Protein AF-A0AAW9QDD4-F1 (afdb_monomer_lite)

pLDDT: mean 87.76, std 17.7, range [30.17, 98.62]

Organism: NCBI:txid1427578

Foldseek 3Di:
DDDDDDDDDDDDDDDDDDDDDDDDDDDDPPPPPPPQDEAEFFAAWAAWAAWAAWAAWAFFAAEEDEQPLAAEEEEQETAAIAETAAIAATAATGGDADDPPDPGAYEFHEIYAWHATHAWHAWYFGYAYEYAAQDLLSQARYAAARFTHHWYHWHHWHHWHGWADDPFFKDKDWDWDDDVPDPRTDIDIDMYGYHIHHTHHTHHTHHTHHTHYFHAYEYENDNDDDDDFFQKDWAFLLCQAPPWDKGKDWDKDKDFQPQVSHHPPHDGHRIYIYGDDMQMATEHEAEQEPDDCVVRRRFIWMWGQDPVRDIDIDGDPQKDFDWDWDDDDRYIYIYTHYIDGNVQQQQKDWPDWADFAQQIKTKIFRPSQCVVQKDKWKWKFKWWDPDFDDDPPDDPDPDIDTFDTGTQPVVQWDDDRRMIMGSVNNPPGDRVSGDARIKMKMWMWMWIDHNHDIDIHIDIDIDGHHDPPD

Sequence (470 aa):
MRFRYQASLVAFFLVFPYLVPATAKLDRCSWVAFGAEVQNFGTRGRGGGAGKAGNNGKNSDSLTLFLDGSPLKLDLSGQNGTDGERGTNGDDGRCTGQPENSTRDLQAAGGGDGGNGGNGGDGGNGGPLTLYAKDLALLQQVMVNASGGKGGQGGEGGRGGKGCRCQEPFWTIQTCSGRPGSPDYRCTTREFRCRDGIDGTSGNNGRPGRDGLLGQLTLIQLDRPLTADQPTASVPLSELKERGYILSKNSWETRTGAASLFAPGSTIDDQYRVLVDRTERSMILIWNAPQSFDRFADQRFTLSLNDNKEMKITLPPDLWIEGTTQQKNKVTEFVVYNAIFERDVTKLADRGITGNGKNLRVFLEDTADRSNLIGTKFFVRYRVSRWSGNDPQISPSTDFVTRYEGEIPPELVTQDGNRFTLAIGQLPLPAEASRSGTGVEIELTATRTFAGYSKDQKITLRDTIKGVSR

Secondary structure (DSSP, 8-state):
-------------------------------------EEEESBPPPPPPPPPPPPPPPPPPPEEEE--S--EEEE-PPPPPPPPPPPPPPPPPB-PPPPTT-SSEEEEPPPPPPPPPPPPPPPPPPPPEEEE-SSGGGGGGEEEE-PPPPPPPPPPPPPPPPPPPPS-SEEEEEEEES-TTSTT-EEEEEEEEEEPPPPPPPPPPPPPPPPPPPPPEEEE--SSPPPPPB-EEEEEHHHHHHT-EEEEEEEEEEES-HHHHSSTT-B--S-EEEEEEEEEEEEEEEE--SS-GGGTTT-EEEEEE-TTS-EEEE--TTEEEEEEEEEETTEEEEEEEEEEEHHHHT-EEEEEEE--GGG-EEEEEETTS-TTTSEEEEEEEEEEEEEES--TT------EEEEEEEEPPGGGEEEETTEEEE-GGGSS--GGGGSTTEEEEEEEEEEEEETTEEEEEEEEEEEE------

Structure (mmCIF, N/CA/C/O backbone):
data_AF-A0AAW9QDD4-F1
#
_entry.id   AF-A0AAW9QDD4-F1
#
loop_
_atom_site.group_PDB
_atom_site.id
_atom_site.type_symbol
_atom_site.label_atom_id
_atom_site.label_alt_id
_atom_site.label_comp_id
_atom_site.label_asym_id
_atom_site.label_entity_id
_atom_site.label_seq_id
_atom_site.pdbx_PDB_ins_code
_atom_site.Cartn_x
_atom_site.Cartn_y
_atom_site.Cartn_z
_atom_site.occupancy
_atom_site.B_iso_or_equiv
_atom_site.auth_seq_id
_atom_site.auth_comp_id
_atom_site.auth_asym_id
_atom_site.auth_atom_id
_atom_site.pdbx_PDB_model_num
ATOM 1 N N . MET A 1 1 ? 19.575 -35.854 12.373 1.00 38.91 1 MET A N 1
ATOM 2 C CA . MET A 1 1 ? 20.619 -35.339 13.285 1.00 38.91 1 MET A CA 1
ATOM 3 C C . MET A 1 1 ? 20.099 -34.077 13.949 1.00 38.91 1 MET A C 1
ATOM 5 O O . MET A 1 1 ? 19.758 -33.133 13.254 1.00 38.91 1 MET A O 1
ATOM 9 N N . ARG A 1 2 ? 19.927 -34.115 15.273 1.00 30.17 2 ARG A N 1
ATOM 10 C CA . ARG A 1 2 ? 19.461 -32.999 16.105 1.00 30.17 2 ARG A CA 1
ATOM 11 C C . ARG A 1 2 ? 20.689 -32.260 16.632 1.00 30.17 2 ARG A C 1
ATOM 13 O O . ARG A 1 2 ? 21.531 -32.912 17.234 1.00 30.17 2 ARG A O 1
ATOM 20 N N . PHE A 1 3 ? 20.747 -30.941 16.486 1.00 30.27 3 PHE A N 1
ATOM 21 C CA . PHE A 1 3 ? 21.632 -30.108 17.298 1.00 30.27 3 PHE A CA 1
ATOM 22 C C . PHE A 1 3 ? 20.837 -28.934 17.871 1.00 30.27 3 PHE A C 1
ATOM 24 O O . PHE A 1 3 ? 20.259 -28.131 17.147 1.00 30.27 3 PHE A O 1
ATOM 31 N N . ARG A 1 4 ? 20.760 -28.929 19.204 1.00 32.03 4 ARG A N 1
ATOM 32 C CA . ARG A 1 4 ? 20.240 -27.877 20.082 1.00 32.03 4 ARG A CA 1
ATOM 33 C C . ARG A 1 4 ? 21.445 -27.137 20.666 1.00 32.03 4 ARG A C 1
ATOM 35 O O . ARG A 1 4 ? 22.351 -27.817 21.123 1.00 32.03 4 ARG A O 1
ATOM 42 N N . TYR A 1 5 ? 21.387 -25.812 20.757 1.00 32.22 5 TYR A N 1
ATOM 43 C CA . TYR A 1 5 ? 22.130 -24.989 21.729 1.00 32.22 5 TYR A CA 1
ATOM 44 C C . TYR A 1 5 ? 21.267 -23.739 21.976 1.00 32.22 5 TYR A C 1
ATOM 46 O O . TYR A 1 5 ? 21.025 -22.979 21.048 1.00 32.22 5 TYR A O 1
ATOM 54 N N . GLN A 1 6 ? 20.425 -23.707 23.014 1.00 34.97 6 GLN A N 1
ATOM 55 C CA . GLN A 1 6 ? 20.661 -23.326 24.420 1.00 34.97 6 GLN A CA 1
ATOM 56 C C . GLN A 1 6 ? 21.140 -21.879 24.628 1.00 34.97 6 GLN A C 1
ATOM 58 O O . GLN A 1 6 ? 22.261 -21.510 24.299 1.00 34.97 6 GLN A O 1
ATOM 63 N N . ALA A 1 7 ? 20.219 -21.099 25.204 1.00 33.00 7 ALA A N 1
ATOM 64 C CA . ALA A 1 7 ? 20.349 -19.723 25.655 1.00 33.00 7 ALA A CA 1
ATOM 65 C C . ALA A 1 7 ? 21.148 -19.634 26.965 1.00 33.00 7 ALA A C 1
ATOM 67 O O . ALA A 1 7 ? 21.019 -20.496 27.834 1.00 33.00 7 ALA A O 1
ATOM 68 N N . SER A 1 8 ? 21.938 -18.568 27.099 1.00 32.31 8 SER A N 1
ATOM 69 C CA . SER A 1 8 ? 22.772 -18.279 28.267 1.00 32.31 8 SER A CA 1
ATOM 70 C C . SER A 1 8 ? 22.108 -17.203 29.132 1.00 32.31 8 SER A C 1
ATOM 72 O O . SER A 1 8 ? 21.771 -16.128 28.637 1.00 32.31 8 SER A O 1
ATOM 74 N N . LEU A 1 9 ? 21.900 -17.512 30.413 1.00 33.53 9 LEU A N 1
ATOM 75 C CA . LEU A 1 9 ? 21.301 -16.654 31.436 1.00 33.53 9 LEU A CA 1
ATOM 76 C C . LEU A 1 9 ? 22.387 -16.424 32.496 1.00 33.53 9 LEU A C 1
ATOM 78 O O . LEU A 1 9 ? 22.820 -17.365 33.158 1.00 33.53 9 LEU A O 1
ATOM 82 N N . VAL A 1 10 ? 22.890 -15.192 32.593 1.00 35.19 10 VAL A N 1
ATOM 83 C CA . VAL A 1 10 ? 23.996 -14.821 33.487 1.00 35.19 10 VAL A CA 1
ATOM 84 C C . VAL A 1 10 ? 23.427 -14.370 34.832 1.00 35.19 10 VAL A C 1
ATOM 86 O O . VAL A 1 10 ? 22.769 -13.337 34.914 1.00 35.19 10 VAL A O 1
ATOM 89 N N . ALA A 1 11 ? 23.708 -15.139 35.885 1.00 34.44 11 ALA A N 1
ATOM 90 C CA . ALA A 1 11 ? 23.529 -14.751 37.281 1.00 34.44 11 ALA A CA 1
ATOM 91 C C . ALA A 1 11 ? 24.911 -14.495 37.900 1.00 34.44 11 ALA A C 1
ATOM 93 O O . ALA A 1 11 ? 25.773 -15.373 37.886 1.00 34.44 11 ALA A O 1
ATOM 94 N N . PHE A 1 12 ? 25.126 -13.291 38.430 1.00 34.66 12 PHE A N 1
ATOM 95 C CA . PHE A 1 12 ? 26.347 -12.916 39.142 1.00 34.66 12 PHE A CA 1
ATOM 96 C C . PHE A 1 12 ? 26.171 -13.178 40.645 1.00 34.66 12 PHE A C 1
ATOM 98 O O . PHE A 1 12 ? 25.406 -12.491 41.316 1.00 34.66 12 PHE A O 1
ATOM 105 N N . PHE A 1 13 ? 26.913 -14.153 41.166 1.00 34.91 13 PHE A N 1
ATOM 106 C CA . PHE A 1 13 ? 27.251 -14.294 42.582 1.00 34.91 13 PHE A CA 1
ATOM 107 C C . PHE A 1 13 ? 28.774 -14.221 42.685 1.00 34.91 13 PHE A C 1
ATOM 109 O O . PHE A 1 13 ? 29.457 -15.057 42.097 1.00 34.91 13 PHE A O 1
ATOM 116 N N . LEU A 1 14 ? 29.310 -13.261 43.441 1.00 34.97 14 LEU A N 1
ATOM 117 C CA . LEU A 1 14 ? 30.703 -13.296 43.886 1.00 34.97 14 LEU A CA 1
ATOM 118 C C . LEU A 1 14 ? 30.807 -12.909 45.364 1.00 34.97 14 LEU A C 1
ATOM 120 O O . LEU A 1 14 ? 30.502 -11.795 45.779 1.00 34.97 14 LEU A O 1
ATOM 124 N N . VAL A 1 15 ? 31.239 -13.914 46.118 1.00 37.59 15 VAL A N 1
ATOM 125 C CA . VAL A 1 15 ? 31.787 -13.933 47.477 1.00 37.59 15 VAL A CA 1
ATOM 126 C C . VAL A 1 15 ? 33.276 -13.581 47.388 1.00 37.59 15 VAL A C 1
ATOM 128 O O . VAL A 1 15 ? 33.868 -14.014 46.406 1.00 37.59 15 VAL A O 1
ATOM 131 N N . PHE A 1 16 ? 33.876 -12.886 48.375 1.00 34.56 16 PHE A N 1
ATOM 132 C CA . PHE A 1 16 ? 35.247 -13.122 48.915 1.00 34.56 16 PHE A CA 1
ATOM 133 C C . PHE A 1 16 ? 35.656 -12.087 50.013 1.00 34.56 16 PHE A C 1
ATOM 135 O O . PHE A 1 16 ? 34.886 -11.157 50.240 1.00 34.56 16 PHE A O 1
ATOM 142 N N . PRO A 1 17 ? 36.742 -12.283 50.811 1.00 44.47 17 PRO A N 1
ATOM 143 C CA . PRO A 1 17 ? 36.629 -12.635 52.231 1.00 44.47 17 PRO A CA 1
ATOM 144 C C . PRO A 1 17 ? 37.323 -11.668 53.226 1.00 44.47 17 PRO A C 1
ATOM 146 O O . PRO A 1 17 ? 37.973 -10.693 52.868 1.00 44.47 17 PRO A O 1
ATOM 149 N N . TYR A 1 18 ? 37.188 -12.047 54.499 1.00 34.28 18 TYR A N 1
ATOM 150 C CA . TYR A 1 18 ? 37.903 -11.668 55.723 1.00 34.28 18 TYR A CA 1
ATOM 151 C C . TYR A 1 18 ? 39.359 -11.181 55.614 1.00 34.28 18 TYR A C 1
ATOM 153 O O . TYR A 1 18 ? 40.194 -11.862 55.029 1.00 34.28 18 TYR A O 1
ATOM 161 N N . LEU A 1 19 ? 39.678 -10.142 56.402 1.00 37.69 19 LEU A N 1
ATOM 162 C CA . LEU A 1 19 ? 40.809 -10.115 57.345 1.00 37.69 19 LEU A CA 1
ATOM 163 C C . LEU A 1 19 ? 40.514 -9.132 58.499 1.00 37.69 19 LEU A C 1
ATOM 165 O O . LEU A 1 19 ? 40.032 -8.022 58.292 1.00 37.69 19 LEU A O 1
ATOM 169 N N . VAL A 1 20 ? 40.774 -9.593 59.723 1.00 38.50 20 VAL A N 1
ATOM 170 C CA . VAL A 1 20 ? 40.527 -8.934 61.019 1.00 38.50 20 VAL A CA 1
ATOM 171 C C . VAL A 1 20 ? 41.751 -8.106 61.432 1.00 38.50 20 VAL A C 1
ATOM 173 O O . VAL A 1 20 ? 42.875 -8.543 61.182 1.00 38.50 20 VAL A O 1
ATOM 176 N N . PRO A 1 21 ? 41.562 -7.009 62.187 1.00 36.03 21 PRO A N 1
ATOM 177 C CA . PRO A 1 21 ? 42.452 -6.756 63.315 1.00 36.03 21 PRO A CA 1
ATOM 178 C C . PRO A 1 21 ? 41.698 -6.542 64.635 1.00 36.03 21 PRO A C 1
ATOM 180 O O . PRO A 1 21 ? 40.515 -6.206 64.689 1.00 36.03 21 PRO A O 1
ATOM 183 N N . ALA A 1 22 ? 42.422 -6.833 65.711 1.00 35.34 22 ALA A N 1
ATOM 184 C CA . ALA A 1 22 ? 41.929 -7.056 67.055 1.00 35.34 22 ALA A CA 1
ATOM 185 C C . ALA A 1 22 ? 41.644 -5.772 67.857 1.00 35.34 22 ALA A C 1
ATOM 187 O O . ALA A 1 22 ? 42.389 -4.800 67.814 1.00 35.34 22 ALA A O 1
ATOM 188 N N . THR A 1 23 ? 40.584 -5.880 68.661 1.00 40.91 23 THR A N 1
ATOM 189 C CA . THR A 1 23 ? 40.380 -5.331 70.013 1.00 40.91 23 THR A CA 1
ATOM 190 C C . THR A 1 23 ? 40.774 -3.879 70.299 1.00 40.91 23 THR A C 1
ATOM 192 O O . THR A 1 23 ? 41.910 -3.584 70.660 1.00 40.91 23 THR A O 1
ATOM 195 N N . ALA A 1 24 ? 39.747 -3.038 70.415 1.00 33.50 24 ALA A N 1
ATOM 196 C CA . ALA A 1 24 ? 39.665 -2.035 71.469 1.00 33.50 24 ALA A CA 1
ATOM 197 C C . ALA A 1 24 ? 38.292 -2.163 72.146 1.00 33.50 24 ALA A C 1
ATOM 199 O O . ALA A 1 24 ? 37.248 -2.102 71.498 1.00 33.50 24 ALA A O 1
ATOM 200 N N . LYS A 1 25 ? 38.309 -2.421 73.457 1.00 41.19 25 LYS A N 1
ATOM 201 C CA . LYS A 1 25 ? 37.142 -2.314 74.336 1.00 41.19 25 LYS A CA 1
ATOM 202 C C . LYS A 1 25 ? 36.691 -0.854 74.336 1.00 41.19 25 LYS A C 1
ATOM 204 O O . LYS A 1 25 ? 37.530 -0.013 74.619 1.00 41.19 25 LYS A O 1
ATOM 209 N N . LEU A 1 26 ? 35.408 -0.581 74.116 1.00 31.36 26 LEU A N 1
ATOM 210 C CA . LEU A 1 26 ? 34.647 0.415 74.876 1.00 31.36 26 LEU A CA 1
ATOM 211 C C . LEU A 1 26 ? 33.148 0.272 74.551 1.00 31.36 26 LEU A C 1
ATOM 213 O O . LEU A 1 26 ? 32.738 0.262 73.396 1.00 31.36 26 LEU A O 1
ATOM 217 N N . ASP A 1 27 ? 32.377 0.112 75.621 1.00 32.03 27 ASP A N 1
ATOM 218 C CA . ASP A 1 27 ? 30.986 0.511 75.819 1.00 32.03 27 ASP A CA 1
ATOM 219 C C . ASP A 1 27 ? 29.897 0.008 74.863 1.00 32.03 27 ASP A C 1
ATOM 221 O O . ASP A 1 27 ? 29.491 0.611 73.871 1.00 32.03 27 ASP A O 1
ATOM 225 N N . ARG A 1 28 ? 29.321 -1.113 75.316 1.00 32.72 28 ARG A N 1
ATOM 226 C CA . ARG A 1 28 ? 27.988 -1.616 74.992 1.00 32.72 28 ARG A CA 1
ATOM 227 C C . ARG A 1 28 ? 26.919 -0.539 75.234 1.00 32.72 28 ARG A C 1
ATOM 229 O O . ARG A 1 28 ? 26.280 -0.524 76.280 1.00 32.72 28 ARG A O 1
ATOM 236 N N . CYS A 1 29 ? 26.622 0.264 74.220 1.00 35.00 29 CYS A N 1
ATOM 237 C CA . CYS A 1 29 ? 25.274 0.795 74.031 1.00 35.00 29 CYS A CA 1
ATOM 238 C C . CYS A 1 29 ? 24.429 -0.285 73.347 1.00 35.00 29 CYS A C 1
ATOM 240 O O . CYS A 1 29 ? 24.188 -0.264 72.143 1.00 35.00 29 CYS A O 1
ATOM 242 N N . SER A 1 30 ? 24.002 -1.271 74.136 1.00 30.91 30 SER A N 1
ATOM 243 C CA . SER A 1 30 ? 22.932 -2.187 73.764 1.00 30.91 30 SER A CA 1
ATOM 244 C C . SER A 1 30 ? 21.625 -1.399 73.694 1.00 30.91 30 SER A C 1
ATOM 246 O O . SER A 1 30 ? 20.859 -1.367 74.657 1.00 30.91 30 SER A O 1
ATOM 248 N N . TRP A 1 31 ? 21.358 -0.773 72.548 1.00 33.78 31 TRP A N 1
ATOM 249 C CA . TRP A 1 31 ? 19.987 -0.492 72.134 1.00 33.78 31 TRP A CA 1
ATOM 250 C C . TRP A 1 31 ? 19.345 -1.839 71.821 1.00 33.78 31 TRP A C 1
ATOM 252 O O . TRP A 1 31 ? 19.257 -2.282 70.679 1.00 33.78 31 TRP A O 1
ATOM 262 N N . VAL A 1 32 ? 18.958 -2.537 72.887 1.00 35.22 32 VAL A N 1
ATOM 263 C CA . VAL A 1 32 ? 17.949 -3.579 72.811 1.00 35.22 32 VAL A CA 1
ATOM 264 C C . VAL A 1 32 ? 16.704 -2.850 72.332 1.00 35.22 32 VAL A C 1
ATOM 266 O O . VAL A 1 32 ? 16.054 -2.145 73.102 1.00 35.22 32 VAL A O 1
ATOM 269 N N . ALA A 1 33 ? 16.402 -2.966 71.042 1.00 35.53 33 ALA A N 1
ATOM 270 C CA . ALA A 1 33 ? 15.061 -2.718 70.558 1.00 35.53 33 ALA A CA 1
ATOM 271 C C . ALA A 1 33 ? 14.170 -3.762 71.243 1.00 35.53 33 ALA A C 1
ATOM 273 O O . ALA A 1 33 ? 13.969 -4.864 70.740 1.00 35.53 33 ALA A O 1
ATOM 274 N N . PHE A 1 34 ? 13.688 -3.435 72.443 1.00 36.78 34 PHE A N 1
ATOM 275 C CA . PHE A 1 34 ? 12.525 -4.078 73.022 1.00 36.78 34 PHE A CA 1
ATOM 276 C C . PHE A 1 34 ? 11.369 -3.718 72.093 1.00 36.78 34 PHE A C 1
ATOM 278 O O . PHE A 1 34 ? 10.696 -2.707 72.280 1.00 36.78 34 PHE A O 1
ATOM 285 N N . GLY A 1 35 ? 11.178 -4.509 71.036 1.00 39.97 35 GLY A N 1
ATOM 286 C CA . GLY A 1 35 ? 9.909 -4.527 70.334 1.00 39.97 35 GLY A CA 1
ATOM 287 C C . GLY A 1 35 ? 8.867 -4.877 71.383 1.00 39.97 35 GLY A C 1
ATOM 288 O O . GLY A 1 35 ? 8.840 -6.008 71.861 1.00 39.97 35 GLY A O 1
ATOM 289 N N . ALA A 1 36 ? 8.091 -3.887 71.826 1.00 55.56 36 ALA A N 1
ATOM 290 C CA . ALA A 1 36 ? 6.916 -4.143 72.635 1.00 55.56 36 ALA A CA 1
ATOM 291 C C . ALA A 1 36 ? 6.057 -5.115 71.822 1.00 55.56 36 ALA A C 1
ATOM 293 O O . ALA A 1 36 ? 5.577 -4.772 70.745 1.00 55.56 36 ALA A O 1
ATOM 294 N N . GLU A 1 37 ? 5.995 -6.366 72.269 1.00 69.50 37 GLU A N 1
ATOM 295 C CA . GLU A 1 37 ? 5.269 -7.424 71.583 1.00 69.50 37 GLU A CA 1
ATOM 296 C C . GLU A 1 37 ? 3.789 -7.030 71.583 1.00 69.50 37 GLU A C 1
ATOM 298 O O . GLU A 1 37 ? 3.169 -6.968 72.643 1.00 69.50 37 GLU A O 1
ATOM 303 N N . VAL A 1 38 ? 3.256 -6.670 70.411 1.00 83.38 38 VAL A N 1
ATOM 304 C CA . VAL A 1 38 ? 1.863 -6.239 70.253 1.00 83.38 38 VAL A CA 1
ATOM 305 C C . VAL A 1 38 ? 0.982 -7.477 70.120 1.00 83.38 38 VAL A C 1
ATOM 307 O O . VAL A 1 38 ? 1.197 -8.309 69.239 1.00 83.38 38 VAL A O 1
ATOM 310 N N . GLN A 1 39 ? -0.026 -7.599 70.975 1.00 88.56 39 GLN A N 1
ATOM 311 C CA . GLN A 1 39 ? -1.035 -8.646 70.916 1.00 88.56 39 GLN A CA 1
ATOM 312 C C . GLN A 1 39 ? -2.285 -8.130 70.193 1.00 88.56 39 GLN A C 1
ATOM 314 O O . GLN A 1 39 ? -2.914 -7.154 70.600 1.00 88.56 39 GLN A O 1
ATOM 319 N N . ASN A 1 40 ? -2.667 -8.811 69.114 1.00 90.38 40 ASN A N 1
ATOM 320 C CA . ASN A 1 40 ? -3.902 -8.501 68.400 1.00 90.38 40 ASN A CA 1
ATOM 321 C C . ASN A 1 40 ? -5.112 -9.100 69.127 1.00 90.38 40 ASN A C 1
ATOM 323 O O . ASN A 1 40 ? -5.033 -10.221 69.636 1.00 90.38 40 ASN A O 1
ATOM 327 N N . PHE A 1 41 ? -6.242 -8.394 69.119 1.00 91.81 41 PHE A N 1
ATOM 328 C CA . PHE A 1 41 ? -7.527 -8.933 69.567 1.00 91.81 41 PHE A CA 1
ATOM 329 C C . PHE A 1 41 ? -8.644 -8.614 68.568 1.00 91.81 41 PHE A C 1
ATOM 331 O O . PHE A 1 41 ? -8.570 -7.660 67.793 1.00 91.81 41 PHE A O 1
ATOM 338 N N . GLY A 1 42 ? -9.687 -9.442 68.578 1.00 92.00 42 GLY A N 1
ATOM 339 C CA . GLY A 1 42 ? -10.718 -9.457 67.550 1.00 92.00 42 GLY A CA 1
ATOM 340 C C . GLY A 1 42 ? -10.298 -10.202 66.282 1.00 92.00 42 GLY A C 1
ATOM 341 O O . GLY A 1 42 ? -9.210 -10.768 66.180 1.00 92.00 42 GLY A O 1
ATOM 342 N N . THR A 1 43 ? -11.189 -10.225 65.295 1.00 93.88 43 THR A N 1
ATOM 343 C CA . THR A 1 43 ? -10.933 -10.798 63.965 1.00 93.88 43 THR A CA 1
ATOM 344 C C . THR A 1 43 ? -11.124 -9.726 62.909 1.00 93.88 43 THR A C 1
ATOM 346 O O . THR A 1 43 ? -12.143 -9.037 62.913 1.00 93.88 43 THR A O 1
ATOM 349 N N . ARG A 1 44 ? -10.152 -9.574 62.003 1.00 93.44 44 ARG A N 1
ATOM 350 C CA . ARG A 1 44 ? -10.236 -8.585 60.924 1.00 93.44 44 ARG A CA 1
ATOM 351 C C . ARG A 1 44 ? -11.468 -8.844 60.055 1.00 93.44 44 ARG A C 1
ATOM 353 O O . ARG A 1 44 ? -11.760 -9.997 59.733 1.00 93.44 44 ARG A O 1
ATOM 360 N N . GLY A 1 45 ? -12.148 -7.770 59.667 1.00 95.00 45 GLY A N 1
ATOM 361 C CA . GLY A 1 45 ? -13.236 -7.827 58.700 1.00 95.00 45 GLY A CA 1
ATOM 362 C C . GLY A 1 45 ? -12.764 -8.373 57.351 1.00 95.00 45 GLY A C 1
ATOM 363 O O . GLY A 1 45 ? -11.623 -8.150 56.931 1.00 95.00 45 GLY A O 1
ATOM 364 N N . ARG A 1 46 ? -13.624 -9.128 56.668 1.00 96.50 46 ARG A N 1
ATOM 365 C CA . ARG A 1 46 ? -13.325 -9.661 55.338 1.00 96.50 46 ARG A CA 1
ATOM 366 C C . ARG A 1 46 ? -13.488 -8.560 54.294 1.00 96.50 46 ARG A C 1
ATOM 368 O O . ARG A 1 46 ? -14.462 -7.817 54.326 1.00 96.50 46 ARG A O 1
ATOM 375 N N . GLY A 1 47 ? -12.552 -8.475 53.353 1.00 96.44 47 GLY A N 1
ATOM 376 C CA . GLY A 1 47 ? -12.692 -7.575 52.211 1.00 96.44 47 GLY A CA 1
ATOM 377 C C . GLY A 1 47 ? -13.868 -7.961 51.307 1.00 96.44 47 GLY A C 1
ATOM 378 O O . GLY A 1 47 ? -14.158 -9.148 51.123 1.00 96.44 47 GLY A O 1
ATOM 379 N N . GLY A 1 48 ? -14.521 -6.955 50.737 1.00 96.19 48 GLY A N 1
ATOM 380 C CA . GLY A 1 48 ? -15.571 -7.108 49.746 1.00 96.19 48 GLY A CA 1
ATOM 381 C C . GLY A 1 48 ? -15.043 -7.615 48.403 1.00 96.19 48 GLY A C 1
ATOM 382 O O . GLY A 1 48 ? -13.885 -7.409 48.037 1.00 96.19 48 GLY A O 1
ATOM 383 N N . GLY A 1 49 ? -15.903 -8.299 47.653 1.00 97.12 49 GLY A N 1
ATOM 384 C CA . GLY A 1 49 ? -15.625 -8.752 46.297 1.00 97.12 49 GLY A CA 1
ATOM 385 C C . GLY A 1 49 ? -15.760 -7.616 45.288 1.00 97.12 49 GLY A C 1
ATOM 386 O O . GLY A 1 49 ? -16.656 -6.777 45.397 1.00 97.12 49 GLY A O 1
ATOM 387 N N . ALA A 1 50 ? -14.879 -7.597 44.291 1.00 97.44 50 ALA A N 1
ATOM 388 C CA . ALA A 1 50 ? -15.014 -6.679 43.170 1.00 97.44 50 ALA A CA 1
ATOM 389 C C . ALA A 1 50 ? -16.258 -7.019 42.336 1.00 97.44 50 ALA A C 1
ATOM 391 O O . ALA A 1 50 ? -16.567 -8.193 42.121 1.00 97.44 50 ALA A O 1
ATOM 392 N N . GLY A 1 51 ? -16.939 -5.985 41.853 1.00 97.62 51 GLY A N 1
ATOM 393 C CA . GLY A 1 51 ? -18.018 -6.116 40.891 1.00 97.62 51 GLY A CA 1
ATOM 394 C C . GLY A 1 51 ? -17.487 -6.588 39.540 1.00 97.62 51 GLY A C 1
ATOM 395 O O . GLY A 1 51 ? -16.391 -6.215 39.108 1.00 97.62 51 GLY A O 1
ATOM 396 N N . LYS A 1 52 ? -18.263 -7.431 38.863 1.00 98.25 52 LYS A N 1
ATOM 397 C CA . LYS A 1 52 ? -17.944 -7.912 37.523 1.00 98.25 52 LYS A CA 1
ATOM 398 C C . LYS A 1 52 ? -18.058 -6.783 36.498 1.00 98.25 52 LYS A C 1
ATOM 400 O O . LYS A 1 52 ? -18.981 -5.976 36.549 1.00 98.25 52 LYS A O 1
ATOM 405 N N . ALA A 1 53 ? -17.136 -6.742 35.541 1.00 97.94 53 ALA A N 1
ATOM 406 C CA . ALA A 1 53 ? -17.258 -5.839 34.403 1.00 97.94 53 ALA A CA 1
ATOM 407 C C . ALA A 1 53 ? -18.456 -6.217 33.516 1.00 97.94 53 ALA A C 1
ATOM 409 O O . ALA A 1 53 ? -18.764 -7.399 33.336 1.00 97.94 53 ALA A O 1
ATOM 410 N N . GLY A 1 54 ? -19.092 -5.198 32.948 1.00 98.06 54 GLY A N 1
ATOM 411 C CA . GLY A 1 54 ? -20.108 -5.345 31.925 1.00 98.06 54 GLY A CA 1
ATOM 412 C C . GLY A 1 54 ? -19.534 -5.919 30.631 1.00 98.06 54 GLY A C 1
ATOM 413 O O . GLY A 1 54 ? -18.342 -5.806 30.342 1.00 98.06 54 GLY A O 1
ATOM 414 N N . ASN A 1 55 ? -20.395 -6.560 29.848 1.00 98.44 55 ASN A N 1
ATOM 415 C CA . ASN A 1 55 ? -20.046 -7.086 28.539 1.00 98.44 55 ASN A CA 1
ATOM 416 C C . ASN A 1 55 ? -20.164 -5.983 27.493 1.00 98.44 55 ASN A C 1
ATOM 418 O O . ASN A 1 55 ? -21.119 -5.206 27.505 1.00 98.44 55 ASN A O 1
ATOM 422 N N . ASN A 1 56 ? -19.232 -5.964 26.548 1.00 98.38 56 ASN A N 1
ATOM 423 C CA . ASN A 1 56 ? -19.322 -5.066 25.407 1.00 98.38 56 ASN A CA 1
ATOM 424 C C . ASN A 1 56 ? -20.476 -5.479 24.485 1.00 98.38 56 ASN A C 1
ATOM 426 O O . ASN A 1 56 ? -20.743 -6.669 24.290 1.00 98.38 56 ASN A O 1
ATOM 430 N N . GLY A 1 57 ? -21.118 -4.484 23.886 1.00 98.06 57 GLY A N 1
ATOM 431 C CA . GLY A 1 57 ? -22.090 -4.668 22.828 1.00 98.06 57 GLY A CA 1
ATOM 432 C C . GLY A 1 57 ? -21.439 -5.198 21.552 1.00 98.06 57 GLY A C 1
ATOM 433 O O . GLY A 1 57 ? -20.301 -4.864 21.213 1.00 98.06 57 GLY A O 1
ATOM 434 N N . LYS A 1 58 ? -22.165 -6.047 20.823 1.00 98.12 58 LYS A N 1
ATOM 435 C CA . LYS A 1 58 ? -21.726 -6.569 19.528 1.00 98.12 58 LYS A CA 1
ATOM 436 C C . LYS A 1 58 ? -21.841 -5.492 18.442 1.00 98.12 58 LYS A C 1
ATOM 438 O O . LYS A 1 58 ? -22.870 -4.825 18.333 1.00 98.12 58 LYS A O 1
ATOM 443 N N . ASN A 1 59 ? -20.811 -5.380 17.606 1.00 98.12 59 ASN A N 1
ATOM 444 C CA . ASN A 1 59 ? -20.873 -4.600 16.368 1.00 98.12 59 ASN A CA 1
ATOM 445 C C . ASN A 1 59 ? -21.883 -5.218 15.393 1.00 98.12 59 ASN A C 1
ATOM 447 O O . ASN A 1 59 ? -22.010 -6.446 15.331 1.00 98.12 59 ASN A O 1
ATOM 451 N N . SER A 1 60 ? -22.557 -4.376 14.614 1.00 97.69 60 SER A N 1
ATOM 452 C CA . SER A 1 60 ? -23.372 -4.853 13.498 1.00 97.69 60 SER A CA 1
ATOM 453 C C . SER A 1 60 ? -22.505 -5.195 12.285 1.00 97.69 60 SER A C 1
ATOM 455 O O . SER A 1 60 ? -21.424 -4.629 12.093 1.00 97.69 60 SER A O 1
ATOM 457 N N . ASP A 1 61 ? -22.971 -6.147 11.482 1.00 96.50 61 ASP A N 1
ATOM 458 C CA . ASP A 1 61 ? -22.253 -6.625 10.304 1.00 96.50 61 ASP A CA 1
ATOM 459 C C . ASP A 1 61 ? -22.329 -5.597 9.161 1.00 96.50 61 ASP A C 1
ATOM 461 O O . ASP A 1 61 ? -23.223 -4.749 9.103 1.00 96.50 61 ASP A O 1
ATOM 465 N N . SER A 1 62 ? -21.370 -5.657 8.236 1.00 96.12 62 SER A N 1
ATOM 466 C CA . SER A 1 62 ? -21.397 -4.812 7.045 1.00 96.12 62 SER A CA 1
ATOM 467 C C . SER A 1 62 ? -22.459 -5.290 6.057 1.00 96.12 62 SER A C 1
ATOM 469 O O . SER A 1 62 ? -22.662 -6.490 5.867 1.00 96.12 62 SER A O 1
ATOM 471 N N . LEU A 1 63 ? -23.112 -4.346 5.379 1.00 97.38 63 LEU A N 1
ATOM 472 C CA . LEU A 1 63 ? -24.137 -4.651 4.386 1.00 97.38 63 LEU A CA 1
ATOM 473 C C . LEU A 1 63 ? -23.794 -4.019 3.039 1.00 97.38 63 LEU A C 1
ATOM 475 O O . LEU A 1 63 ? -23.403 -2.856 2.966 1.00 97.38 63 LEU A O 1
ATOM 479 N N . THR A 1 64 ? -23.941 -4.793 1.965 1.00 96.75 64 THR A N 1
ATOM 480 C CA . THR A 1 64 ? -23.767 -4.329 0.583 1.00 96.75 64 THR A CA 1
ATOM 481 C C . THR A 1 64 ? -25.020 -4.635 -0.222 1.00 96.75 64 THR A C 1
ATOM 483 O O . THR A 1 64 ? -25.444 -5.787 -0.258 1.00 96.75 64 THR A O 1
ATOM 486 N N . LEU A 1 65 ? -25.608 -3.625 -0.866 1.00 95.31 65 LEU A N 1
ATOM 487 C CA . LEU A 1 65 ? -26.867 -3.760 -1.605 1.00 95.31 65 LEU A CA 1
ATOM 488 C C . LEU A 1 65 ? -26.852 -2.986 -2.924 1.00 95.31 65 LEU A C 1
ATOM 490 O O . LEU A 1 65 ? -26.204 -1.946 -3.041 1.00 95.31 65 LEU A O 1
ATOM 494 N N . PHE A 1 66 ? -27.633 -3.478 -3.885 1.00 95.25 66 PHE A N 1
ATOM 495 C CA . PHE A 1 66 ? -28.008 -2.759 -5.100 1.00 95.25 66 PHE A CA 1
ATOM 496 C C . PHE A 1 66 ? -29.407 -2.188 -4.914 1.00 95.25 66 PHE A C 1
ATOM 498 O O . PHE A 1 66 ? -30.326 -2.927 -4.566 1.00 95.25 66 PHE A O 1
ATOM 505 N N . LEU A 1 67 ? -29.561 -0.883 -5.123 1.00 94.31 67 LEU A N 1
ATOM 506 C CA . LEU A 1 67 ? -30.866 -0.240 -5.063 1.00 94.31 67 LEU A CA 1
ATOM 507 C C . LEU A 1 67 ? -31.580 -0.416 -6.401 1.00 94.31 67 LEU A C 1
ATOM 509 O O . LEU A 1 67 ? -31.102 0.038 -7.439 1.00 94.31 67 LEU A O 1
ATOM 513 N N . ASP A 1 68 ? -32.745 -1.047 -6.350 1.00 89.50 68 ASP A N 1
ATOM 514 C CA . ASP A 1 68 ? -33.671 -1.208 -7.474 1.00 89.50 68 ASP A CA 1
ATOM 515 C C . ASP A 1 68 ? -34.813 -0.174 -7.450 1.00 89.50 68 ASP A C 1
ATOM 517 O O . ASP A 1 68 ? -35.623 -0.118 -8.372 1.00 89.50 68 ASP A O 1
ATOM 521 N N . GLY A 1 69 ? -34.855 0.664 -6.409 1.00 86.06 69 GLY A N 1
ATOM 522 C CA . GLY A 1 69 ? -35.906 1.649 -6.181 1.00 86.06 69 GLY A CA 1
ATOM 523 C C . GLY A 1 69 ? -37.096 1.131 -5.380 1.00 86.06 69 GLY A C 1
ATOM 524 O O . GLY A 1 69 ? -38.103 1.825 -5.327 1.00 86.06 69 GLY A O 1
ATOM 525 N N . SER A 1 70 ? -36.999 -0.045 -4.757 1.00 92.12 70 SER A N 1
ATOM 526 C CA . SER A 1 70 ? -37.962 -0.504 -3.754 1.00 92.12 70 SER A CA 1
ATOM 527 C C . SER A 1 70 ? -37.690 0.150 -2.387 1.00 92.12 70 SER A C 1
ATOM 529 O O . SER A 1 70 ? -36.523 0.307 -2.012 1.00 92.12 70 SER A O 1
ATOM 531 N N . PRO A 1 71 ? -38.724 0.488 -1.590 1.00 94.12 71 PRO A N 1
ATOM 532 C CA . PRO A 1 71 ? -38.531 0.968 -0.224 1.00 94.12 71 PRO A CA 1
ATOM 533 C C . PRO A 1 71 ? -37.854 -0.074 0.673 1.00 94.12 71 PRO A C 1
ATOM 535 O O . PRO A 1 71 ? -38.263 -1.236 0.705 1.00 94.12 71 PRO A O 1
ATOM 538 N N . LEU A 1 72 ? -36.850 0.347 1.446 1.00 96.00 72 LEU A N 1
ATOM 539 C CA . LEU A 1 72 ? -36.071 -0.539 2.318 1.00 96.00 72 LEU A CA 1
ATOM 540 C C . LEU A 1 72 ? -35.949 0.040 3.725 1.00 96.00 72 LEU A C 1
ATOM 542 O O . LEU A 1 72 ? -35.726 1.234 3.901 1.00 96.00 72 LEU A O 1
ATOM 546 N N . LYS A 1 73 ? -36.033 -0.826 4.738 1.00 96.56 73 LYS A N 1
ATOM 547 C CA . LYS A 1 73 ? -35.723 -0.487 6.130 1.00 96.56 73 LYS A CA 1
ATOM 548 C C . LYS A 1 73 ? -34.562 -1.353 6.601 1.00 96.56 73 LYS A C 1
ATOM 550 O O . LYS A 1 73 ? -34.709 -2.568 6.703 1.00 96.56 73 LYS A O 1
ATOM 555 N N . LEU A 1 74 ? -33.425 -0.725 6.873 1.00 96.94 74 LEU A N 1
ATOM 556 C CA . LEU A 1 74 ? -32.186 -1.388 7.266 1.00 96.94 74 LEU A CA 1
ATOM 557 C C . LEU A 1 74 ? -31.898 -1.085 8.735 1.00 96.94 74 LEU A C 1
ATOM 559 O O . LEU A 1 74 ? -31.790 0.080 9.113 1.00 96.94 74 LEU A O 1
ATOM 563 N N . ASP A 1 75 ? -31.763 -2.126 9.552 1.00 97.12 75 ASP A N 1
ATOM 564 C CA . ASP A 1 75 ? -31.284 -2.005 10.928 1.00 97.12 75 ASP A CA 1
ATOM 565 C C . ASP A 1 75 ? -29.882 -2.602 11.026 1.00 97.12 75 ASP A C 1
ATOM 567 O O . ASP A 1 75 ? -29.683 -3.814 10.972 1.00 97.12 75 ASP A O 1
ATOM 571 N N . LEU A 1 76 ? -28.912 -1.703 11.108 1.00 97.62 76 LEU A N 1
ATOM 572 C CA . LEU A 1 76 ? -27.488 -1.958 11.249 1.00 97.62 76 LEU A CA 1
ATOM 573 C C . LEU A 1 76 ? -26.998 -1.422 12.598 1.00 97.62 76 LEU A C 1
ATOM 575 O O . LEU A 1 76 ? -25.826 -1.079 12.735 1.00 97.62 76 LEU A O 1
ATOM 579 N N . SER A 1 77 ? -27.880 -1.290 13.588 1.00 98.00 77 SER A N 1
ATOM 580 C CA . SER A 1 77 ? -27.500 -0.742 14.884 1.00 98.00 77 SER A CA 1
ATOM 581 C C . SER A 1 77 ? -26.550 -1.671 15.642 1.00 98.00 77 SER A C 1
ATOM 583 O O . SER A 1 77 ? -26.680 -2.898 15.623 1.00 98.00 77 SER A O 1
ATOM 585 N N . GLY A 1 78 ? -25.559 -1.078 16.304 1.00 98.00 78 GLY A N 1
ATOM 586 C CA . GLY A 1 78 ? -24.721 -1.785 17.261 1.00 98.00 78 GLY A CA 1
ATOM 587 C C . GLY A 1 78 ? -25.482 -2.067 18.556 1.00 98.00 78 GLY A C 1
ATOM 588 O O . GLY A 1 78 ? -26.365 -1.308 18.958 1.00 98.00 78 GLY A O 1
ATOM 589 N N . GLN A 1 79 ? -25.147 -3.167 19.228 1.00 98.31 79 GLN A N 1
ATOM 590 C CA . GLN A 1 79 ? -25.787 -3.519 20.497 1.00 98.31 79 GLN A CA 1
ATOM 591 C C . GLN A 1 79 ? -25.233 -2.675 21.645 1.00 98.31 79 GLN A C 1
ATOM 593 O O . GLN A 1 79 ? -24.080 -2.253 21.620 1.00 98.31 79 GLN A O 1
ATOM 598 N N . ASN A 1 80 ? -26.032 -2.466 22.686 1.00 98.38 80 ASN A N 1
ATOM 599 C CA . ASN A 1 80 ? -25.574 -1.766 23.883 1.00 98.38 80 ASN A CA 1
ATOM 600 C C . ASN A 1 80 ? -24.584 -2.626 24.680 1.00 98.38 80 ASN A C 1
ATOM 602 O O . ASN A 1 80 ? -24.724 -3.850 24.742 1.00 98.38 80 ASN A O 1
ATOM 606 N N . GLY A 1 81 ? -23.617 -1.972 25.319 1.00 98.25 81 GLY A N 1
ATOM 607 C CA . GLY A 1 81 ? -22.844 -2.576 26.394 1.00 98.25 81 GLY A CA 1
ATOM 608 C C . GLY A 1 81 ? -23.709 -2.757 27.639 1.00 98.25 81 GLY A C 1
ATOM 609 O O . GLY A 1 81 ? -24.696 -2.045 27.835 1.00 98.25 81 GLY A O 1
ATOM 610 N N . THR A 1 82 ? -23.365 -3.728 28.481 1.00 98.50 82 THR A N 1
ATOM 611 C CA . THR A 1 82 ? -24.057 -3.931 29.759 1.00 98.50 82 THR A CA 1
ATOM 612 C C . THR A 1 82 ? -23.367 -3.159 30.872 1.00 98.50 82 THR A C 1
ATOM 614 O O . THR A 1 82 ? -22.164 -2.899 30.815 1.00 98.50 82 THR A O 1
ATOM 617 N N . ASP A 1 83 ? -24.113 -2.834 31.919 1.00 98.38 83 ASP A N 1
ATOM 618 C CA . ASP A 1 83 ? -23.560 -2.167 33.093 1.00 98.38 83 ASP A CA 1
ATOM 619 C C . ASP A 1 83 ? -22.565 -3.069 33.837 1.00 98.38 83 ASP A C 1
ATOM 621 O O . ASP A 1 83 ? -22.651 -4.303 33.794 1.00 98.38 83 ASP A O 1
ATOM 625 N N . GLY A 1 84 ? -21.610 -2.438 34.515 1.00 98.06 84 GLY A N 1
ATOM 626 C CA . GLY A 1 84 ? -20.736 -3.096 35.473 1.00 98.06 84 GLY A CA 1
ATOM 627 C C . GLY A 1 84 ? -21.455 -3.330 36.798 1.00 98.06 84 GLY A C 1
ATOM 628 O O . GLY A 1 84 ? -22.233 -2.500 37.267 1.00 98.06 84 GLY A O 1
ATOM 629 N N . GLU A 1 85 ? -21.185 -4.465 37.432 1.00 98.31 85 GLU A N 1
ATOM 630 C CA . GLU A 1 85 ? -21.776 -4.795 38.724 1.00 98.31 85 GLU A CA 1
ATOM 631 C C . GLU A 1 85 ? -21.128 -3.984 39.852 1.00 98.31 85 GLU A C 1
ATOM 633 O O . GLU A 1 85 ? -19.968 -3.568 39.795 1.00 98.31 85 GLU A O 1
ATOM 638 N N . ARG A 1 86 ? -21.886 -3.786 40.927 1.00 97.88 86 ARG A N 1
ATOM 639 C CA . ARG A 1 86 ? -21.415 -3.116 42.137 1.00 97.88 86 ARG A CA 1
ATOM 640 C C . ARG A 1 86 ? -20.403 -3.984 42.898 1.00 97.88 86 ARG A C 1
ATOM 642 O O . ARG A 1 86 ? -20.609 -5.184 43.055 1.00 97.88 86 ARG A O 1
ATOM 649 N N . GLY A 1 87 ? -19.356 -3.363 43.439 1.00 97.50 87 GLY A N 1
ATOM 650 C CA . GLY A 1 87 ? -18.459 -4.002 44.402 1.00 97.50 87 GLY A CA 1
ATOM 651 C C . GLY A 1 87 ? -19.132 -4.192 45.762 1.00 97.50 87 GLY A C 1
ATOM 652 O O . GLY A 1 87 ? -19.857 -3.317 46.239 1.00 97.50 87 GLY A O 1
ATOM 653 N N . THR A 1 88 ? -18.920 -5.335 46.413 1.00 97.88 88 THR A N 1
ATOM 654 C CA . THR A 1 88 ? -19.548 -5.588 47.717 1.00 97.88 88 THR A CA 1
ATOM 655 C C . THR A 1 88 ? -18.828 -4.823 48.821 1.00 97.88 88 THR A C 1
ATOM 657 O O . THR A 1 88 ? -17.637 -4.525 48.724 1.00 97.88 88 THR A O 1
ATOM 660 N N . ASN A 1 89 ? -19.539 -4.513 49.902 1.00 97.56 89 ASN A N 1
ATOM 661 C CA . ASN A 1 89 ? -18.920 -3.887 51.067 1.00 97.56 89 ASN A CA 1
ATOM 662 C C . ASN A 1 89 ? -17.929 -4.850 51.736 1.00 97.56 89 ASN A C 1
ATOM 664 O O . ASN A 1 89 ? -18.080 -6.070 51.631 1.00 97.56 89 ASN A O 1
ATOM 668 N N . GLY A 1 90 ? -16.930 -4.285 52.408 1.00 96.75 90 GLY A N 1
ATOM 669 C CA . GLY A 1 90 ? -16.116 -5.016 53.366 1.00 96.75 90 GLY A CA 1
ATOM 670 C C . GLY A 1 90 ? -16.859 -5.167 54.690 1.00 96.75 90 GLY A C 1
ATOM 671 O O . GLY A 1 90 ? -17.654 -4.304 55.068 1.00 96.75 90 GLY A O 1
ATOM 672 N N . ASP A 1 91 ? -16.607 -6.270 55.385 1.00 96.81 91 ASP A N 1
ATOM 673 C CA . ASP A 1 91 ? -17.192 -6.519 56.698 1.00 96.81 91 ASP A CA 1
ATOM 674 C C . ASP A 1 91 ? -16.488 -5.676 57.768 1.00 96.81 91 ASP A C 1
ATOM 676 O O . ASP A 1 91 ? -15.285 -5.406 57.685 1.00 96.81 91 ASP A O 1
ATOM 680 N N . ASP A 1 92 ? -17.217 -5.314 58.819 1.00 96.19 92 ASP A N 1
ATOM 681 C CA . ASP A 1 92 ? -16.621 -4.726 60.016 1.00 96.19 92 ASP A CA 1
ATOM 682 C C . ASP A 1 92 ? -15.685 -5.735 60.710 1.00 96.19 92 ASP A C 1
ATOM 684 O O . ASP A 1 92 ? -15.864 -6.958 60.641 1.00 96.19 92 ASP A O 1
ATOM 688 N N . GLY A 1 93 ? -14.677 -5.220 61.415 1.00 92.75 93 GLY A N 1
ATOM 689 C CA . GLY A 1 93 ? -13.870 -6.016 62.331 1.00 92.75 93 GLY A CA 1
ATOM 690 C C . GLY A 1 93 ? -14.751 -6.625 63.422 1.00 92.75 93 GLY A C 1
ATOM 691 O O . GLY A 1 93 ? -15.578 -5.949 64.032 1.00 92.75 93 GLY A O 1
ATOM 692 N N . ARG A 1 94 ? -14.582 -7.919 63.704 1.00 94.06 94 ARG A N 1
ATOM 693 C CA . ARG A 1 94 ? -15.272 -8.571 64.822 1.00 94.06 94 ARG A CA 1
ATOM 694 C C . ARG A 1 94 ? -14.523 -8.276 66.109 1.00 94.06 94 ARG A C 1
ATOM 696 O O . ARG A 1 94 ? -13.488 -8.885 66.386 1.00 94.06 94 ARG A O 1
ATOM 703 N N . CYS A 1 95 ? -15.057 -7.350 66.891 1.00 90.31 95 CYS A N 1
ATOM 704 C CA . CYS A 1 95 ? -14.441 -6.897 68.130 1.00 90.31 95 CYS A CA 1
ATOM 705 C C . CYS A 1 95 ? -14.762 -7.878 69.253 1.00 90.31 95 CYS A C 1
ATOM 707 O O . CYS A 1 95 ? -15.857 -7.862 69.812 1.00 90.31 95 CYS A O 1
ATOM 709 N N . THR A 1 96 ? -13.813 -8.752 69.583 1.00 84.06 96 THR A N 1
ATOM 710 C CA . THR A 1 96 ? -13.838 -9.410 70.893 1.00 84.06 96 THR A CA 1
ATOM 711 C C . THR A 1 96 ? -13.502 -8.364 71.955 1.00 84.06 96 THR A C 1
ATOM 713 O O . THR A 1 96 ? -12.809 -7.393 71.648 1.00 84.06 96 THR A O 1
ATOM 716 N N . GLY A 1 97 ? -13.981 -8.537 73.189 1.00 83.31 97 GLY A N 1
ATOM 717 C CA . GLY A 1 97 ? -13.637 -7.629 74.289 1.00 83.31 97 GLY A CA 1
ATOM 718 C C . GLY A 1 97 ? -12.121 -7.443 74.416 1.00 83.31 97 GLY A C 1
ATOM 719 O O . GLY A 1 97 ? -11.360 -8.389 74.183 1.00 83.31 97 GLY A O 1
ATOM 720 N N . GLN A 1 98 ? -11.694 -6.219 74.734 1.00 89.69 98 GLN A N 1
ATOM 721 C CA . GLN A 1 98 ? -10.288 -5.914 74.988 1.00 89.69 98 GLN A CA 1
ATOM 722 C C . GLN A 1 98 ? -9.813 -6.751 76.191 1.00 89.69 98 GLN A C 1
ATOM 724 O O . GLN A 1 98 ? -10.476 -6.724 77.226 1.00 89.69 98 GLN A O 1
ATOM 729 N N . PRO A 1 99 ? -8.705 -7.507 76.085 1.00 87.19 99 PRO A N 1
ATOM 730 C CA . PRO A 1 99 ? -8.164 -8.243 77.224 1.00 87.19 99 PRO A CA 1
ATOM 731 C C . PRO A 1 99 ? -7.774 -7.298 78.367 1.00 87.19 99 PRO A C 1
ATOM 733 O O . PRO A 1 99 ? -6.981 -6.377 78.167 1.00 87.19 99 PRO A O 1
ATOM 736 N N . GLU A 1 100 ? -8.306 -7.543 79.562 1.00 85.12 100 GLU A N 1
ATOM 737 C CA . GLU A 1 100 ? -7.978 -6.769 80.762 1.00 85.12 100 GLU A CA 1
ATOM 738 C C . GLU A 1 100 ? -6.561 -7.086 81.264 1.00 85.12 100 GLU A C 1
ATOM 740 O O . GLU A 1 100 ? -6.100 -8.227 81.178 1.00 85.12 100 GLU A O 1
ATOM 745 N N . ASN A 1 101 ? -5.874 -6.084 81.826 1.00 81.31 101 ASN A N 1
ATOM 746 C CA . ASN A 1 101 ? -4.560 -6.224 82.475 1.00 81.31 101 ASN A CA 1
ATOM 747 C C . ASN A 1 101 ? -3.483 -6.917 81.616 1.00 81.31 101 ASN A C 1
ATOM 749 O O . ASN A 1 101 ? -2.624 -7.640 82.128 1.00 81.31 101 ASN A O 1
ATOM 753 N N . SER A 1 102 ? -3.510 -6.699 80.298 1.00 84.50 102 SER A N 1
ATOM 754 C CA . SER A 1 102 ? -2.521 -7.281 79.392 1.00 84.50 102 SER A CA 1
ATOM 755 C C . SER A 1 102 ? -1.116 -6.742 79.678 1.00 84.50 102 SER A C 1
ATOM 757 O O . SER A 1 102 ? -0.902 -5.540 79.815 1.00 84.50 102 SER A O 1
ATOM 759 N N . THR A 1 103 ? -0.119 -7.624 79.723 1.00 88.19 103 THR A N 1
ATOM 760 C CA . THR A 1 103 ? 1.302 -7.259 79.885 1.00 88.19 103 THR A CA 1
ATOM 761 C C . THR A 1 103 ? 1.982 -6.938 78.548 1.00 88.19 103 THR A C 1
ATOM 763 O O . THR A 1 103 ? 3.204 -7.061 78.411 1.00 88.19 103 THR A O 1
ATOM 766 N N . ARG A 1 104 ? 1.186 -6.564 77.539 1.00 89.31 104 ARG A N 1
ATOM 767 C CA . ARG A 1 104 ? 1.574 -6.343 76.141 1.00 89.31 104 ARG A CA 1
ATOM 768 C C . ARG A 1 104 ? 0.782 -5.180 75.551 1.00 89.31 104 ARG A C 1
ATOM 770 O O . ARG A 1 104 ? -0.374 -4.987 75.913 1.00 89.31 104 ARG A O 1
ATOM 777 N N . ASP A 1 105 ? 1.380 -4.455 74.605 1.00 92.12 105 ASP A N 1
ATOM 778 C CA . ASP A 1 105 ? 0.629 -3.489 73.792 1.00 92.12 105 ASP A CA 1
ATOM 779 C C . ASP A 1 105 ? -0.465 -4.236 73.016 1.00 92.12 105 ASP A C 1
ATOM 781 O O . ASP A 1 105 ? -0.264 -5.376 72.598 1.00 92.12 105 ASP A O 1
ATOM 785 N N . LEU A 1 106 ? -1.617 -3.609 72.805 1.00 92.38 106 LEU A N 1
ATOM 786 C CA . LEU A 1 106 ? -2.751 -4.210 72.112 1.00 92.38 106 LEU A CA 1
ATOM 787 C C . LEU A 1 106 ? -3.011 -3.529 70.767 1.00 92.38 106 LEU A C 1
ATOM 789 O O . LEU A 1 106 ? -2.828 -2.323 70.605 1.00 92.38 106 LEU A O 1
ATOM 793 N N . GLN A 1 107 ? -3.483 -4.308 69.799 1.00 93.88 107 GLN A N 1
ATOM 794 C CA . GLN A 1 107 ? -3.962 -3.806 68.514 1.00 93.88 107 GLN A CA 1
ATOM 795 C C . GLN A 1 107 ? -5.326 -4.424 68.214 1.00 93.88 107 GLN A C 1
ATOM 797 O O . GLN A 1 107 ? -5.471 -5.643 68.100 1.00 93.88 107 GLN A O 1
ATOM 802 N N . ALA A 1 108 ? -6.339 -3.573 68.100 1.00 93.94 108 ALA A N 1
ATOM 803 C CA . ALA A 1 108 ? -7.686 -4.006 67.781 1.00 93.94 108 ALA A CA 1
ATOM 804 C C . ALA A 1 108 ? -7.791 -4.382 66.293 1.00 93.94 108 ALA A C 1
ATOM 806 O O . ALA A 1 108 ? -7.071 -3.850 65.438 1.00 93.94 108 ALA A O 1
ATOM 807 N N . ALA A 1 109 ? -8.682 -5.319 65.975 1.00 95.19 109 ALA A N 1
ATOM 808 C CA . ALA A 1 109 ? -8.899 -5.786 64.612 1.00 95.19 109 ALA A CA 1
ATOM 809 C C . ALA A 1 109 ? -9.444 -4.681 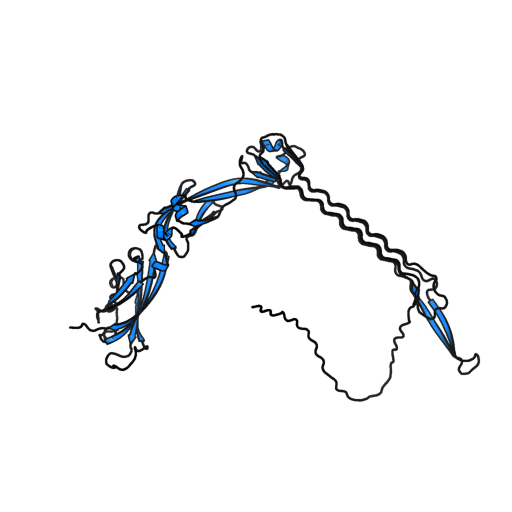63.689 1.00 95.19 109 ALA A C 1
ATOM 811 O O . ALA A 1 109 ? -10.387 -3.978 64.038 1.00 95.19 109 ALA A O 1
ATOM 812 N N . GLY A 1 110 ? -8.874 -4.550 62.490 1.00 95.69 110 GLY A N 1
ATOM 813 C CA . GLY A 1 110 ? -9.360 -3.618 61.467 1.00 95.69 110 GLY A CA 1
ATOM 814 C C . GLY A 1 110 ? -10.593 -4.118 60.709 1.00 95.69 110 GLY A C 1
ATOM 815 O O . GLY A 1 110 ? -10.935 -5.304 60.755 1.00 95.69 110 GLY A O 1
ATOM 816 N N . GLY A 1 111 ? -11.226 -3.211 59.971 1.00 96.81 111 GLY A N 1
ATOM 817 C CA . GLY A 1 111 ? -12.276 -3.543 59.014 1.00 96.81 111 GLY A CA 1
ATOM 818 C C . GLY A 1 111 ? -11.730 -4.161 57.724 1.00 96.81 111 GLY A C 1
ATOM 819 O O . GLY A 1 111 ? -10.521 -4.154 57.453 1.00 96.81 111 GLY A O 1
ATOM 820 N N . GLY A 1 112 ? -12.628 -4.741 56.934 1.00 97.25 112 GLY A N 1
ATOM 821 C CA . GLY A 1 112 ? -12.341 -5.202 55.580 1.00 97.25 112 GLY A CA 1
ATOM 822 C C . GLY A 1 112 ? -12.489 -4.074 54.563 1.00 97.25 112 GLY A C 1
ATOM 823 O O . GLY A 1 112 ? -13.386 -3.245 54.681 1.00 97.25 112 GLY A O 1
ATOM 824 N N . ASP A 1 113 ? -11.638 -4.043 53.543 1.00 97.88 113 ASP A N 1
ATOM 825 C CA . ASP A 1 113 ? -11.767 -3.081 52.442 1.00 97.88 113 ASP A CA 1
ATOM 826 C C . ASP A 1 113 ? -13.003 -3.385 51.581 1.00 97.88 113 ASP A C 1
ATOM 828 O O . ASP A 1 113 ? -13.363 -4.544 51.390 1.00 97.88 113 ASP A O 1
ATOM 832 N N . GLY A 1 114 ? -13.657 -2.359 51.045 1.00 97.81 114 GLY A N 1
ATOM 833 C CA . GLY A 1 114 ? -14.739 -2.515 50.079 1.00 97.81 114 GLY A CA 1
ATOM 834 C C . GLY A 1 114 ? -14.219 -2.948 48.708 1.00 97.81 114 GLY A C 1
ATOM 835 O O . GLY A 1 114 ? -13.135 -2.553 48.281 1.00 97.81 114 GLY A O 1
ATOM 836 N N . GLY A 1 115 ? -14.999 -3.754 47.991 1.00 98.00 115 GLY A N 1
ATOM 837 C CA . GLY A 1 115 ? -14.662 -4.175 46.635 1.00 98.00 115 GLY A CA 1
ATOM 838 C C . GLY A 1 115 ? -14.839 -3.045 45.620 1.00 98.00 115 GLY A C 1
ATOM 839 O O . GLY A 1 115 ? -15.742 -2.223 45.744 1.00 98.00 115 GLY A O 1
ATOM 840 N N . ASN A 1 116 ? -14.008 -3.000 44.580 1.00 98.31 116 ASN A N 1
ATOM 841 C CA . ASN A 1 116 ? -14.186 -2.040 43.484 1.00 98.31 116 ASN A CA 1
ATOM 842 C C . ASN A 1 116 ? -15.431 -2.377 42.654 1.00 98.31 116 ASN A C 1
ATOM 844 O O . ASN A 1 116 ? -15.749 -3.551 42.481 1.00 98.31 116 ASN A O 1
ATOM 848 N N . GLY A 1 117 ? -16.100 -1.371 42.102 1.00 98.12 117 GLY A N 1
ATOM 849 C CA . GLY A 1 117 ? -17.149 -1.573 41.108 1.00 98.12 117 GLY A CA 1
ATOM 850 C C . GLY A 1 117 ? -16.584 -2.032 39.763 1.00 98.12 117 GLY A C 1
ATOM 851 O O . GLY A 1 117 ? -15.469 -1.667 39.382 1.00 98.12 117 GLY A O 1
ATOM 852 N N . GLY A 1 118 ? -17.349 -2.847 39.041 1.00 98.31 118 GLY A N 1
ATOM 853 C CA . GLY A 1 118 ? -17.004 -3.286 37.695 1.00 98.31 118 GLY A CA 1
ATOM 854 C C . GLY A 1 118 ? -17.162 -2.156 36.681 1.00 98.31 118 GLY A C 1
ATOM 855 O O . GLY A 1 118 ? -18.042 -1.313 36.812 1.00 98.31 118 GLY A O 1
ATOM 856 N N . ASN A 1 119 ? -16.327 -2.117 35.646 1.00 98.56 119 ASN A N 1
ATOM 857 C CA . ASN A 1 119 ? -16.511 -1.153 34.554 1.00 98.56 119 ASN A CA 1
ATOM 858 C C . ASN A 1 119 ? -17.739 -1.517 33.712 1.00 98.56 119 ASN A C 1
ATOM 860 O O . ASN A 1 119 ? -18.033 -2.701 33.560 1.00 98.56 119 ASN A O 1
ATOM 864 N N . GLY A 1 120 ? -18.413 -0.523 33.139 1.00 98.44 120 GLY A N 1
ATOM 865 C CA . GLY A 1 120 ? -19.433 -0.746 32.117 1.00 98.44 120 GLY A CA 1
ATOM 866 C C . GLY A 1 120 ? -18.811 -1.227 30.807 1.00 98.44 120 GLY A C 1
ATOM 867 O O . GLY A 1 120 ? -17.673 -0.876 30.492 1.00 98.44 120 GLY A O 1
ATOM 868 N N . GLY A 1 121 ? -19.547 -2.047 30.061 1.00 98.56 121 GLY A N 1
ATOM 869 C CA . GLY A 1 121 ? -19.137 -2.495 28.733 1.00 98.56 121 GLY A CA 1
ATOM 870 C C . GLY A 1 121 ? -19.320 -1.398 27.686 1.00 98.56 121 GLY A C 1
ATOM 871 O O . GLY A 1 121 ? -20.252 -0.600 27.769 1.00 98.56 121 GLY A O 1
ATOM 872 N N . ASP A 1 122 ? -18.455 -1.361 26.679 1.00 98.62 122 ASP A N 1
ATOM 873 C CA . ASP A 1 122 ? -18.593 -0.429 25.555 1.00 98.62 122 ASP A CA 1
ATOM 874 C C . ASP A 1 122 ? -19.784 -0.814 24.661 1.00 98.62 122 ASP A C 1
ATOM 876 O O . ASP A 1 122 ? -20.107 -1.993 24.521 1.00 98.62 122 ASP A O 1
ATOM 880 N N . GLY A 1 123 ? -20.430 0.165 24.033 1.00 98.56 123 GLY A N 1
ATOM 881 C CA . GLY A 1 123 ? -21.433 -0.059 22.996 1.00 98.56 123 GLY A CA 1
ATOM 882 C C . GLY A 1 123 ? -20.803 -0.545 21.689 1.00 98.56 123 GLY A C 1
ATOM 883 O O . GLY A 1 123 ? -19.712 -0.124 21.309 1.00 98.56 123 GLY A O 1
ATOM 884 N N . GLY A 1 124 ? -21.496 -1.436 20.984 1.00 98.50 124 GLY A N 1
ATOM 885 C CA . GLY A 1 124 ? -21.081 -1.926 19.673 1.00 98.50 124 GLY A CA 1
ATOM 886 C C . GLY A 1 124 ? -21.255 -0.866 18.587 1.00 98.50 124 GLY A C 1
ATOM 887 O O . GLY A 1 124 ? -22.151 -0.030 18.656 1.00 98.50 124 GLY A O 1
ATOM 888 N N . ASN A 1 125 ? -20.425 -0.900 17.552 1.00 98.62 125 ASN A N 1
ATOM 889 C CA . ASN A 1 125 ? -20.527 0.023 16.423 1.00 98.62 125 ASN A CA 1
ATOM 890 C C . ASN A 1 125 ? -21.694 -0.338 15.493 1.00 98.62 125 ASN A C 1
ATOM 892 O O . ASN A 1 125 ? -22.005 -1.519 15.298 1.00 98.62 125 ASN A O 1
ATOM 896 N N . GLY A 1 126 ? -22.282 0.686 14.876 1.00 98.19 126 GLY A N 1
ATOM 897 C CA . GLY A 1 126 ? -23.195 0.530 13.754 1.00 98.19 126 GLY A CA 1
ATOM 898 C C . GLY A 1 126 ? -22.491 -0.062 12.530 1.00 98.19 126 GLY A C 1
ATOM 899 O O . GLY A 1 126 ? -21.304 0.173 12.290 1.00 98.19 126 GLY A O 1
ATOM 900 N N . GLY A 1 127 ? -23.224 -0.859 11.762 1.00 97.94 127 GLY A N 1
ATOM 901 C CA . GLY A 1 127 ? -22.711 -1.587 10.609 1.00 97.94 127 GLY A CA 1
ATOM 902 C C . GLY A 1 127 ? -22.450 -0.644 9.433 1.00 97.94 127 GLY A C 1
ATOM 903 O O . GLY A 1 127 ? -23.306 0.189 9.119 1.00 97.94 127 GLY A O 1
ATOM 904 N N . PRO A 1 128 ? -21.291 -0.737 8.760 1.00 97.75 128 PRO A N 1
ATOM 905 C CA . PRO A 1 128 ? -21.033 0.059 7.570 1.00 97.75 128 PRO A CA 1
ATOM 906 C C . PRO A 1 128 ? -21.918 -0.410 6.409 1.00 97.75 128 PRO A C 1
ATOM 908 O O . PRO A 1 128 ? -22.182 -1.605 6.241 1.00 97.75 128 PRO A O 1
ATOM 911 N N . LEU A 1 129 ? -22.341 0.540 5.579 1.00 97.81 129 LEU A N 1
ATOM 912 C CA . LEU A 1 129 ? -23.286 0.315 4.493 1.00 97.81 129 LEU A CA 1
ATOM 913 C C . LEU A 1 129 ? -22.648 0.679 3.152 1.00 97.81 129 LEU A C 1
ATOM 915 O O . LEU A 1 129 ? -22.220 1.810 2.948 1.00 97.81 129 LEU A O 1
ATOM 919 N N . THR A 1 130 ? -22.611 -0.268 2.218 1.00 97.62 130 THR A N 1
ATOM 920 C CA . THR A 1 130 ? -22.197 -0.031 0.831 1.00 97.62 130 THR A CA 1
ATOM 921 C C . THR A 1 130 ? -23.406 -0.116 -0.091 1.00 97.62 130 THR A C 1
ATOM 923 O O . THR A 1 130 ? -24.055 -1.158 -0.170 1.00 97.62 130 THR A O 1
ATOM 926 N N . LEU A 1 131 ? -23.713 0.965 -0.805 1.00 96.56 131 LEU A N 1
ATOM 927 C CA . LEU A 1 131 ? -24.848 1.022 -1.725 1.00 96.56 131 LEU A CA 1
ATOM 928 C C . LEU A 1 131 ? -24.392 1.229 -3.159 1.00 96.56 131 LEU A C 1
ATOM 930 O O . LEU A 1 131 ? -23.612 2.135 -3.453 1.00 96.56 131 LEU A O 1
ATOM 934 N N . TYR A 1 132 ? -24.956 0.421 -4.045 1.00 95.94 132 TYR A N 1
ATOM 935 C CA . TYR A 1 132 ? -24.885 0.586 -5.486 1.00 95.94 132 TYR A CA 1
ATOM 936 C C . TYR A 1 132 ? -26.177 1.244 -5.972 1.00 95.94 132 TYR A C 1
ATOM 938 O O . TYR A 1 132 ? -27.253 0.663 -5.827 1.00 95.94 132 TYR A O 1
ATOM 946 N N . ALA A 1 133 ? -26.089 2.463 -6.505 1.00 92.06 133 ALA A N 1
ATOM 947 C CA . ALA A 1 133 ? -27.260 3.242 -6.909 1.00 92.06 133 ALA A CA 1
ATOM 948 C C . ALA A 1 133 ? -26.961 4.116 -8.131 1.00 92.06 133 ALA A C 1
ATOM 950 O O . ALA A 1 133 ? -26.177 5.057 -8.049 1.00 92.06 133 ALA A O 1
ATOM 951 N N . LYS A 1 134 ? -27.609 3.831 -9.266 1.00 86.56 134 LYS A N 1
ATOM 952 C CA . LYS A 1 134 ? -27.451 4.619 -10.501 1.00 86.56 134 LYS A CA 1
ATOM 953 C C . LYS A 1 134 ? -28.045 6.027 -10.388 1.00 86.56 134 LYS A C 1
ATOM 955 O O . LYS A 1 134 ? -27.529 6.957 -10.998 1.00 86.56 134 LYS A O 1
ATOM 960 N N . ASP A 1 135 ? -29.123 6.160 -9.623 1.00 90.00 135 ASP A N 1
ATOM 961 C CA . ASP A 1 135 ? -29.779 7.425 -9.316 1.00 90.00 135 ASP A CA 1
ATOM 962 C C . ASP A 1 135 ? -29.801 7.617 -7.797 1.00 90.00 135 ASP A C 1
ATOM 964 O O . ASP A 1 135 ? -30.245 6.743 -7.048 1.00 90.00 135 ASP A O 1
ATOM 968 N N . LEU A 1 136 ? -29.301 8.766 -7.344 1.00 89.62 136 LEU A N 1
ATOM 969 C CA . LEU A 1 136 ? -29.242 9.105 -5.927 1.00 89.62 136 LEU A CA 1
ATOM 970 C C . LEU A 1 136 ? -30.626 9.334 -5.321 1.00 89.62 136 LEU A C 1
ATOM 972 O O . LEU A 1 136 ? -30.786 9.155 -4.115 1.00 89.62 136 LEU A O 1
ATOM 976 N N . ALA A 1 137 ? -31.632 9.666 -6.134 1.00 92.12 137 ALA A N 1
ATOM 977 C CA . ALA A 1 137 ? -33.007 9.812 -5.665 1.00 92.12 137 ALA A CA 1
ATOM 978 C C . ALA A 1 137 ? -33.560 8.509 -5.060 1.00 92.12 137 ALA A C 1
ATOM 980 O O . ALA A 1 137 ? -34.429 8.552 -4.192 1.00 92.12 137 ALA A O 1
ATOM 981 N N . LEU A 1 138 ? -33.020 7.346 -5.450 1.00 93.19 138 LEU A N 1
ATOM 982 C CA . LEU A 1 138 ? -33.433 6.053 -4.898 1.00 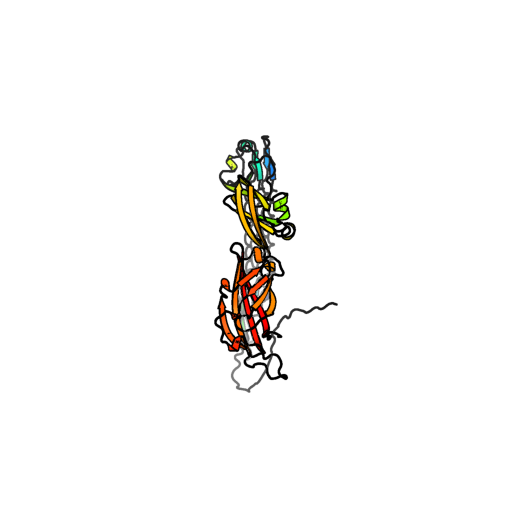93.19 138 LEU A CA 1
ATOM 983 C C . LEU A 1 138 ? -33.081 5.900 -3.413 1.00 93.19 138 LEU A C 1
ATOM 985 O O . LEU A 1 138 ? -33.771 5.171 -2.703 1.00 93.19 138 LEU A O 1
ATOM 989 N N . LEU A 1 139 ? -32.054 6.602 -2.915 1.00 94.50 139 LEU A N 1
ATOM 990 C CA . LEU A 1 139 ? -31.680 6.539 -1.499 1.00 94.50 139 LEU A CA 1
ATOM 991 C C . LEU A 1 139 ? -32.781 7.115 -0.597 1.00 94.50 139 LEU A C 1
ATOM 993 O O . LEU A 1 139 ? -32.935 6.648 0.529 1.00 94.50 139 LEU A O 1
ATOM 997 N N . GLN A 1 140 ? -33.615 8.033 -1.101 1.00 95.44 140 GLN A N 1
ATOM 998 C CA . GLN A 1 140 ? -34.726 8.622 -0.341 1.00 95.44 140 GLN A CA 1
ATOM 999 C C . GLN A 1 140 ? -35.797 7.596 0.053 1.00 95.44 140 GLN A C 1
ATOM 1001 O O . GLN A 1 140 ? -36.609 7.860 0.937 1.00 95.44 140 GLN A O 1
ATOM 1006 N N . GLN A 1 141 ? -35.802 6.423 -0.585 1.00 94.81 141 GLN A N 1
ATOM 1007 C CA . GLN A 1 141 ? -36.706 5.318 -0.261 1.00 94.81 141 GLN A CA 1
ATOM 1008 C C . GLN A 1 141 ? -36.125 4.352 0.783 1.00 94.81 141 GLN A C 1
ATOM 1010 O O . GLN A 1 141 ? -36.805 3.425 1.227 1.00 94.81 141 GLN A O 1
ATOM 1015 N N . VAL A 1 142 ? -34.867 4.550 1.180 1.00 96.94 142 VAL A N 1
ATOM 1016 C CA . VAL A 1 142 ? -34.154 3.693 2.125 1.00 96.94 142 VAL A CA 1
ATOM 1017 C C . VAL A 1 142 ? -34.100 4.389 3.481 1.00 96.94 142 VAL A C 1
ATOM 1019 O O . VAL A 1 142 ? -33.552 5.480 3.610 1.00 96.94 142 VAL A O 1
ATOM 1022 N N . MET A 1 143 ? -34.650 3.747 4.508 1.00 97.38 143 MET A N 1
ATOM 1023 C CA . MET A 1 143 ? -34.523 4.164 5.901 1.00 97.38 143 MET A CA 1
ATOM 1024 C C . MET A 1 143 ? -33.447 3.322 6.586 1.00 97.38 143 MET A C 1
ATOM 1026 O O . MET A 1 143 ? -33.574 2.098 6.655 1.00 97.38 143 MET A O 1
ATOM 1030 N N . VAL A 1 144 ? -32.401 3.964 7.102 1.00 97.69 144 VAL A N 1
ATOM 1031 C CA . VAL A 1 144 ? -31.243 3.280 7.701 1.00 97.69 144 VAL A CA 1
ATOM 1032 C C . VAL A 1 144 ? -31.118 3.632 9.173 1.00 97.69 144 VAL A C 1
ATOM 1034 O O . VAL A 1 144 ? -31.088 4.804 9.526 1.00 97.69 144 VAL A O 1
ATOM 1037 N N . ASN A 1 145 ? -30.980 2.628 10.030 1.00 97.94 145 ASN A N 1
ATOM 1038 C CA . ASN A 1 145 ? -30.530 2.793 11.403 1.00 97.94 145 ASN A CA 1
ATOM 1039 C C . ASN A 1 145 ? -29.164 2.123 11.578 1.00 97.94 145 ASN A C 1
ATOM 1041 O O . ASN A 1 145 ? -29.094 0.933 11.842 1.00 97.94 145 ASN A O 1
ATOM 1045 N N . ALA A 1 146 ? -28.083 2.876 11.427 1.00 97.75 146 ALA A N 1
ATOM 1046 C CA . ALA A 1 146 ? -26.713 2.440 11.679 1.00 97.75 146 ALA A CA 1
ATOM 1047 C C . ALA A 1 146 ? -26.153 3.117 12.939 1.00 97.75 146 ALA A C 1
ATOM 1049 O O . ALA A 1 146 ? -24.992 3.528 12.979 1.00 97.75 146 ALA A O 1
ATOM 1050 N N . SER A 1 147 ? -26.994 3.290 13.963 1.00 97.75 147 SER A N 1
ATOM 1051 C CA . SER A 1 147 ? -26.580 3.862 15.240 1.00 97.75 147 SER A CA 1
ATOM 1052 C C . SER A 1 147 ? -25.555 2.977 15.948 1.00 97.75 147 SER A C 1
ATOM 1054 O O . SER A 1 147 ? -25.681 1.753 15.951 1.00 97.75 147 SER A O 1
ATOM 1056 N N . GLY A 1 148 ? -24.586 3.583 16.629 1.00 97.75 148 GLY A N 1
ATOM 1057 C CA . GLY A 1 148 ? -23.812 2.870 17.638 1.00 97.75 148 GLY A CA 1
ATOM 1058 C C . GLY A 1 148 ? -24.676 2.519 18.851 1.00 97.75 148 GLY A C 1
ATOM 1059 O O . GLY A 1 148 ? -25.627 3.233 19.178 1.00 97.75 148 GLY A O 1
ATOM 1060 N N . GLY A 1 149 ? -24.347 1.418 19.515 1.00 97.94 149 GLY A N 1
ATOM 1061 C CA . GLY A 1 149 ? -24.939 1.044 20.792 1.00 97.94 149 GLY A CA 1
ATOM 1062 C C . GLY A 1 149 ? -24.471 1.961 21.918 1.00 97.94 149 GLY A C 1
ATOM 1063 O O . GLY A 1 149 ? -23.412 2.580 21.847 1.00 97.94 149 GLY A O 1
ATOM 1064 N N . LYS A 1 150 ? -25.253 2.045 22.988 1.00 98.31 150 LYS A N 1
ATOM 1065 C CA . LYS A 1 150 ? -24.906 2.803 24.195 1.00 98.31 150 LYS A CA 1
ATOM 1066 C C . LYS A 1 150 ? -23.859 2.070 25.031 1.00 98.31 150 LYS A C 1
ATOM 1068 O O . LYS A 1 150 ? -23.921 0.847 25.149 1.00 98.31 150 LYS A O 1
ATOM 1073 N N . GLY A 1 151 ? -22.935 2.814 25.634 1.00 98.19 151 GLY A N 1
ATOM 1074 C CA . GLY A 1 151 ? -22.050 2.286 26.671 1.00 98.19 151 GLY A CA 1
ATOM 1075 C C . GLY A 1 151 ? -22.812 1.991 27.967 1.00 98.19 151 GLY A C 1
ATOM 1076 O O . GLY A 1 151 ? -23.724 2.729 28.345 1.00 98.19 151 GLY A O 1
ATOM 1077 N N . GLY A 1 152 ? -22.434 0.914 28.654 1.00 98.12 152 GLY A N 1
ATOM 1078 C CA . GLY A 1 152 ? -22.954 0.570 29.976 1.00 98.12 152 GLY A CA 1
ATOM 1079 C C . GLY A 1 152 ? -22.397 1.484 31.067 1.00 98.12 152 GLY A C 1
ATOM 1080 O O . GLY A 1 152 ? -21.301 2.034 30.952 1.00 98.12 152 GLY A O 1
ATOM 1081 N N . GLN A 1 153 ? -23.126 1.640 32.163 1.00 98.25 153 GLN A N 1
ATOM 1082 C CA . GLN A 1 153 ? -22.667 2.390 33.330 1.00 98.25 153 GLN A CA 1
ATOM 1083 C C . GLN A 1 153 ? -21.613 1.608 34.121 1.00 98.25 153 GLN A C 1
ATOM 1085 O O . GLN A 1 153 ? -21.595 0.377 34.132 1.00 98.25 153 GLN A O 1
ATOM 1090 N N . GLY A 1 154 ? -20.723 2.325 34.807 1.00 97.88 154 GLY A N 1
ATOM 1091 C CA . GLY A 1 154 ? -19.802 1.718 35.765 1.00 97.88 154 GLY A CA 1
ATOM 1092 C C . GLY A 1 154 ? -20.508 1.374 37.077 1.00 97.88 154 GLY A C 1
ATOM 1093 O O . GLY A 1 154 ? -21.328 2.148 37.566 1.00 97.88 154 GLY A O 1
ATOM 1094 N N . GLY A 1 155 ? -20.168 0.232 37.666 1.00 97.81 155 GLY A N 1
ATOM 1095 C CA . GLY A 1 155 ? -20.668 -0.182 38.971 1.00 97.81 155 GLY A CA 1
ATOM 1096 C C . GLY A 1 155 ? -20.081 0.657 40.104 1.00 97.81 155 GLY A C 1
ATOM 1097 O O . GLY A 1 155 ? -18.942 1.119 40.041 1.00 97.81 155 GLY A O 1
ATOM 1098 N N . GLU A 1 156 ? -20.838 0.845 41.179 1.00 97.94 156 GLU A N 1
ATOM 1099 C CA . GLU A 1 156 ? -20.341 1.553 42.362 1.00 97.94 156 GLU A CA 1
ATOM 1100 C C . GLU A 1 156 ? -19.315 0.716 43.139 1.00 97.94 156 GLU A C 1
ATOM 1102 O O . GLU A 1 156 ? -19.414 -0.512 43.211 1.00 97.94 156 GLU A O 1
ATOM 1107 N N . GLY A 1 157 ? -18.360 1.385 43.781 1.00 97.38 157 GLY A N 1
ATOM 1108 C CA . GLY A 1 157 ? -17.502 0.767 44.783 1.00 97.38 157 GLY A CA 1
ATOM 1109 C C . GLY A 1 157 ? -18.268 0.393 46.057 1.00 97.38 157 GLY A C 1
ATOM 1110 O O . GLY A 1 157 ? -19.225 1.058 46.470 1.00 97.38 157 GLY A O 1
ATOM 1111 N N . GLY A 1 158 ? -17.837 -0.689 46.696 1.00 97.12 158 GLY A N 1
ATOM 1112 C CA . GLY A 1 158 ? -18.282 -1.098 48.021 1.00 97.12 158 GLY A CA 1
ATOM 1113 C C . GLY A 1 158 ? -17.652 -0.233 49.108 1.00 97.12 158 GLY A C 1
ATOM 1114 O O . GLY A 1 158 ? -16.532 0.255 48.970 1.00 97.12 158 GLY A O 1
ATOM 1115 N N . ARG A 1 159 ? -18.354 -0.044 50.221 1.00 97.44 159 ARG A N 1
ATOM 1116 C CA . ARG A 1 159 ? -17.815 0.672 51.386 1.00 97.44 159 ARG A CA 1
ATOM 1117 C C . ARG A 1 159 ? -16.865 -0.229 52.171 1.00 97.44 159 ARG A C 1
ATOM 1119 O O . ARG A 1 159 ? -17.108 -1.430 52.265 1.00 97.44 159 ARG A O 1
ATOM 1126 N N . GLY A 1 160 ? -15.819 0.351 52.748 1.00 96.75 160 GLY A N 1
ATOM 1127 C CA . GLY A 1 160 ? -14.989 -0.350 53.724 1.00 96.75 160 GLY A CA 1
ATOM 1128 C C . GLY A 1 160 ? -15.719 -0.539 55.054 1.00 96.75 160 GLY A C 1
ATOM 1129 O O . GLY A 1 160 ? -16.531 0.303 55.447 1.00 96.75 160 GLY A O 1
ATOM 1130 N N . GLY A 1 161 ? -15.450 -1.657 55.720 1.00 96.31 161 GLY A N 1
ATOM 1131 C CA . GLY A 1 161 ? -15.966 -1.960 57.050 1.00 96.31 161 GLY A CA 1
ATOM 1132 C C . GLY A 1 161 ? -15.203 -1.210 58.138 1.00 96.31 161 GLY A C 1
ATOM 1133 O O . GLY A 1 161 ? -14.061 -0.797 57.950 1.00 96.31 161 GLY A O 1
ATOM 1134 N N . LYS A 1 162 ? -15.814 -1.032 59.301 1.00 96.38 162 LYS A N 1
ATOM 1135 C CA . LYS A 1 162 ? -15.219 -0.322 60.436 1.00 96.38 162 LYS A CA 1
ATOM 1136 C C . LYS A 1 162 ? -14.248 -1.204 61.214 1.00 96.38 162 LYS A C 1
ATOM 1138 O O . LYS A 1 162 ? -14.481 -2.400 61.388 1.00 96.38 162 LYS A O 1
ATOM 1143 N N . GLY A 1 163 ? -13.171 -0.609 61.706 1.00 94.62 163 GLY A N 1
ATOM 1144 C CA . GLY A 1 163 ? -12.261 -1.219 62.661 1.00 94.62 163 GLY A CA 1
ATOM 1145 C C . GLY A 1 163 ? -12.802 -1.186 64.090 1.00 94.62 163 GLY A C 1
ATOM 1146 O O . GLY A 1 163 ? -13.702 -0.421 64.445 1.00 94.62 163 GLY A O 1
ATOM 1147 N N . CYS A 1 164 ? -12.239 -2.046 64.928 1.00 94.94 164 CYS A N 1
ATOM 1148 C CA . CYS A 1 164 ? -12.557 -2.129 66.344 1.00 94.94 164 CYS A CA 1
ATOM 1149 C C . CYS A 1 164 ? -11.898 -1.007 67.136 1.00 94.94 164 CYS A C 1
ATOM 1151 O O . CYS A 1 164 ? -10.750 -0.656 66.882 1.00 94.94 164 CYS A O 1
ATOM 1153 N N . ARG A 1 165 ? -12.602 -0.489 68.144 1.00 94.00 165 ARG A N 1
ATOM 1154 C CA . ARG A 1 165 ? -12.079 0.553 69.033 1.00 94.00 165 ARG A CA 1
ATOM 1155 C C . ARG A 1 165 ? -11.591 -0.039 70.345 1.00 94.00 165 ARG A C 1
ATOM 1157 O O . ARG A 1 165 ? -12.231 -0.935 70.897 1.00 94.00 165 ARG A O 1
ATOM 1164 N N . CYS A 1 166 ? -10.482 0.484 70.843 1.00 92.44 166 CYS A N 1
ATOM 1165 C CA . CYS A 1 166 ? -9.988 0.221 72.180 1.00 92.44 166 CYS A CA 1
ATOM 1166 C C . CYS A 1 166 ? -10.929 0.847 73.210 1.00 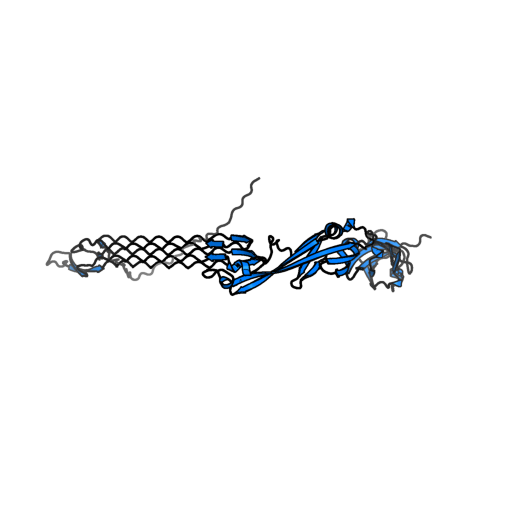92.44 166 CYS A C 1
ATOM 1168 O O . CYS A 1 166 ? -11.336 2.002 73.079 1.00 92.44 166 CYS A O 1
ATOM 1170 N N . GLN A 1 167 ? -11.275 0.077 74.238 1.00 90.19 167 GLN A N 1
ATOM 1171 C CA . GLN A 1 167 ? -12.056 0.577 75.368 1.00 90.19 167 GLN A CA 1
ATOM 1172 C C . GLN A 1 167 ? -11.158 1.361 76.327 1.00 90.19 167 GLN A C 1
ATOM 1174 O O . GLN A 1 167 ? -11.551 2.421 76.806 1.00 90.19 167 GLN A O 1
ATOM 1179 N N . GLU A 1 168 ? -9.934 0.871 76.543 1.00 91.31 168 GLU A N 1
ATOM 1180 C CA . GLU A 1 168 ? -8.922 1.511 77.379 1.00 91.31 168 GLU A CA 1
ATOM 1181 C C . GLU A 1 168 ? -7.636 1.732 76.560 1.00 91.31 168 GLU A C 1
ATOM 1183 O O . GLU A 1 168 ? -6.906 0.776 76.275 1.00 91.31 168 GLU A O 1
ATOM 1188 N N . PRO A 1 169 ? -7.359 2.975 76.121 1.00 89.38 169 PRO A N 1
ATOM 1189 C CA . PRO A 1 169 ? -6.236 3.261 75.227 1.00 89.38 169 PRO A CA 1
ATOM 1190 C C . PRO A 1 169 ? -4.853 3.112 75.873 1.00 89.38 169 PRO A C 1
ATOM 1192 O O . PRO A 1 169 ? -3.885 2.864 75.157 1.00 89.38 169 PRO A O 1
ATOM 1195 N N . PHE A 1 170 ? -4.746 3.253 77.197 1.00 91.81 170 PHE A N 1
ATOM 1196 C CA . PHE A 1 170 ? -3.491 3.149 77.948 1.00 91.81 170 PHE A CA 1
ATOM 1197 C C . PHE A 1 170 ? -3.754 2.590 79.344 1.00 91.81 170 PHE A C 1
ATOM 1199 O O . PHE A 1 170 ? -4.737 2.972 79.970 1.00 91.81 170 PHE A O 1
ATOM 1206 N N . TRP A 1 171 ? -2.859 1.745 79.851 1.00 92.19 171 TRP A N 1
ATOM 1207 C CA . TRP A 1 171 ? -2.880 1.282 81.242 1.00 92.19 171 TRP A CA 1
ATOM 1208 C C . TRP A 1 171 ? -1.457 1.025 81.741 1.00 92.19 171 TRP A C 1
ATOM 1210 O O . TRP A 1 171 ? -0.505 0.939 80.961 1.00 92.19 171 TRP A O 1
ATOM 1220 N N . THR A 1 172 ? -1.292 0.900 83.059 1.00 90.12 172 THR A N 1
ATOM 1221 C CA . THR A 1 172 ? 0.010 0.618 83.676 1.00 90.12 172 THR A CA 1
ATOM 1222 C C . THR A 1 172 ? -0.052 -0.626 84.548 1.00 90.12 172 THR A C 1
ATOM 1224 O O . THR A 1 172 ? -1.029 -0.854 85.255 1.00 90.12 172 THR A O 1
ATOM 1227 N N . ILE A 1 173 ? 1.006 -1.438 84.511 1.00 88.25 173 ILE A N 1
ATOM 1228 C CA . ILE A 1 173 ? 1.154 -2.603 85.388 1.00 88.25 173 ILE A CA 1
ATOM 1229 C C . ILE A 1 173 ? 2.401 -2.405 86.238 1.00 88.25 173 ILE A C 1
ATOM 1231 O O . ILE A 1 173 ? 3.511 -2.237 85.723 1.00 88.25 173 ILE A O 1
ATOM 1235 N N . GLN A 1 174 ? 2.210 -2.430 87.555 1.00 86.50 174 GLN A N 1
ATOM 1236 C CA . GLN A 1 174 ? 3.286 -2.371 88.532 1.00 86.50 174 GLN A CA 1
ATOM 1237 C C . GLN A 1 174 ? 3.735 -3.792 88.881 1.00 86.50 174 GLN A C 1
ATOM 1239 O O . GLN A 1 174 ? 2.955 -4.596 89.383 1.00 86.50 174 GLN A O 1
ATOM 1244 N N . THR A 1 175 ? 5.003 -4.105 88.626 1.00 83.44 175 THR A N 1
ATOM 1245 C CA . THR A 1 175 ? 5.617 -5.385 89.000 1.00 83.44 175 THR A CA 1
ATOM 1246 C C . THR A 1 175 ? 6.641 -5.140 90.095 1.00 83.44 175 THR A C 1
ATOM 1248 O O . THR A 1 175 ? 7.587 -4.374 89.894 1.00 83.44 175 THR A O 1
ATOM 1251 N N . CYS A 1 176 ? 6.459 -5.786 91.245 1.00 85.88 176 CYS A N 1
ATOM 1252 C CA . CYS A 1 176 ? 7.357 -5.671 92.387 1.00 85.88 176 CYS A CA 1
ATOM 1253 C C . CYS A 1 176 ? 8.156 -6.963 92.588 1.00 85.88 176 CYS A C 1
ATOM 1255 O O . CYS A 1 176 ? 7.591 -8.054 92.591 1.00 85.88 176 CYS A O 1
ATOM 1257 N N . SER A 1 177 ? 9.470 -6.840 92.761 1.00 82.62 177 SER A N 1
ATOM 1258 C CA . SER A 1 177 ? 10.368 -7.918 93.189 1.00 82.62 177 SER A CA 1
ATOM 1259 C C . SER A 1 177 ? 10.772 -7.709 94.647 1.00 82.62 177 SER A C 1
ATOM 1261 O O . SER A 1 177 ? 10.933 -6.562 95.053 1.00 82.62 177 SER A O 1
ATOM 1263 N N . GLY A 1 178 ? 10.984 -8.784 95.409 1.00 78.38 178 GLY A N 1
ATOM 1264 C CA . GLY A 1 178 ? 11.310 -8.724 96.844 1.00 78.38 178 GLY A CA 1
ATOM 1265 C C . GLY A 1 178 ? 10.065 -8.745 97.742 1.00 78.38 178 GLY A C 1
ATOM 1266 O O . GLY A 1 178 ? 8.933 -8.724 97.255 1.00 78.38 178 GLY A O 1
ATOM 1267 N N . ARG A 1 179 ? 10.249 -8.814 99.067 1.00 81.44 179 ARG A N 1
ATOM 1268 C CA . ARG A 1 179 ? 9.132 -8.768 100.032 1.00 81.44 179 ARG A CA 1
ATOM 1269 C C . ARG A 1 179 ? 8.894 -7.326 100.486 1.00 81.44 179 ARG A C 1
ATOM 1271 O O . ARG A 1 179 ? 9.867 -6.638 100.775 1.00 81.44 179 ARG A O 1
ATOM 1278 N N . PRO A 1 180 ? 7.640 -6.860 100.615 1.00 79.69 180 PRO A N 1
ATOM 1279 C CA . PRO A 1 180 ? 7.367 -5.531 101.158 1.00 79.69 180 PRO A CA 1
ATOM 1280 C C . PRO A 1 180 ? 8.106 -5.312 102.490 1.00 79.69 180 PRO A C 1
ATOM 1282 O O . PRO A 1 180 ? 7.920 -6.079 103.433 1.00 79.69 180 PRO A O 1
ATOM 1285 N N . GLY A 1 181 ? 8.981 -4.301 102.541 1.00 78.75 181 GLY A N 1
ATOM 1286 C CA . GLY A 1 181 ? 9.823 -3.990 103.706 1.00 78.75 181 GLY A CA 1
ATOM 1287 C C . GLY A 1 181 ? 11.262 -4.530 103.669 1.00 78.75 181 GLY A C 1
ATOM 1288 O O . GLY A 1 181 ? 12.018 -4.248 104.597 1.00 78.75 181 GLY A O 1
ATOM 1289 N N . SER A 1 182 ? 11.673 -5.270 102.631 1.00 79.69 182 SER A N 1
ATOM 1290 C CA . SER A 1 182 ? 13.057 -5.743 102.468 1.00 79.69 182 SER A CA 1
ATOM 1291 C C . SER A 1 182 ? 13.928 -4.780 101.629 1.00 79.69 182 SER A C 1
ATOM 1293 O O . SER A 1 182 ? 13.394 -4.056 100.785 1.00 79.69 182 SER A O 1
ATOM 1295 N N . PRO A 1 183 ? 15.270 -4.748 101.810 1.00 78.25 183 PRO A N 1
ATOM 1296 C CA . PRO A 1 183 ? 16.169 -3.861 101.048 1.00 78.25 183 PRO A CA 1
ATOM 1297 C C . PRO A 1 183 ? 16.187 -4.124 99.530 1.00 78.25 183 PRO A C 1
ATOM 1299 O O . PRO A 1 183 ? 16.601 -3.269 98.749 1.00 78.25 183 PRO A O 1
ATOM 1302 N N . ASP A 1 184 ? 15.762 -5.316 99.112 1.00 78.62 184 ASP A N 1
ATOM 1303 C CA . ASP A 1 184 ? 15.621 -5.757 97.723 1.00 78.62 184 ASP A CA 1
ATOM 1304 C C . ASP A 1 184 ? 14.214 -5.513 97.141 1.00 78.62 184 ASP A C 1
ATOM 1306 O O . ASP A 1 184 ? 13.991 -5.820 95.967 1.00 78.62 184 ASP A O 1
ATOM 1310 N N . TYR A 1 185 ? 13.281 -4.921 97.907 1.00 82.94 185 TYR A N 1
ATOM 1311 C CA . TYR A 1 185 ? 11.955 -4.565 97.399 1.00 82.94 185 TYR A CA 1
ATOM 1312 C C . TYR A 1 185 ? 12.041 -3.447 96.359 1.00 82.94 185 TYR A C 1
ATOM 1314 O O . TYR A 1 185 ? 12.390 -2.305 96.666 1.00 82.94 185 TYR A O 1
ATOM 1322 N N . ARG A 1 186 ? 11.707 -3.764 95.109 1.00 81.88 186 ARG A N 1
ATOM 1323 C CA . ARG A 1 186 ? 11.710 -2.811 93.996 1.00 81.88 186 ARG A CA 1
ATOM 1324 C C . ARG A 1 186 ? 10.475 -3.016 93.151 1.00 81.88 186 ARG A C 1
ATOM 1326 O O . ARG A 1 186 ? 10.251 -4.110 92.648 1.00 81.88 186 ARG A O 1
ATOM 1333 N N . CYS A 1 187 ? 9.712 -1.950 92.956 1.00 85.31 187 CYS A N 1
ATOM 1334 C CA . CYS A 1 187 ? 8.624 -1.940 91.996 1.00 85.31 187 CYS A CA 1
ATOM 1335 C C . CYS A 1 187 ? 9.047 -1.195 90.739 1.00 85.31 187 CYS A C 1
ATOM 1337 O O . CYS A 1 187 ? 9.664 -0.134 90.808 1.00 85.31 187 CYS A O 1
ATOM 1339 N N . THR A 1 188 ? 8.672 -1.743 89.595 1.00 84.44 188 THR A N 1
ATOM 1340 C CA . THR A 1 188 ? 8.765 -1.069 88.303 1.00 84.44 188 THR A CA 1
ATOM 1341 C C . THR A 1 188 ? 7.366 -0.963 87.725 1.00 84.44 188 THR A C 1
ATOM 1343 O O . THR A 1 188 ? 6.595 -1.920 87.796 1.00 84.44 188 THR A O 1
ATOM 1346 N N . THR A 1 189 ? 7.027 0.203 87.187 1.00 87.81 189 THR A N 1
ATOM 1347 C CA . THR A 1 189 ? 5.755 0.427 86.499 1.00 87.81 189 THR A CA 1
ATOM 1348 C C . THR A 1 189 ? 6.031 0.496 85.013 1.00 87.81 189 THR A C 1
ATOM 1350 O O . THR A 1 189 ? 6.918 1.232 84.580 1.00 87.81 189 THR A O 1
ATOM 1353 N N . ARG A 1 190 ? 5.280 -0.277 84.235 1.00 88.88 190 ARG A N 1
ATOM 1354 C CA . ARG A 1 190 ? 5.356 -0.255 82.779 1.00 88.88 190 ARG A CA 1
ATOM 1355 C C . ARG A 1 190 ? 4.007 0.152 82.207 1.00 88.88 190 ARG A C 1
ATOM 1357 O O . ARG A 1 190 ? 2.985 -0.398 82.609 1.00 88.88 190 ARG A O 1
ATOM 1364 N N . GLU A 1 191 ? 4.031 1.117 81.296 1.00 89.69 191 GLU A N 1
ATOM 1365 C CA . GLU A 1 191 ? 2.867 1.549 80.524 1.00 89.69 191 GLU A CA 1
ATOM 1366 C C . GLU A 1 191 ? 2.707 0.679 79.275 1.00 89.69 191 GLU A C 1
ATOM 1368 O O . GLU A 1 191 ? 3.692 0.294 78.636 1.00 89.69 191 GLU A O 1
ATOM 1373 N N . PHE A 1 192 ? 1.457 0.381 78.950 1.00 92.12 192 PHE A N 1
ATOM 1374 C CA . PHE A 1 192 ? 1.032 -0.311 77.745 1.00 92.12 192 PHE A CA 1
ATOM 1375 C C . PHE A 1 192 ? -0.063 0.501 77.069 1.00 92.12 192 PHE A C 1
ATOM 1377 O O . PHE A 1 192 ? -0.778 1.268 77.718 1.00 92.12 192 PHE A O 1
ATOM 1384 N N . ARG A 1 193 ? -0.201 0.329 75.756 1.00 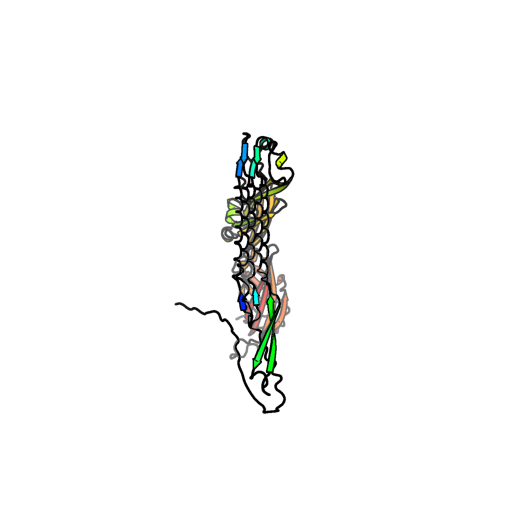93.38 193 ARG A N 1
ATOM 1385 C CA . ARG A 1 193 ? -1.210 1.035 74.960 1.00 93.38 193 ARG A CA 1
ATOM 1386 C C . ARG A 1 193 ? -2.018 0.097 74.086 1.00 93.38 193 ARG A C 1
ATOM 1388 O O . ARG A 1 193 ? -1.517 -0.931 73.635 1.00 93.38 193 ARG A O 1
ATOM 1395 N N . CYS A 1 194 ? -3.234 0.513 73.770 1.00 93.12 194 CYS A N 1
ATOM 1396 C CA . CYS A 1 194 ? -4.089 -0.106 72.775 1.00 93.12 194 CYS A CA 1
ATOM 1397 C C . CYS A 1 194 ? -4.233 0.822 71.565 1.00 93.12 194 CYS A C 1
ATOM 1399 O O . CYS A 1 194 ? -4.466 2.023 71.707 1.00 93.12 194 CYS A O 1
ATOM 1401 N N . ARG A 1 195 ? -4.080 0.266 70.361 1.00 94.50 195 ARG A N 1
ATOM 1402 C CA . ARG A 1 195 ? -4.347 0.959 69.097 1.00 94.50 195 ARG A CA 1
ATOM 1403 C C . ARG A 1 195 ? -5.631 0.442 68.469 1.00 94.50 195 ARG A C 1
ATOM 1405 O O . ARG A 1 195 ? -5.797 -0.770 68.323 1.00 94.50 195 ARG A O 1
ATOM 1412 N N . ASP A 1 196 ? -6.489 1.366 68.052 1.00 95.19 196 ASP A N 1
ATOM 1413 C CA . ASP A 1 196 ? -7.700 1.049 67.298 1.00 95.19 196 ASP A CA 1
ATOM 1414 C C . ASP A 1 196 ? -7.362 0.307 66.000 1.00 95.19 196 ASP A C 1
ATOM 1416 O O . ASP A 1 196 ? -6.300 0.484 65.391 1.00 95.19 196 ASP A O 1
ATOM 1420 N N . GLY A 1 197 ? -8.294 -0.533 65.572 1.00 94.50 197 GLY A N 1
ATOM 1421 C CA . GLY A 1 197 ? -8.283 -1.150 64.264 1.00 94.50 197 GLY A CA 1
ATOM 1422 C C . GLY A 1 197 ? -8.572 -0.103 63.202 1.00 94.50 197 GLY A C 1
ATOM 1423 O O . GLY A 1 197 ? -9.432 0.755 63.372 1.00 94.50 197 GLY A O 1
ATOM 1424 N N . ILE A 1 198 ? -7.855 -0.188 62.088 1.00 95.69 198 ILE A N 1
ATOM 1425 C CA . ILE A 1 198 ? -8.035 0.734 60.968 1.00 95.69 198 ILE A CA 1
ATOM 1426 C C . ILE A 1 198 ? -9.327 0.366 60.223 1.00 95.69 198 ILE A C 1
ATOM 1428 O O . ILE A 1 198 ? -9.576 -0.817 59.964 1.00 95.69 198 ILE A O 1
ATOM 1432 N N . ASP A 1 199 ? -10.135 1.370 59.882 1.00 96.88 199 ASP A N 1
ATOM 1433 C CA . ASP A 1 199 ? -11.287 1.210 58.992 1.00 96.88 199 ASP A CA 1
ATOM 1434 C C . ASP A 1 199 ? -10.821 0.764 57.598 1.00 96.88 199 ASP A C 1
ATOM 1436 O O . ASP A 1 199 ? -9.803 1.222 57.076 1.00 96.88 199 ASP A O 1
ATOM 1440 N N . GLY A 1 200 ? -11.582 -0.129 56.978 1.00 95.94 200 GLY A N 1
ATOM 1441 C CA . GLY A 1 200 ? -11.374 -0.515 55.595 1.00 95.94 200 GLY A CA 1
ATOM 1442 C C . GLY A 1 200 ? -11.546 0.673 54.653 1.00 95.94 200 GLY A C 1
ATOM 1443 O O . GLY A 1 200 ? -12.370 1.569 54.858 1.00 95.94 200 GLY A O 1
ATOM 1444 N N . THR A 1 201 ? -10.785 0.660 53.571 1.00 97.44 201 THR A N 1
ATOM 1445 C CA . THR A 1 201 ? -10.924 1.628 52.484 1.00 97.44 201 THR A CA 1
ATOM 1446 C C . THR A 1 201 ? -12.164 1.319 51.647 1.00 97.44 201 THR A C 1
ATOM 1448 O O . THR A 1 201 ? -12.563 0.165 51.510 1.00 97.44 201 THR A O 1
ATOM 1451 N N . SER A 1 202 ? -12.817 2.346 51.097 1.00 97.12 202 SER A N 1
ATOM 1452 C CA . SER A 1 202 ? -13.907 2.128 50.136 1.00 97.12 202 SER A CA 1
ATOM 1453 C C . SER A 1 202 ? -13.335 1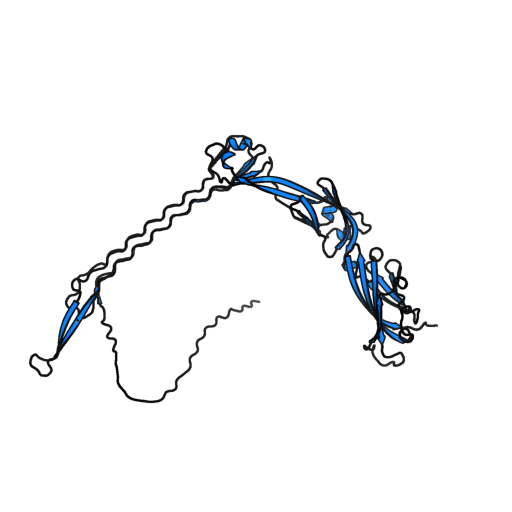.810 48.757 1.00 97.12 202 SER A C 1
ATOM 1455 O O . SER A 1 202 ? -12.328 2.390 48.352 1.00 97.12 202 SER A O 1
ATOM 1457 N N . GLY A 1 203 ? -13.993 0.906 48.038 1.00 96.81 203 GLY A N 1
ATOM 1458 C CA . GLY A 1 203 ? -13.649 0.571 46.667 1.00 96.81 203 GLY A CA 1
ATOM 1459 C C . GLY A 1 203 ? -13.916 1.732 45.711 1.00 96.81 203 GLY A C 1
ATOM 1460 O O . GLY A 1 203 ? -14.756 2.599 45.957 1.00 96.81 203 GLY A O 1
ATOM 1461 N N . ASN A 1 204 ? -13.207 1.730 44.588 1.00 97.94 204 ASN A N 1
ATOM 1462 C CA . ASN A 1 204 ? -13.396 2.706 43.522 1.00 97.94 204 ASN A CA 1
ATOM 1463 C C . ASN A 1 204 ? -14.625 2.366 42.673 1.00 97.94 204 ASN A C 1
ATOM 1465 O O . ASN A 1 204 ? -14.930 1.191 42.456 1.00 97.94 204 ASN A O 1
ATOM 1469 N N . ASN A 1 205 ? -15.284 3.392 42.135 1.00 97.81 205 ASN A N 1
ATOM 1470 C CA . ASN A 1 205 ? -16.325 3.212 41.127 1.00 97.81 205 ASN A CA 1
ATOM 1471 C C . ASN A 1 205 ? -15.713 2.743 39.800 1.00 97.81 205 ASN A C 1
ATOM 1473 O O . ASN A 1 205 ? -14.627 3.182 39.408 1.00 97.81 205 ASN A O 1
ATOM 1477 N N . GLY A 1 206 ? -16.441 1.880 39.101 1.00 97.50 206 GLY A N 1
ATOM 1478 C CA . GLY A 1 206 ? -16.139 1.487 37.737 1.00 97.50 206 GLY A CA 1
ATOM 1479 C C . GLY A 1 206 ? -16.315 2.653 36.767 1.00 97.50 206 GLY A C 1
ATOM 1480 O O . GLY A 1 206 ? -17.057 3.605 37.015 1.00 97.50 206 GLY A O 1
ATOM 1481 N N . ARG A 1 207 ? -15.620 2.583 35.635 1.00 98.06 207 ARG A N 1
ATOM 1482 C CA . ARG A 1 207 ? -15.752 3.565 34.553 1.00 98.06 207 ARG A CA 1
ATOM 1483 C C . ARG A 1 207 ? -16.965 3.231 33.679 1.00 98.06 207 ARG A C 1
ATOM 1485 O O . ARG A 1 207 ? -17.208 2.044 33.458 1.00 98.06 207 ARG A O 1
ATOM 1492 N N . PRO A 1 208 ? -17.695 4.232 33.158 1.00 97.88 208 PRO A N 1
ATOM 1493 C CA . PRO A 1 208 ? -18.698 3.988 32.130 1.00 97.88 208 PRO A CA 1
ATOM 1494 C C . PRO A 1 208 ? -18.029 3.524 30.829 1.00 97.88 208 PRO A C 1
ATOM 1496 O O . PRO A 1 208 ? -16.905 3.937 30.517 1.00 97.88 208 PRO A O 1
ATOM 1499 N N . GLY A 1 209 ? -18.733 2.678 30.084 1.00 97.94 209 GLY A N 1
ATOM 1500 C CA . GLY A 1 209 ? -18.380 2.294 28.726 1.00 97.94 209 GLY A CA 1
ATOM 1501 C C . GLY A 1 209 ? -18.600 3.442 27.744 1.00 97.94 209 GLY A C 1
ATOM 1502 O O . GLY A 1 209 ? -19.323 4.404 28.017 1.00 97.94 209 GLY A O 1
ATOM 1503 N N . ARG A 1 210 ? -17.954 3.355 26.586 1.00 98.31 210 ARG A N 1
ATOM 1504 C CA . ARG A 1 210 ? -18.096 4.324 25.494 1.00 98.31 210 ARG A CA 1
ATOM 1505 C C . ARG A 1 210 ? -19.289 3.965 24.620 1.00 98.31 210 ARG A C 1
ATOM 1507 O O . ARG A 1 210 ? -19.562 2.789 24.409 1.00 98.31 210 ARG A O 1
ATOM 1514 N N . ASP A 1 211 ? -19.957 4.974 24.075 1.00 98.31 211 ASP A N 1
ATOM 1515 C CA . ASP A 1 211 ? -20.937 4.764 23.009 1.00 98.31 211 ASP A CA 1
ATOM 1516 C C . ASP A 1 211 ? -20.225 4.279 21.733 1.00 98.31 211 ASP A C 1
ATOM 1518 O O . ASP A 1 211 ? -19.097 4.686 21.436 1.00 98.31 211 ASP A O 1
ATOM 1522 N N . GLY A 1 212 ? -20.893 3.404 20.987 1.00 98.00 212 GLY A N 1
ATOM 1523 C CA . GLY A 1 212 ? -20.429 2.908 19.701 1.00 98.00 212 GLY A CA 1
ATOM 1524 C C . GLY A 1 212 ? -20.460 3.988 18.622 1.00 98.00 212 GLY A C 1
ATOM 1525 O O . GLY A 1 212 ? -21.211 4.965 18.694 1.00 98.00 212 GLY A O 1
ATOM 1526 N N . LEU A 1 213 ? -19.657 3.791 17.584 1.00 98.19 213 LEU A N 1
ATOM 1527 C CA . LEU A 1 213 ? -19.629 4.672 16.421 1.00 98.19 213 LEU A CA 1
ATOM 1528 C C . LEU A 1 213 ? -20.819 4.409 15.497 1.00 98.19 213 LEU A C 1
ATOM 1530 O O . LEU A 1 213 ? -21.342 3.295 15.435 1.00 98.19 213 LEU A O 1
ATOM 1534 N N . LEU A 1 214 ? -21.220 5.439 14.754 1.00 98.12 214 LEU A N 1
ATOM 1535 C CA . LEU A 1 214 ? -22.185 5.305 13.669 1.00 98.12 214 LEU A CA 1
ATOM 1536 C C . LEU A 1 214 ? -21.574 4.501 12.509 1.00 98.12 214 LEU A C 1
ATOM 1538 O O . LEU A 1 214 ? -20.367 4.556 12.265 1.00 98.12 214 LEU A O 1
ATOM 1542 N N . GLY A 1 215 ? -22.409 3.764 11.779 1.00 97.69 215 GLY A N 1
ATOM 1543 C CA . GLY A 1 215 ? -21.997 3.111 10.539 1.00 97.69 215 GLY A CA 1
ATOM 1544 C C . GLY A 1 215 ? -21.739 4.132 9.432 1.00 97.69 215 GLY A C 1
ATOM 1545 O O . GLY A 1 215 ? -22.432 5.143 9.340 1.00 97.69 215 GLY A O 1
ATOM 1546 N N . GLN A 1 216 ? -20.752 3.863 8.577 1.00 97.75 216 GLN A N 1
ATOM 1547 C CA . GLN A 1 216 ? -20.369 4.756 7.483 1.00 97.75 216 GLN A CA 1
ATOM 1548 C C . GLN A 1 216 ? -20.957 4.303 6.141 1.00 97.75 216 GLN A C 1
ATOM 1550 O O . GLN A 1 216 ? -20.945 3.109 5.826 1.00 97.75 216 GLN A O 1
ATOM 1555 N N . LEU A 1 217 ? -21.417 5.257 5.325 1.00 98.25 217 LEU A N 1
ATOM 1556 C CA . LEU A 1 217 ? -21.863 5.001 3.954 1.00 98.25 217 LEU A CA 1
ATOM 1557 C C . LEU A 1 217 ? -20.683 4.991 2.968 1.00 98.25 217 LEU A C 1
ATOM 1559 O O . LEU A 1 217 ? -19.873 5.918 2.915 1.00 98.25 217 LEU A O 1
ATOM 1563 N N . THR A 1 218 ? -20.647 3.969 2.117 1.00 98.00 218 THR A N 1
ATOM 1564 C CA . THR A 1 218 ? -19.910 3.956 0.851 1.00 98.00 218 THR A CA 1
ATOM 1565 C C . THR A 1 218 ? -20.907 3.894 -0.301 1.00 98.00 218 THR A C 1
ATOM 1567 O O . THR A 1 218 ? -21.676 2.946 -0.423 1.00 98.00 218 THR A O 1
ATOM 1570 N N . LEU A 1 219 ? -20.899 4.904 -1.159 1.00 96.69 219 LEU A N 1
ATOM 1571 C CA . LEU A 1 219 ? -21.830 5.056 -2.267 1.00 96.69 219 LEU A CA 1
ATOM 1572 C C . LEU A 1 219 ? -21.118 4.831 -3.602 1.00 96.69 219 LEU A C 1
ATOM 1574 O O . LEU A 1 219 ? -20.122 5.485 -3.914 1.00 96.69 219 LEU A O 1
ATOM 1578 N N . ILE A 1 220 ? -21.649 3.918 -4.407 1.00 95.94 220 ILE A N 1
ATOM 1579 C CA . ILE A 1 220 ? -21.103 3.535 -5.706 1.00 95.94 220 ILE A CA 1
ATOM 1580 C C . ILE A 1 220 ? -22.186 3.756 -6.760 1.00 95.94 220 ILE A C 1
ATOM 1582 O O . ILE A 1 220 ? -23.198 3.062 -6.781 1.00 95.94 220 ILE A O 1
ATOM 1586 N N . GLN A 1 221 ? -21.981 4.714 -7.664 1.00 90.75 221 GLN A N 1
ATOM 1587 C CA . GLN A 1 221 ? -22.965 5.036 -8.703 1.00 90.75 221 GLN A CA 1
ATOM 1588 C C . GLN A 1 221 ? -22.851 4.119 -9.927 1.00 90.75 221 GLN A C 1
ATOM 1590 O O . GLN A 1 221 ? -22.629 4.568 -11.048 1.00 90.75 221 GLN A O 1
ATOM 1595 N N . LEU A 1 222 ? -22.952 2.810 -9.699 1.00 88.94 222 LEU A N 1
ATOM 1596 C CA . LEU A 1 222 ? -22.905 1.772 -10.729 1.00 88.94 222 LEU A CA 1
ATOM 1597 C C . LEU A 1 222 ? -24.027 0.757 -10.488 1.00 88.94 222 LEU A C 1
ATOM 1599 O O . LEU A 1 222 ? -24.426 0.525 -9.353 1.00 88.94 222 LEU A O 1
ATOM 1603 N N . ASP A 1 223 ? -24.495 0.117 -11.555 1.00 85.06 223 ASP A N 1
ATOM 1604 C CA . ASP A 1 223 ? -25.486 -0.971 -11.543 1.00 85.06 223 ASP A CA 1
ATOM 1605 C C . ASP A 1 223 ? -24.840 -2.369 -11.536 1.00 85.06 223 ASP A C 1
ATOM 1607 O O . ASP A 1 223 ? -25.505 -3.388 -11.710 1.00 85.06 223 ASP A O 1
ATOM 1611 N N . ARG A 1 224 ? -23.525 -2.423 -11.324 1.00 88.69 224 ARG A N 1
ATOM 1612 C CA . ARG A 1 224 ? -22.718 -3.643 -11.304 1.00 88.69 224 ARG A CA 1
ATOM 1613 C C . ARG A 1 224 ? -21.679 -3.588 -10.185 1.00 88.69 224 ARG A C 1
ATOM 1615 O O . ARG A 1 224 ? -21.273 -2.484 -9.811 1.00 88.69 224 ARG A O 1
ATOM 1622 N N . PRO A 1 225 ? -21.211 -4.745 -9.682 1.00 90.62 225 PRO A N 1
ATOM 1623 C CA . PRO A 1 225 ? -20.162 -4.788 -8.673 1.00 90.62 225 PRO A CA 1
ATOM 1624 C C . PRO A 1 225 ? -18.924 -4.005 -9.105 1.00 90.62 225 PRO A C 1
ATOM 1626 O O . PRO A 1 225 ? -18.476 -4.106 -10.251 1.00 90.62 225 PRO A O 1
ATOM 1629 N N . LEU A 1 226 ? -18.367 -3.231 -8.176 1.00 92.19 226 LEU A N 1
ATOM 1630 C CA . LEU A 1 226 ? -17.146 -2.487 -8.421 1.00 92.19 226 LEU A CA 1
ATOM 1631 C C . LEU A 1 226 ? -15.979 -3.468 -8.491 1.00 92.19 226 LEU A C 1
ATOM 1633 O O . LEU A 1 226 ? -15.697 -4.194 -7.538 1.00 92.19 226 LEU A O 1
ATOM 1637 N N . THR A 1 227 ? -15.289 -3.484 -9.622 1.00 90.81 227 THR A N 1
ATOM 1638 C CA . THR A 1 227 ? -14.074 -4.273 -9.780 1.00 90.81 227 THR A CA 1
ATOM 1639 C C . THR A 1 227 ? -12.934 -3.657 -8.970 1.00 90.81 227 THR A C 1
ATOM 1641 O O . THR A 1 227 ? -12.844 -2.436 -8.800 1.00 90.81 227 THR A O 1
ATOM 1644 N N . ALA A 1 228 ? -12.057 -4.520 -8.455 1.00 88.81 228 ALA A N 1
ATOM 1645 C CA . ALA A 1 228 ? -10.923 -4.098 -7.646 1.00 88.81 228 ALA A CA 1
ATOM 1646 C C . ALA A 1 228 ? -10.006 -3.135 -8.415 1.00 88.81 228 ALA A C 1
ATOM 1648 O O . ALA A 1 228 ? -9.940 -3.148 -9.649 1.00 88.81 228 ALA A O 1
ATOM 1649 N N . ASP A 1 229 ? -9.305 -2.296 -7.661 1.00 92.00 229 ASP A N 1
ATOM 1650 C CA . ASP A 1 229 ? -8.273 -1.436 -8.218 1.00 92.00 229 ASP A CA 1
ATOM 1651 C C . ASP A 1 229 ? -7.063 -2.251 -8.650 1.00 92.00 229 ASP A C 1
ATOM 1653 O O . ASP A 1 229 ? -6.576 -3.115 -7.921 1.00 92.00 229 ASP A O 1
ATOM 1657 N N . GLN A 1 230 ? -6.554 -1.921 -9.832 1.00 94.62 230 GLN A N 1
ATOM 1658 C CA . GLN A 1 230 ? -5.318 -2.473 -10.359 1.00 94.62 230 GLN A CA 1
ATOM 1659 C C . GLN A 1 230 ? -4.500 -1.349 -11.000 1.00 94.62 230 GLN A C 1
ATOM 1661 O O . GLN A 1 230 ? -4.399 -1.263 -12.226 1.00 94.62 230 GLN A O 1
ATOM 1666 N N . PRO A 1 231 ? -3.954 -0.430 -10.182 1.00 95.50 231 PRO A N 1
ATOM 1667 C CA . PRO A 1 231 ? -3.250 0.741 -10.682 1.00 95.50 231 PRO A CA 1
ATOM 1668 C C . PRO A 1 231 ? -1.829 0.401 -11.132 1.00 95.50 231 PRO A C 1
ATOM 1670 O O . PRO A 1 231 ? -1.192 1.224 -11.779 1.00 95.50 231 PRO A O 1
ATOM 1673 N N . THR A 1 232 ? -1.309 -0.778 -10.786 1.00 96.81 232 THR A N 1
ATOM 1674 C CA . THR A 1 232 ? 0.028 -1.235 -11.162 1.00 96.81 232 THR A CA 1
ATOM 1675 C C . THR A 1 232 ? 0.016 -2.715 -11.523 1.00 96.81 232 THR A C 1
ATOM 1677 O O . THR A 1 232 ? -0.766 -3.498 -10.983 1.00 96.81 232 THR A O 1
ATOM 1680 N N . ALA A 1 233 ? 0.896 -3.104 -12.443 1.00 97.00 233 ALA A N 1
ATOM 1681 C CA . ALA A 1 233 ? 1.113 -4.503 -12.789 1.00 97.00 233 ALA A CA 1
ATOM 1682 C C . ALA A 1 233 ? 2.509 -4.715 -13.371 1.00 97.00 233 ALA A C 1
ATOM 1684 O O . ALA A 1 233 ? 3.010 -3.882 -14.119 1.00 97.00 233 ALA A O 1
ATOM 1685 N N . SER A 1 234 ? 3.122 -5.856 -13.062 1.00 97.00 234 SER A N 1
ATOM 1686 C CA . SER A 1 234 ? 4.279 -6.354 -13.804 1.00 97.00 234 SER A CA 1
ATOM 1687 C C . SER A 1 234 ? 3.763 -7.325 -14.856 1.00 97.00 234 SER A C 1
ATOM 1689 O O . SER A 1 234 ? 3.141 -8.319 -14.484 1.00 97.00 234 SER A O 1
ATOM 1691 N N . VAL A 1 235 ? 3.993 -7.051 -16.138 1.00 97.00 235 VAL A N 1
ATOM 1692 C CA . VAL A 1 235 ? 3.368 -7.766 -17.262 1.00 97.00 235 VAL A CA 1
ATOM 1693 C C . VAL A 1 235 ? 4.451 -8.229 -18.238 1.00 97.00 235 VAL A C 1
ATOM 1695 O O . VAL A 1 235 ? 5.336 -7.428 -18.556 1.00 97.00 235 VAL A O 1
ATOM 1698 N N . PRO A 1 236 ? 4.433 -9.495 -18.696 1.00 96.88 236 PRO A N 1
ATOM 1699 C CA . PRO A 1 236 ? 5.382 -9.955 -19.697 1.00 96.88 236 PRO A CA 1
ATOM 1700 C C . PRO A 1 236 ? 5.134 -9.276 -21.053 1.00 96.88 236 PRO A C 1
ATOM 1702 O O . PRO A 1 236 ? 3.997 -8.933 -21.390 1.00 96.88 236 PRO A O 1
ATOM 1705 N N . LEU A 1 237 ? 6.186 -9.078 -21.851 1.00 95.62 237 LEU A N 1
ATOM 1706 C CA . LEU A 1 237 ? 6.059 -8.444 -23.169 1.00 95.62 237 LEU A CA 1
ATOM 1707 C C . LEU A 1 237 ? 5.153 -9.257 -24.102 1.00 95.62 237 LEU A C 1
ATOM 1709 O O . LEU A 1 237 ? 4.430 -8.657 -24.896 1.00 95.62 237 LEU A O 1
ATOM 1713 N N . SER A 1 238 ? 5.179 -10.592 -24.012 1.00 96.81 238 SER A N 1
ATOM 1714 C CA . SER A 1 238 ? 4.292 -11.490 -24.774 1.00 96.81 238 SER A CA 1
ATOM 1715 C C . SER A 1 238 ? 2.827 -11.117 -24.593 1.00 96.81 238 SER A C 1
ATOM 1717 O O . SER A 1 238 ? 2.125 -10.847 -25.564 1.00 96.81 238 SER A O 1
ATOM 1719 N N . GLU A 1 239 ? 2.401 -10.973 -23.342 1.00 96.94 239 GLU A N 1
ATOM 1720 C CA . GLU A 1 239 ? 1.047 -10.562 -22.994 1.00 96.94 239 GLU A CA 1
ATOM 1721 C C . GLU A 1 239 ? 0.709 -9.162 -23.530 1.00 96.94 239 GLU A C 1
ATOM 1723 O O . GLU A 1 239 ? -0.357 -8.967 -24.120 1.00 96.94 239 GLU A O 1
ATOM 1728 N N . LEU A 1 240 ? 1.629 -8.200 -23.391 1.00 96.19 240 LEU A N 1
ATOM 1729 C CA . LEU A 1 240 ? 1.424 -6.841 -23.903 1.00 96.19 240 LEU A CA 1
ATOM 1730 C C . LEU A 1 240 ? 1.288 -6.785 -25.428 1.00 96.19 240 LEU A C 1
ATOM 1732 O O . LEU A 1 240 ? 0.574 -5.919 -25.934 1.00 96.19 240 LEU A O 1
ATOM 1736 N N . LYS A 1 241 ? 1.970 -7.676 -26.154 1.00 95.88 241 LYS A N 1
ATOM 1737 C CA . LYS A 1 241 ? 1.919 -7.751 -27.619 1.00 95.88 241 LYS A CA 1
ATOM 1738 C C . LYS A 1 241 ? 0.678 -8.484 -28.121 1.00 95.88 241 LYS A C 1
ATOM 1740 O O . LYS A 1 241 ? 0.113 -8.084 -29.133 1.00 95.88 241 LYS A O 1
ATOM 1745 N N . GLU A 1 242 ? 0.279 -9.566 -27.458 1.00 95.19 242 GLU A N 1
ATOM 1746 C CA . GLU A 1 242 ? -0.816 -10.426 -27.923 1.00 95.19 242 GLU A CA 1
ATOM 1747 C C . GLU A 1 242 ? -2.198 -9.869 -27.593 1.00 95.19 242 GLU A C 1
ATOM 1749 O O . GLU A 1 242 ? -3.083 -9.868 -28.446 1.00 95.19 242 GLU A O 1
ATOM 1754 N N . ARG A 1 243 ? -2.392 -9.411 -26.351 1.00 94.75 243 ARG A N 1
ATOM 1755 C CA . ARG A 1 243 ? -3.709 -8.986 -25.848 1.00 94.75 243 ARG A CA 1
ATOM 1756 C C . ARG A 1 243 ? -3.718 -7.602 -25.207 1.00 94.75 243 ARG A C 1
ATOM 1758 O O . ARG A 1 243 ? -4.789 -7.030 -25.019 1.00 94.75 243 ARG A O 1
ATOM 1765 N N . GLY A 1 244 ? -2.544 -7.065 -24.881 1.00 94.62 244 GLY A N 1
ATOM 1766 C CA . GLY A 1 244 ? -2.423 -5.838 -24.107 1.00 94.62 244 GLY A CA 1
ATOM 1767 C C . GLY A 1 244 ? -2.746 -6.037 -22.628 1.00 94.62 244 GLY A C 1
ATOM 1768 O O . GLY A 1 244 ? -2.968 -7.148 -22.151 1.00 94.62 244 GLY A O 1
ATOM 1769 N N . TYR A 1 245 ? -2.764 -4.942 -21.877 1.00 96.44 245 TYR A N 1
ATOM 1770 C CA . TYR A 1 245 ? -3.055 -4.970 -20.447 1.00 96.44 245 TYR A CA 1
ATOM 1771 C C . TYR A 1 245 ? -3.872 -3.767 -20.015 1.00 96.44 245 TYR A C 1
ATOM 1773 O O . TYR A 1 245 ? -3.613 -2.659 -20.475 1.00 96.44 245 TYR A O 1
ATOM 1781 N N . ILE A 1 246 ? -4.832 -3.961 -19.113 1.00 95.31 246 ILE A N 1
ATOM 1782 C CA . ILE A 1 246 ? -5.678 -2.883 -18.596 1.00 95.31 246 ILE A CA 1
ATOM 1783 C C . ILE A 1 246 ? -5.294 -2.602 -17.148 1.00 95.31 246 ILE A C 1
ATOM 1785 O O . ILE A 1 246 ? -5.336 -3.492 -16.304 1.00 95.31 246 ILE A O 1
ATOM 1789 N N . LEU A 1 247 ? -4.959 -1.348 -16.862 1.00 96.25 247 LEU A N 1
ATOM 1790 C CA . LEU A 1 247 ? -4.881 -0.829 -15.504 1.00 96.25 247 LEU A CA 1
ATOM 1791 C C . LEU A 1 247 ? -6.163 -0.087 -15.164 1.00 96.25 247 LEU A C 1
ATOM 1793 O O . LEU A 1 247 ? -6.782 0.555 -16.019 1.00 96.25 247 LEU A O 1
ATOM 1797 N N . SER A 1 248 ? -6.540 -0.161 -13.894 1.00 95.06 248 SER A N 1
ATOM 1798 C CA . SER A 1 248 ? -7.752 0.470 -13.399 1.00 95.06 248 SER A CA 1
ATOM 1799 C C . SER A 1 248 ? -7.547 1.138 -12.051 1.00 95.06 248 SER A C 1
ATOM 1801 O O . SER A 1 248 ? -6.770 0.664 -11.220 1.00 95.06 248 SER A O 1
ATOM 1803 N N . LYS A 1 249 ? -8.235 2.260 -11.850 1.00 94.19 249 LYS A N 1
ATOM 1804 C CA . LYS A 1 249 ? -8.167 3.036 -10.617 1.00 94.19 249 LYS A CA 1
ATOM 1805 C C . LYS A 1 249 ? -9.500 3.715 -10.325 1.00 94.19 249 LYS A C 1
ATOM 1807 O O . LYS A 1 249 ? -10.015 4.469 -11.150 1.00 94.19 249 LYS A O 1
ATOM 1812 N N . ASN A 1 250 ? -10.025 3.456 -9.139 1.00 93.31 250 ASN A N 1
ATOM 1813 C CA . ASN A 1 250 ? -11.236 4.019 -8.581 1.00 93.31 250 ASN A CA 1
ATOM 1814 C C . ASN A 1 250 ? -10.876 5.314 -7.841 1.00 93.31 250 ASN A C 1
ATOM 1816 O O . ASN A 1 250 ? -10.065 5.324 -6.912 1.00 93.31 250 ASN A O 1
ATOM 1820 N N . SER A 1 251 ? -11.483 6.418 -8.255 1.00 91.56 251 SER A N 1
ATOM 1821 C CA . SER A 1 251 ? -11.339 7.731 -7.635 1.00 91.56 251 SER A CA 1
ATOM 1822 C C . SER A 1 251 ? -12.484 7.962 -6.663 1.00 91.56 251 SER A C 1
ATOM 1824 O O . SER A 1 251 ? -13.658 7.914 -7.034 1.00 91.56 251 SER A O 1
ATOM 1826 N N . TRP A 1 252 ? -12.126 8.229 -5.413 1.00 93.88 252 TRP A N 1
ATOM 1827 C CA . TRP A 1 252 ? -13.073 8.375 -4.321 1.00 93.88 252 TRP A CA 1
ATOM 1828 C C . TRP A 1 252 ? -12.980 9.758 -3.697 1.00 93.88 252 TRP A C 1
ATOM 1830 O O . TRP A 1 252 ? -11.882 10.275 -3.508 1.00 93.88 252 TRP A O 1
ATOM 1840 N N . GLU A 1 253 ? -14.125 10.296 -3.302 1.00 95.50 253 GLU A N 1
ATOM 1841 C CA . GLU A 1 253 ? -14.225 11.518 -2.508 1.00 95.50 253 GLU A CA 1
ATOM 1842 C C . GLU A 1 253 ? -14.937 11.229 -1.190 1.00 95.50 253 GLU A C 1
ATOM 1844 O O . GLU A 1 253 ? -15.841 10.392 -1.133 1.00 95.50 253 GLU A O 1
ATOM 1849 N N . THR A 1 254 ? -14.552 11.951 -0.141 1.00 97.12 254 THR A N 1
ATOM 1850 C CA . THR A 1 254 ? -15.311 12.007 1.110 1.00 97.12 254 THR A CA 1
ATOM 1851 C C . THR A 1 254 ? -16.210 13.233 1.078 1.00 97.12 254 THR A C 1
ATOM 1853 O O . THR A 1 254 ? -15.751 14.335 0.778 1.00 97.12 254 THR A O 1
ATOM 1856 N N . ARG A 1 255 ? -17.490 13.046 1.388 1.00 96.88 255 ARG A N 1
ATOM 1857 C CA . ARG A 1 255 ? -18.515 14.092 1.436 1.00 96.88 255 ARG A CA 1
ATOM 1858 C C . ARG A 1 255 ? -19.257 14.035 2.768 1.00 96.88 255 ARG A C 1
ATOM 1860 O O . ARG A 1 255 ? -19.159 13.047 3.486 1.00 96.88 255 ARG A O 1
ATOM 1867 N N . THR A 1 256 ? -19.976 15.101 3.094 1.00 97.25 256 THR A N 1
ATOM 1868 C CA . THR A 1 256 ? -20.845 15.216 4.277 1.00 97.25 256 THR A CA 1
ATOM 1869 C C . THR A 1 256 ? -22.315 15.270 3.863 1.00 97.25 256 THR A C 1
ATOM 1871 O O . THR A 1 256 ? -22.617 15.462 2.680 1.00 97.25 256 THR A O 1
ATOM 1874 N N . GLY A 1 257 ? -23.238 15.110 4.811 1.00 95.88 257 GLY A N 1
ATOM 1875 C CA . GLY A 1 257 ? -24.675 15.080 4.543 1.00 95.88 257 GLY A CA 1
ATOM 1876 C C . GLY A 1 257 ? -25.212 13.696 4.181 1.00 95.88 257 GLY A C 1
ATOM 1877 O O . GLY A 1 257 ? -26.170 13.609 3.421 1.00 95.88 257 GLY A O 1
ATOM 1878 N N . ALA A 1 258 ? -24.620 12.600 4.667 1.00 96.44 258 ALA A N 1
ATOM 1879 C CA . ALA A 1 258 ? -25.092 11.253 4.324 1.00 96.44 258 ALA A CA 1
ATOM 1880 C C . ALA A 1 258 ? -26.560 11.023 4.722 1.00 96.44 258 ALA A C 1
ATOM 1882 O O . ALA A 1 258 ? -27.331 10.452 3.954 1.00 96.44 258 ALA A O 1
ATOM 1883 N N . ALA A 1 259 ? -26.965 11.494 5.907 1.00 94.75 259 ALA A N 1
ATOM 1884 C CA . ALA A 1 259 ? -28.315 11.286 6.429 1.00 94.75 259 ALA A CA 1
ATOM 1885 C C . ALA A 1 259 ? -29.403 11.948 5.563 1.00 94.75 259 ALA A C 1
ATOM 1887 O O . ALA A 1 259 ? -30.514 11.429 5.488 1.00 94.75 259 ALA A O 1
ATOM 1888 N N . SER A 1 260 ? -29.088 13.053 4.873 1.00 95.81 260 SER A N 1
ATOM 1889 C CA . SER A 1 260 ? -30.040 13.752 3.996 1.00 95.81 260 SER A CA 1
ATOM 1890 C C . SER A 1 260 ? -30.240 13.070 2.640 1.00 95.81 260 SER A C 1
ATOM 1892 O O . SER A 1 260 ? -31.179 13.412 1.924 1.00 95.81 260 SER A O 1
ATOM 1894 N N . LEU A 1 261 ? -29.392 12.095 2.293 1.00 96.19 261 LEU A N 1
ATOM 1895 C CA . LEU A 1 261 ? -29.588 11.252 1.112 1.00 96.19 261 LEU A CA 1
ATOM 1896 C C . LEU A 1 261 ? -30.698 10.215 1.327 1.00 96.19 261 LEU A C 1
ATOM 1898 O O . LEU A 1 261 ? -31.287 9.743 0.358 1.00 96.19 261 LEU A O 1
ATOM 1902 N N . PHE A 1 262 ? -30.963 9.854 2.583 1.00 96.94 262 PHE A N 1
ATOM 1903 C CA . PHE A 1 262 ? -31.873 8.781 2.967 1.00 96.94 262 PHE A CA 1
ATOM 1904 C C . PHE A 1 262 ? -33.277 9.273 3.328 1.00 96.94 262 PHE A C 1
ATOM 1906 O O . PHE A 1 262 ? -33.542 10.473 3.421 1.00 96.94 262 PHE A O 1
ATOM 1913 N N . ALA A 1 263 ? -34.191 8.328 3.563 1.00 96.62 263 ALA A N 1
ATOM 1914 C CA . ALA A 1 263 ? -35.516 8.629 4.090 1.00 96.62 263 ALA A CA 1
ATOM 1915 C C . ALA A 1 263 ? -35.423 9.361 5.452 1.00 96.62 263 ALA A C 1
ATOM 1917 O O . ALA A 1 263 ? -34.535 9.039 6.259 1.00 96.62 263 ALA A O 1
ATOM 1918 N N . PRO A 1 264 ? -36.348 10.297 5.758 1.00 95.62 264 PRO A N 1
ATOM 1919 C CA . PRO A 1 264 ? -36.378 11.000 7.039 1.00 95.62 264 PRO A CA 1
ATOM 1920 C C . PRO A 1 264 ? -36.351 10.049 8.243 1.00 95.62 264 PRO A C 1
ATOM 1922 O O . PRO A 1 264 ? -37.047 9.036 8.261 1.00 95.62 264 PRO A O 1
ATOM 1925 N N . GLY A 1 265 ? -35.563 10.395 9.265 1.00 94.12 265 GLY A N 1
ATOM 1926 C CA . GLY A 1 265 ? -35.373 9.566 10.464 1.00 94.12 265 GLY A CA 1
ATOM 1927 C C . GLY A 1 265 ? -34.221 8.559 10.371 1.00 94.12 265 GLY A C 1
ATOM 1928 O O . GLY A 1 265 ? -33.961 7.850 11.342 1.00 94.12 265 GLY A O 1
ATOM 1929 N N . SER A 1 266 ? -33.505 8.509 9.244 1.00 97.50 266 SER A N 1
ATOM 1930 C CA . SER A 1 266 ? -32.299 7.691 9.124 1.00 97.50 266 SER A CA 1
ATOM 1931 C C . SER A 1 266 ? -31.173 8.197 10.029 1.00 97.50 266 SER A C 1
ATOM 1933 O O . SER A 1 266 ? -30.946 9.398 10.157 1.00 97.50 266 SER A O 1
ATOM 1935 N N . THR A 1 267 ? -30.452 7.263 10.643 1.00 97.69 267 THR A N 1
ATOM 1936 C CA . THR A 1 267 ? -29.296 7.506 11.507 1.00 97.69 267 THR A CA 1
ATOM 1937 C C . THR A 1 267 ? -28.089 6.799 10.911 1.00 97.69 267 THR A C 1
ATOM 1939 O O . THR A 1 267 ? -28.061 5.575 10.831 1.00 97.69 267 THR A O 1
ATOM 1942 N N . ILE A 1 268 ? -27.096 7.563 10.474 1.00 97.75 268 ILE A N 1
ATOM 1943 C CA . ILE A 1 268 ? -25.857 7.076 9.864 1.00 97.75 268 ILE A CA 1
ATOM 1944 C C . ILE A 1 268 ? -24.780 8.148 10.054 1.00 97.75 268 ILE A C 1
ATOM 1946 O O . ILE A 1 268 ? -25.121 9.302 10.321 1.00 97.75 268 ILE A O 1
ATOM 1950 N N . ASP A 1 269 ? -23.503 7.785 9.951 1.00 97.94 269 ASP A N 1
ATOM 1951 C CA . ASP A 1 269 ? -22.423 8.769 10.001 1.00 97.94 269 ASP A CA 1
ATOM 1952 C C . ASP A 1 269 ? -22.600 9.813 8.893 1.00 97.94 269 ASP A C 1
ATOM 1954 O O . ASP A 1 269 ? -22.887 9.462 7.748 1.00 97.94 269 ASP A O 1
ATOM 1958 N N . ASP A 1 270 ? -22.457 11.096 9.234 1.00 96.31 270 ASP A N 1
ATOM 1959 C CA . ASP A 1 270 ? -22.677 12.185 8.283 1.00 96.31 270 ASP A CA 1
ATOM 1960 C C . ASP A 1 270 ? -21.624 12.201 7.163 1.00 96.31 270 ASP A C 1
ATOM 1962 O O . ASP A 1 270 ? -21.926 12.612 6.038 1.00 96.31 270 ASP A O 1
ATOM 1966 N N . GLN A 1 271 ? -20.405 11.727 7.446 1.00 97.81 271 GLN A N 1
ATOM 1967 C CA . GLN A 1 271 ? -19.342 11.599 6.460 1.00 97.81 271 GLN A CA 1
ATOM 1968 C C . GLN A 1 271 ? -19.481 10.288 5.689 1.00 97.81 271 GLN A C 1
ATOM 1970 O O . GLN A 1 271 ? -19.452 9.196 6.249 1.00 97.81 271 GLN A O 1
ATOM 1975 N N . TYR A 1 272 ? -19.527 10.377 4.365 1.00 97.44 272 TYR A N 1
ATOM 1976 C CA . TYR A 1 272 ? -19.610 9.216 3.490 1.00 97.44 272 TYR A CA 1
ATOM 1977 C C . TYR A 1 272 ? -18.592 9.285 2.363 1.00 97.44 272 TYR A C 1
ATOM 1979 O O . TYR A 1 272 ? -18.138 10.355 1.954 1.00 97.44 272 TYR A O 1
ATOM 1987 N N . ARG A 1 273 ? -18.239 8.115 1.839 1.00 97.44 273 ARG A N 1
ATOM 1988 C CA . ARG A 1 273 ? -17.338 7.983 0.698 1.00 97.44 273 ARG A CA 1
ATOM 1989 C C . ARG A 1 273 ? -18.156 7.740 -0.561 1.00 97.44 273 ARG A C 1
ATOM 1991 O O . ARG A 1 273 ? -19.027 6.877 -0.560 1.00 97.44 273 ARG A O 1
ATOM 1998 N N . VAL A 1 274 ? -17.866 8.451 -1.643 1.00 96.31 274 VAL A N 1
ATOM 1999 C CA . VAL A 1 274 ? -18.527 8.257 -2.940 1.00 96.31 274 VAL A CA 1
ATOM 2000 C C . VAL A 1 274 ? -17.509 7.952 -4.031 1.00 96.31 274 VAL A C 1
ATOM 2002 O O . VAL A 1 274 ? -16.444 8.571 -4.087 1.00 96.31 274 VAL A O 1
ATOM 2005 N N . LEU A 1 275 ? -17.820 6.973 -4.882 1.00 94.69 275 LEU A N 1
ATOM 2006 C CA . LEU A 1 275 ? -17.061 6.714 -6.102 1.00 94.69 275 LEU A CA 1
ATOM 2007 C C . LEU A 1 275 ? -17.415 7.789 -7.131 1.00 94.69 275 LEU A C 1
ATOM 2009 O O . LEU A 1 275 ? -18.564 7.876 -7.560 1.00 94.69 275 LEU A O 1
ATOM 2013 N N . VAL A 1 276 ? -16.431 8.591 -7.523 1.00 90.88 276 VAL A N 1
ATOM 2014 C CA . VAL A 1 276 ? -16.622 9.722 -8.446 1.00 90.88 276 VAL A CA 1
ATOM 2015 C C . VAL A 1 276 ? -16.255 9.352 -9.870 1.00 90.88 276 VAL A C 1
ATOM 2017 O O . VAL A 1 276 ? -16.904 9.786 -10.815 1.00 90.88 276 VAL A O 1
ATOM 2020 N N . ASP A 1 277 ? -15.214 8.543 -10.028 1.00 89.69 277 ASP A N 1
ATOM 2021 C CA . ASP A 1 277 ? -14.761 8.091 -11.334 1.00 89.69 277 ASP A CA 1
ATOM 2022 C C . ASP A 1 277 ? -14.069 6.734 -11.214 1.00 89.69 277 ASP A C 1
ATOM 2024 O O . ASP A 1 277 ? -13.495 6.394 -10.178 1.00 89.69 277 ASP A O 1
ATOM 2028 N N . ARG A 1 278 ? -14.089 5.969 -12.300 1.00 91.19 278 ARG A N 1
ATOM 2029 C CA . ARG A 1 278 ? -13.242 4.794 -12.475 1.00 91.19 278 ARG A CA 1
ATOM 2030 C C . ARG A 1 278 ? -12.478 4.962 -13.775 1.00 91.19 278 ARG A C 1
ATOM 2032 O O . ARG A 1 278 ? -13.027 4.851 -14.870 1.00 91.19 278 ARG A O 1
ATOM 2039 N N . THR A 1 279 ? -11.183 5.205 -13.646 1.00 92.06 279 THR A N 1
ATOM 2040 C CA . THR A 1 279 ? -10.287 5.332 -14.788 1.00 92.06 279 THR A CA 1
ATOM 2041 C C . THR A 1 279 ? -9.795 3.955 -15.206 1.00 92.06 279 THR A C 1
ATOM 2043 O O . THR A 1 279 ? -9.225 3.225 -14.400 1.00 92.06 279 THR A O 1
ATOM 2046 N N . GLU A 1 280 ? -9.961 3.634 -16.486 1.00 93.50 280 GLU A N 1
ATOM 2047 C CA . GLU A 1 280 ? -9.405 2.435 -17.112 1.00 93.50 280 GLU A CA 1
ATOM 2048 C C . GLU A 1 280 ? -8.556 2.844 -18.316 1.00 93.50 280 GLU A C 1
ATOM 2050 O O . GLU A 1 280 ? -9.003 3.596 -19.194 1.00 93.50 280 GLU A O 1
ATOM 2055 N N . ARG A 1 281 ? -7.311 2.367 -18.336 1.00 94.56 281 ARG A N 1
ATOM 2056 C CA . ARG A 1 281 ? -6.347 2.608 -19.411 1.00 94.56 281 ARG A CA 1
ATOM 2057 C C . ARG A 1 281 ? -5.754 1.285 -19.848 1.00 94.56 281 ARG A C 1
ATOM 2059 O O . ARG A 1 281 ? -5.381 0.464 -19.019 1.00 94.56 281 ARG A O 1
ATOM 2066 N N . SER A 1 282 ? -5.685 1.099 -21.156 1.00 94.38 282 SER A N 1
ATOM 2067 C CA . SER A 1 282 ? -5.145 -0.108 -21.773 1.00 94.38 282 SER A CA 1
ATOM 2068 C C . SER A 1 282 ? -3.800 0.185 -22.411 1.00 94.38 282 SER A C 1
ATOM 2070 O O . SER A 1 282 ? -3.607 1.266 -22.963 1.00 94.38 282 SER A O 1
ATOM 2072 N N . MET A 1 283 ? -2.867 -0.753 -22.326 1.00 95.31 283 MET A N 1
ATOM 2073 C CA . MET A 1 283 ? -1.557 -0.675 -22.954 1.00 95.31 283 MET A CA 1
ATOM 2074 C C . MET A 1 283 ? -1.402 -1.801 -23.956 1.00 95.31 283 MET A C 1
ATOM 2076 O O . MET A 1 283 ? -1.718 -2.943 -23.631 1.00 95.31 283 MET A O 1
ATOM 2080 N N . ILE A 1 284 ? -0.838 -1.494 -25.119 1.00 96.00 284 ILE A N 1
ATOM 2081 C CA . ILE A 1 284 ? -0.397 -2.500 -26.082 1.00 96.00 284 ILE A CA 1
ATOM 2082 C C . ILE A 1 284 ? 1.063 -2.270 -26.465 1.00 96.00 284 ILE A C 1
ATOM 2084 O O . ILE A 1 284 ? 1.539 -1.132 -26.529 1.00 96.00 284 ILE A O 1
ATOM 2088 N N . LEU A 1 285 ? 1.770 -3.367 -26.717 1.00 97.06 285 LEU A N 1
ATOM 2089 C CA . LEU A 1 285 ? 3.130 -3.364 -27.241 1.00 97.06 285 LEU A CA 1
ATOM 2090 C C . LEU A 1 285 ? 3.095 -3.595 -28.752 1.00 97.06 285 LEU A C 1
ATOM 2092 O O . LEU A 1 285 ? 2.609 -4.622 -29.219 1.00 97.06 285 LEU A O 1
ATOM 2096 N N . ILE A 1 286 ? 3.675 -2.669 -29.510 1.00 96.69 286 ILE A N 1
ATOM 2097 C CA . ILE A 1 286 ? 3.867 -2.796 -30.954 1.00 96.69 286 ILE A CA 1
ATOM 2098 C C . ILE A 1 286 ? 5.350 -3.070 -31.202 1.00 96.69 286 ILE A C 1
ATOM 2100 O O . ILE A 1 286 ? 6.204 -2.207 -30.997 1.00 96.69 286 ILE A O 1
ATOM 2104 N N . TRP A 1 287 ? 5.660 -4.289 -31.640 1.00 97.12 287 TRP A N 1
ATOM 2105 C CA . TRP A 1 287 ? 7.028 -4.691 -31.955 1.00 97.12 287 TRP A CA 1
ATOM 2106 C C . TRP A 1 287 ? 7.349 -4.397 -33.421 1.00 97.12 287 TRP A C 1
ATOM 2108 O O . TRP A 1 287 ? 6.948 -5.153 -34.303 1.00 97.12 287 TRP A O 1
ATOM 2118 N N . ASN A 1 288 ? 8.069 -3.305 -33.673 1.00 96.50 288 ASN A N 1
ATOM 2119 C CA . ASN A 1 288 ? 8.542 -2.901 -35.000 1.00 96.50 288 ASN A CA 1
ATOM 2120 C C . ASN A 1 288 ? 10.068 -3.067 -35.135 1.00 96.50 288 ASN A C 1
ATOM 2122 O O . ASN A 1 288 ? 10.715 -2.404 -35.944 1.00 96.50 288 ASN A O 1
ATOM 2126 N N . ALA A 1 289 ? 10.651 -3.918 -34.292 1.00 95.25 289 ALA A N 1
ATOM 2127 C CA . ALA A 1 289 ? 12.086 -4.101 -34.201 1.00 95.25 289 ALA A CA 1
ATOM 2128 C C . ALA A 1 289 ? 12.557 -5.255 -35.100 1.00 95.25 289 ALA A C 1
ATOM 2130 O O . ALA A 1 289 ? 11.866 -6.275 -35.182 1.00 95.25 289 ALA A O 1
ATOM 2131 N N . PRO A 1 290 ? 13.739 -5.154 -35.739 1.00 91.94 290 PRO A N 1
ATOM 2132 C CA . PRO A 1 290 ? 14.277 -6.231 -36.571 1.00 91.94 290 PRO A CA 1
ATOM 2133 C C . PRO A 1 290 ? 14.729 -7.451 -35.750 1.00 91.94 290 PRO A C 1
ATOM 2135 O O . PRO A 1 290 ? 14.909 -8.538 -36.297 1.00 91.94 290 PRO A O 1
ATOM 2138 N N . GLN A 1 291 ? 14.944 -7.297 -34.439 1.00 92.31 291 GLN A N 1
ATOM 2139 C CA . GLN A 1 291 ? 15.312 -8.398 -33.553 1.00 92.31 291 GLN A CA 1
ATOM 2140 C C . GLN A 1 291 ? 14.103 -9.314 -33.303 1.00 92.31 291 GLN A C 1
ATOM 2142 O O . GLN A 1 291 ? 12.980 -8.840 -33.131 1.00 92.31 291 GLN A O 1
ATOM 2147 N N . SER A 1 292 ? 14.337 -10.631 -33.233 1.00 93.62 292 SER A N 1
ATOM 2148 C CA . SER A 1 292 ? 13.271 -11.600 -32.938 1.00 93.62 292 SER A CA 1
ATOM 2149 C C . SER A 1 292 ? 12.635 -11.327 -31.572 1.00 93.62 292 SER A C 1
ATOM 2151 O O . SER A 1 292 ? 13.334 -11.257 -30.556 1.00 93.62 292 SER A O 1
ATOM 2153 N N . PHE A 1 293 ? 11.306 -11.206 -31.566 1.00 95.44 293 PHE A N 1
ATOM 2154 C CA . PHE A 1 293 ? 10.510 -10.929 -30.374 1.00 95.44 293 PHE A CA 1
ATOM 2155 C C . PHE A 1 293 ? 10.628 -12.024 -29.309 1.00 95.44 293 PHE A C 1
ATOM 2157 O O . PHE A 1 293 ? 10.691 -11.707 -28.123 1.00 95.44 293 PHE A O 1
ATOM 2164 N N . ASP A 1 294 ? 10.716 -13.295 -29.713 1.00 95.88 294 ASP A N 1
ATOM 2165 C CA . ASP A 1 294 ? 10.684 -14.452 -28.801 1.00 95.88 294 ASP A CA 1
ATOM 2166 C C . ASP A 1 294 ? 11.776 -14.382 -27.731 1.00 95.88 294 ASP A C 1
ATOM 2168 O O . ASP A 1 294 ? 11.598 -14.814 -26.596 1.00 95.88 294 ASP A O 1
ATOM 2172 N N . ARG A 1 295 ? 12.904 -13.749 -28.062 1.00 93.25 295 ARG A N 1
ATOM 2173 C CA . ARG A 1 295 ? 14.022 -13.554 -27.139 1.00 93.25 295 ARG A CA 1
ATOM 2174 C C . ARG A 1 295 ? 13.696 -12.614 -25.971 1.00 93.25 295 ARG A C 1
ATOM 2176 O O . ARG A 1 295 ? 14.365 -12.663 -24.940 1.00 93.25 295 ARG A O 1
ATOM 2183 N N . PHE A 1 296 ? 12.718 -11.733 -26.153 1.00 95.38 296 PHE A N 1
ATOM 2184 C CA . PHE A 1 296 ? 12.308 -10.698 -25.204 1.00 95.38 296 PHE A CA 1
ATOM 2185 C C . PHE A 1 296 ? 10.926 -10.963 -24.602 1.00 95.38 296 PHE A C 1
ATOM 2187 O O . PHE A 1 296 ? 10.543 -10.270 -23.664 1.00 95.38 296 PHE A O 1
ATOM 2194 N N . ALA A 1 297 ? 10.195 -11.956 -25.113 1.00 95.31 297 ALA A N 1
ATOM 2195 C CA . ALA A 1 297 ? 8.807 -12.251 -24.769 1.00 95.31 297 ALA A CA 1
ATOM 2196 C C . ALA A 1 297 ? 8.555 -12.353 -23.252 1.00 95.31 297 ALA A C 1
ATOM 2198 O O . ALA A 1 297 ? 7.582 -11.788 -22.752 1.00 95.31 297 ALA A O 1
ATOM 2199 N N . ASP A 1 298 ? 9.466 -13.001 -22.521 1.00 95.75 298 ASP A N 1
ATOM 2200 C CA . ASP A 1 298 ? 9.345 -13.234 -21.074 1.00 95.75 298 ASP A CA 1
ATOM 2201 C C . ASP A 1 298 ? 9.820 -12.063 -20.204 1.00 95.75 298 ASP A C 1
ATOM 2203 O O . ASP A 1 298 ? 9.637 -12.075 -18.982 1.00 95.75 298 ASP A O 1
ATOM 2207 N N . GLN A 1 299 ? 10.437 -11.041 -20.807 1.00 95.94 299 GLN A N 1
ATOM 2208 C CA . GLN A 1 299 ? 10.819 -9.840 -20.071 1.00 95.94 299 GLN A CA 1
ATOM 2209 C C . GLN A 1 299 ? 9.572 -9.153 -19.531 1.00 95.94 299 GLN A C 1
ATOM 2211 O O . GLN A 1 299 ? 8.485 -9.288 -20.090 1.00 95.94 299 GLN A O 1
ATOM 2216 N N . ARG A 1 300 ? 9.703 -8.441 -18.412 1.00 96.62 300 ARG A N 1
ATOM 2217 C CA . ARG A 1 300 ? 8.545 -7.868 -17.722 1.00 96.62 300 ARG A CA 1
ATOM 2218 C C . ARG A 1 300 ? 8.650 -6.364 -17.646 1.00 96.62 300 ARG A C 1
ATOM 2220 O O . ARG A 1 300 ? 9.624 -5.834 -17.120 1.00 96.62 300 ARG A O 1
ATOM 2227 N N . PHE A 1 301 ? 7.614 -5.682 -18.117 1.00 95.69 301 PHE A N 1
ATOM 2228 C CA . PHE A 1 301 ? 7.449 -4.254 -17.887 1.00 95.69 301 PHE A CA 1
ATOM 2229 C C . PHE A 1 301 ? 6.624 -4.034 -16.637 1.00 95.69 301 PHE A C 1
ATOM 2231 O O . PHE A 1 301 ? 5.651 -4.746 -16.387 1.00 95.69 301 PHE A O 1
ATOM 2238 N N . THR A 1 302 ? 6.992 -3.017 -15.868 1.00 97.12 302 THR A N 1
ATOM 2239 C CA . THR A 1 302 ? 6.137 -2.534 -14.789 1.00 97.12 302 THR A CA 1
ATOM 2240 C C . THR A 1 302 ? 5.299 -1.386 -15.321 1.00 97.12 302 THR A C 1
ATOM 2242 O O . THR A 1 302 ? 5.824 -0.343 -15.712 1.00 97.12 302 THR A O 1
ATOM 2245 N N . LEU A 1 303 ? 3.990 -1.596 -15.347 1.00 96.50 303 LEU A N 1
ATOM 2246 C CA . LEU A 1 303 ? 2.997 -0.612 -15.736 1.00 96.50 303 LEU A CA 1
ATOM 2247 C C . LEU A 1 303 ? 2.424 0.054 -14.490 1.00 96.50 303 LEU A C 1
ATOM 2249 O O . LEU A 1 303 ? 2.244 -0.588 -13.453 1.00 96.50 303 LEU A O 1
ATOM 2253 N N . SER A 1 304 ? 2.112 1.339 -14.603 1.00 96.25 304 SER A N 1
ATOM 2254 C CA . SER A 1 304 ? 1.498 2.116 -13.527 1.00 96.25 304 SER A CA 1
ATOM 2255 C C . SER A 1 304 ? 0.552 3.174 -14.081 1.00 96.25 304 SER A C 1
ATOM 2257 O O . SER A 1 304 ? 0.864 3.804 -15.086 1.00 96.25 304 SER A O 1
ATOM 2259 N N . LEU A 1 305 ? -0.590 3.372 -13.425 1.00 94.25 305 LEU A N 1
ATOM 2260 C CA . LEU A 1 305 ? -1.574 4.412 -13.704 1.00 94.25 305 LEU A CA 1
ATOM 2261 C C . LEU A 1 305 ? -1.476 5.485 -12.612 1.00 94.25 305 LEU A C 1
ATOM 2263 O O . LEU A 1 305 ? -1.810 5.237 -11.449 1.00 94.25 305 LEU A O 1
ATOM 2267 N N . ASN A 1 306 ? -0.969 6.664 -12.974 1.00 88.44 306 ASN A N 1
ATOM 2268 C CA . ASN A 1 306 ? -0.725 7.753 -12.025 1.00 88.44 306 ASN A CA 1
ATOM 2269 C C . ASN A 1 306 ? -2.027 8.486 -11.626 1.00 88.44 306 ASN A C 1
ATOM 2271 O O . ASN A 1 306 ? -3.112 8.204 -12.138 1.00 88.44 306 ASN A O 1
ATOM 2275 N N . ASP A 1 307 ? -1.939 9.423 -10.675 1.00 84.25 307 ASP A N 1
ATOM 2276 C CA . ASP A 1 307 ? -3.083 10.254 -10.251 1.00 84.25 307 ASP A CA 1
ATOM 2277 C C . ASP A 1 307 ? -3.632 11.140 -11.382 1.00 84.25 307 ASP A C 1
ATOM 2279 O O . ASP A 1 307 ? -4.830 11.410 -11.424 1.00 84.25 307 ASP A O 1
ATOM 2283 N N . ASN A 1 308 ? -2.788 11.490 -12.357 1.00 85.75 308 ASN A N 1
ATOM 2284 C CA . ASN A 1 308 ? -3.167 12.246 -13.554 1.00 85.75 308 ASN A CA 1
ATOM 2285 C C . ASN A 1 308 ? -3.851 11.383 -14.632 1.00 85.75 308 ASN A C 1
ATOM 2287 O O . ASN A 1 308 ? -4.135 11.879 -15.720 1.00 85.75 308 ASN A O 1
ATOM 2291 N N . LYS A 1 309 ? -4.154 10.107 -14.344 1.00 86.88 309 LYS A N 1
ATOM 2292 C CA . LYS A 1 309 ? -4.824 9.162 -15.261 1.00 86.88 309 LYS A CA 1
ATOM 2293 C C . LYS A 1 309 ? -3.998 8.798 -16.503 1.00 86.88 309 LYS A C 1
ATOM 2295 O O . LYS A 1 309 ? -4.557 8.361 -17.519 1.00 86.88 309 LYS A O 1
ATOM 2300 N N . GLU A 1 310 ? -2.681 8.937 -16.411 1.00 88.25 310 GLU A N 1
ATOM 2301 C CA . GLU A 1 310 ? -1.711 8.586 -17.444 1.00 88.25 310 GLU A CA 1
ATOM 2302 C C . GLU A 1 310 ? -0.998 7.284 -17.087 1.00 88.25 310 GLU A C 1
ATOM 2304 O O . GLU A 1 310 ? -0.716 6.999 -15.917 1.00 88.25 310 GLU A O 1
ATOM 2309 N N . MET A 1 311 ? -0.670 6.498 -18.111 1.00 91.06 311 MET A N 1
ATOM 2310 C CA . MET A 1 311 ? 0.128 5.298 -17.919 1.00 91.06 311 MET A CA 1
ATOM 2311 C C . MET A 1 311 ? 1.613 5.587 -18.042 1.00 91.06 311 MET A C 1
ATOM 2313 O O . MET A 1 311 ? 2.074 6.204 -19.001 1.00 91.06 311 MET A O 1
ATOM 2317 N N . LYS A 1 312 ? 2.362 5.069 -17.078 1.00 92.12 312 LYS A N 1
ATOM 2318 C CA . LYS A 1 312 ? 3.813 5.081 -17.052 1.00 92.12 312 LYS A CA 1
ATOM 2319 C C . LYS A 1 312 ? 4.338 3.658 -17.156 1.00 92.12 312 LYS A C 1
ATOM 2321 O O . LYS A 1 312 ? 3.884 2.757 -16.448 1.00 92.12 312 LYS A O 1
ATOM 2326 N N . ILE A 1 313 ? 5.336 3.501 -18.016 1.00 92.88 313 ILE A N 1
ATOM 2327 C CA . ILE A 1 313 ? 6.043 2.253 -18.277 1.00 92.88 313 ILE A CA 1
ATOM 2328 C C . ILE A 1 313 ? 7.406 2.351 -17.603 1.00 92.88 313 ILE A C 1
ATOM 2330 O O . ILE A 1 313 ? 8.110 3.348 -17.749 1.00 92.88 313 ILE A O 1
ATOM 2334 N N . THR A 1 314 ? 7.775 1.321 -16.856 1.00 94.62 314 THR A N 1
ATOM 2335 C CA . THR A 1 314 ? 9.120 1.156 -16.307 1.00 94.62 314 THR A CA 1
ATOM 2336 C C . THR A 1 314 ? 9.722 -0.106 -16.902 1.00 94.62 314 THR A C 1
ATOM 2338 O O . THR A 1 314 ? 9.163 -1.198 -16.757 1.00 94.62 314 THR A O 1
ATOM 2341 N N . LEU A 1 315 ? 10.836 0.073 -17.608 1.00 91.88 315 LEU A N 1
ATOM 2342 C CA . LEU A 1 315 ? 11.554 -0.992 -18.300 1.00 91.88 315 LEU A CA 1
ATOM 2343 C C . LEU A 1 315 ? 12.446 -1.769 -17.316 1.00 91.88 315 LEU A C 1
ATOM 2345 O O . LEU A 1 315 ? 12.930 -1.177 -16.345 1.00 91.88 315 LEU A O 1
ATOM 2349 N N . PRO A 1 316 ? 12.674 -3.073 -17.544 1.00 92.12 316 PRO A N 1
ATOM 2350 C CA . PRO A 1 316 ? 13.625 -3.837 -16.755 1.00 92.12 316 PRO A CA 1
ATOM 2351 C C . PRO A 1 316 ? 15.053 -3.330 -17.027 1.00 92.12 316 PRO A C 1
ATOM 2353 O O . PRO A 1 316 ? 15.364 -2.958 -18.159 1.00 92.12 316 PRO A O 1
ATOM 2356 N N . PRO A 1 317 ? 15.926 -3.279 -16.005 1.00 87.94 317 PRO A N 1
ATOM 2357 C CA . PRO A 1 317 ? 17.224 -2.611 -16.108 1.00 87.94 317 PRO A CA 1
ATOM 2358 C C . PRO A 1 317 ? 18.200 -3.304 -17.067 1.00 87.94 317 PRO A C 1
ATOM 2360 O O . PRO A 1 317 ? 19.053 -2.638 -17.640 1.00 87.94 317 PRO A O 1
ATOM 2363 N N . ASP A 1 318 ? 18.069 -4.617 -17.269 1.00 91.69 318 ASP A N 1
ATOM 2364 C CA . ASP A 1 318 ? 18.937 -5.419 -18.138 1.00 91.69 318 ASP A CA 1
ATOM 2365 C C . ASP A 1 318 ? 18.515 -5.401 -19.617 1.00 91.69 318 ASP A C 1
ATOM 2367 O O . ASP A 1 318 ? 19.120 -6.090 -20.447 1.00 91.69 318 ASP A O 1
ATOM 2371 N N . LEU A 1 319 ? 17.483 -4.626 -19.953 1.00 94.50 319 LEU A N 1
ATOM 2372 C CA . LEU A 1 319 ? 16.933 -4.504 -21.291 1.00 94.50 319 LEU A CA 1
ATOM 2373 C C . LEU A 1 319 ? 16.995 -3.053 -21.752 1.00 94.50 319 LEU A C 1
ATOM 2375 O O . LEU A 1 319 ? 16.354 -2.166 -21.191 1.00 94.50 319 LEU A O 1
ATOM 2379 N N . TRP A 1 320 ? 17.742 -2.820 -22.821 1.00 95.00 320 TRP A N 1
ATOM 2380 C CA . TRP A 1 320 ? 17.827 -1.516 -23.448 1.00 95.00 320 TRP A CA 1
ATOM 2381 C C . TRP A 1 320 ? 16.908 -1.491 -24.661 1.00 95.00 320 TRP A C 1
ATOM 2383 O O . TRP A 1 320 ? 16.975 -2.369 -25.526 1.00 95.00 320 TRP A O 1
ATOM 2393 N N . ILE A 1 321 ? 16.037 -0.488 -24.719 1.00 95.06 321 ILE A N 1
ATOM 2394 C CA . ILE A 1 321 ? 15.024 -0.349 -25.765 1.00 95.06 321 ILE A CA 1
ATOM 2395 C C . ILE A 1 321 ? 15.109 1.039 -26.380 1.00 95.06 321 ILE A C 1
ATOM 2397 O O . ILE A 1 321 ? 15.106 2.046 -25.678 1.00 95.06 321 ILE A O 1
ATOM 2401 N N . GLU A 1 322 ? 15.100 1.072 -27.705 1.00 95.75 322 GLU A N 1
ATOM 2402 C CA . GLU A 1 322 ? 14.743 2.249 -28.478 1.00 95.75 322 GLU A CA 1
ATOM 2403 C C . GLU A 1 322 ? 13.254 2.169 -28.813 1.00 95.75 322 GLU A C 1
ATOM 2405 O O . GLU A 1 322 ? 12.806 1.251 -29.507 1.00 95.75 322 GLU A O 1
ATOM 2410 N N . GLY A 1 323 ? 12.466 3.115 -28.317 1.00 94.75 323 GLY A N 1
ATOM 2411 C CA . GLY A 1 323 ? 11.028 3.100 -28.527 1.00 94.75 323 GLY A CA 1
ATOM 2412 C C . GLY A 1 323 ? 10.365 4.425 -28.203 1.00 94.75 323 GLY A C 1
ATOM 2413 O O . GLY A 1 323 ? 10.982 5.345 -27.669 1.00 94.75 323 GLY A O 1
ATOM 2414 N N . THR A 1 324 ? 9.082 4.515 -28.532 1.00 94.50 324 THR A N 1
ATOM 2415 C CA . THR A 1 324 ? 8.253 5.682 -28.232 1.00 94.50 324 THR A CA 1
ATOM 2416 C C . THR A 1 324 ? 6.897 5.260 -27.693 1.00 94.50 324 THR A C 1
ATOM 2418 O O . THR A 1 324 ? 6.402 4.172 -27.983 1.00 94.50 324 THR A O 1
ATOM 2421 N N . THR A 1 325 ? 6.292 6.137 -26.899 1.00 93.06 325 THR A N 1
ATOM 2422 C CA . THR A 1 325 ? 4.951 5.938 -26.353 1.00 93.06 325 THR A CA 1
ATOM 2423 C C . THR A 1 325 ? 4.001 6.920 -27.016 1.00 93.06 325 THR A C 1
ATOM 2425 O O . THR A 1 325 ? 4.253 8.123 -27.014 1.00 93.06 325 THR A O 1
ATOM 2428 N N . GLN A 1 326 ? 2.893 6.420 -27.552 1.00 91.19 326 GLN A N 1
ATOM 2429 C CA . GLN A 1 326 ? 1.816 7.234 -28.102 1.00 91.19 326 GLN A CA 1
ATOM 2430 C C . GLN A 1 326 ? 0.538 6.970 -27.316 1.00 91.19 326 GLN A C 1
ATOM 2432 O O . GLN A 1 326 ? 0.200 5.826 -27.019 1.00 91.19 326 GLN A O 1
ATOM 2437 N N . GLN A 1 327 ? -0.192 8.027 -26.973 1.00 86.25 327 GLN A N 1
ATOM 2438 C CA . GLN A 1 327 ? -1.502 7.897 -26.346 1.00 86.25 327 GLN A CA 1
ATOM 2439 C C . GLN A 1 327 ? -2.588 8.190 -27.376 1.00 86.25 327 GLN A C 1
ATOM 2441 O O . GLN A 1 327 ? -2.607 9.258 -27.986 1.00 86.25 327 GLN A O 1
ATOM 2446 N N . LYS A 1 328 ? -3.502 7.237 -27.560 1.00 84.12 328 LYS A N 1
ATOM 2447 C CA . LYS A 1 328 ? -4.678 7.365 -28.421 1.00 84.12 328 LYS A CA 1
ATOM 2448 C C . LYS A 1 328 ? -5.910 6.963 -27.617 1.00 84.12 328 LYS A C 1
ATOM 2450 O O . LYS A 1 328 ? -6.121 5.793 -27.306 1.00 84.12 328 LYS A O 1
ATOM 2455 N N . ASN A 1 329 ? -6.759 7.933 -27.283 1.00 84.44 329 ASN A N 1
ATOM 2456 C CA . ASN A 1 329 ? -7.973 7.716 -26.489 1.00 84.44 329 ASN A CA 1
ATOM 2457 C C . ASN A 1 329 ? -7.684 7.035 -25.131 1.00 84.44 329 ASN A C 1
ATOM 2459 O O . ASN A 1 329 ? -7.033 7.616 -24.267 1.00 84.44 329 ASN A O 1
ATOM 2463 N N . LYS A 1 330 ? -8.193 5.812 -24.916 1.00 87.25 330 LYS A N 1
ATOM 2464 C CA . LYS A 1 330 ? -7.970 5.007 -23.698 1.00 87.25 330 LYS A CA 1
ATOM 2465 C C . LYS A 1 330 ? -6.844 3.974 -23.856 1.00 87.25 330 LYS A C 1
ATOM 2467 O O . LYS A 1 330 ? -6.667 3.140 -22.966 1.00 87.25 330 LYS A O 1
ATOM 2472 N N . VAL A 1 331 ? -6.120 4.011 -24.974 1.00 92.62 331 VAL A N 1
ATOM 2473 C CA . VAL A 1 331 ? -5.058 3.064 -25.317 1.00 92.62 331 VAL A CA 1
ATOM 2474 C C . VAL A 1 331 ? -3.717 3.792 -25.349 1.00 92.62 331 VAL A C 1
ATOM 2476 O O . VAL A 1 331 ? -3.580 4.862 -25.941 1.00 92.62 331 VAL A O 1
ATOM 2479 N N . THR A 1 332 ? -2.714 3.212 -24.707 1.00 94.50 332 THR A N 1
ATOM 2480 C CA . THR A 1 332 ? -1.316 3.611 -24.827 1.00 94.50 332 THR A CA 1
ATOM 2481 C C . THR A 1 332 ? -0.589 2.579 -25.671 1.00 94.50 332 THR A C 1
ATOM 2483 O O . THR A 1 332 ? -0.545 1.399 -25.329 1.00 94.50 332 THR A O 1
ATOM 2486 N N . GLU A 1 333 ? -0.016 3.032 -26.774 1.00 95.44 333 GLU A N 1
ATOM 2487 C CA . GLU A 1 333 ? 0.786 2.224 -27.680 1.00 95.44 333 GLU A CA 1
ATOM 2488 C C . GLU A 1 333 ? 2.257 2.462 -27.355 1.00 95.44 333 GLU A C 1
ATOM 2490 O O . GLU A 1 333 ? 2.738 3.594 -27.432 1.00 95.44 333 GLU A O 1
ATOM 2495 N N . PHE A 1 334 ? 2.980 1.407 -26.993 1.00 95.94 334 PHE A N 1
ATOM 2496 C CA . PHE A 1 334 ? 4.433 1.466 -26.888 1.00 95.94 334 PHE A CA 1
ATOM 2497 C C . PHE A 1 334 ? 5.050 0.780 -28.098 1.00 95.94 334 PHE A C 1
ATOM 2499 O O . PHE A 1 334 ? 4.916 -0.431 -28.267 1.00 95.94 334 PHE A O 1
ATOM 2506 N N . VAL A 1 335 ? 5.686 1.572 -28.957 1.00 96.56 335 VAL A N 1
ATOM 2507 C CA . VAL A 1 335 ? 6.293 1.112 -30.206 1.00 96.56 335 VAL A CA 1
ATOM 2508 C C . VAL A 1 335 ? 7.785 0.923 -29.981 1.00 96.56 335 VAL A C 1
ATOM 2510 O O . VAL A 1 335 ? 8.484 1.880 -29.648 1.00 96.56 335 VAL A O 1
ATOM 2513 N N . VAL A 1 336 ? 8.267 -0.302 -30.174 1.00 97.06 336 VAL A N 1
ATOM 2514 C CA . VAL A 1 336 ? 9.687 -0.657 -30.051 1.00 97.06 336 VAL A CA 1
ATOM 2515 C C . VAL A 1 336 ? 10.316 -0.714 -31.437 1.00 97.06 336 VAL A C 1
ATOM 2517 O O . VAL A 1 336 ? 9.833 -1.453 -32.294 1.00 97.06 336 VAL A O 1
ATOM 2520 N N . TYR A 1 337 ? 11.392 0.047 -31.641 1.00 96.56 337 TYR A N 1
ATOM 2521 C CA . TYR A 1 337 ? 12.159 0.097 -32.891 1.00 96.56 337 TYR A CA 1
ATOM 2522 C C . TYR A 1 337 ? 13.417 -0.762 -32.841 1.00 96.56 337 TYR A C 1
ATOM 2524 O O . TYR A 1 337 ? 13.778 -1.372 -33.839 1.00 96.56 337 TYR A O 1
ATOM 2532 N N . ASN A 1 338 ? 14.072 -0.836 -31.684 1.00 95.75 338 ASN A N 1
ATOM 2533 C CA . ASN A 1 338 ? 15.216 -1.708 -31.451 1.00 95.75 338 ASN A CA 1
ATOM 2534 C C . ASN A 1 338 ? 15.238 -2.158 -29.991 1.00 95.75 338 ASN A C 1
ATOM 2536 O O . ASN A 1 338 ? 14.836 -1.417 -29.093 1.00 95.75 338 ASN A O 1
ATOM 2540 N N . ALA A 1 339 ? 15.752 -3.360 -29.744 1.00 95.38 339 ALA A N 1
ATOM 2541 C CA . ALA A 1 339 ? 15.942 -3.875 -28.395 1.00 95.38 339 ALA A CA 1
ATOM 2542 C C . ALA A 1 339 ? 17.213 -4.719 -28.293 1.00 95.38 339 ALA A C 1
ATOM 2544 O O . ALA A 1 339 ? 17.538 -5.500 -29.192 1.00 95.38 339 ALA A O 1
ATOM 2545 N N . ILE A 1 340 ? 17.911 -4.595 -27.167 1.00 95.12 340 ILE A N 1
ATOM 2546 C CA . ILE A 1 340 ? 19.093 -5.392 -26.857 1.00 95.12 340 ILE A CA 1
ATOM 2547 C C . ILE A 1 340 ? 19.182 -5.660 -25.358 1.00 95.12 340 ILE A C 1
ATOM 2549 O O . ILE A 1 340 ? 18.874 -4.802 -24.535 1.00 95.12 340 ILE A O 1
ATOM 2553 N N . PHE A 1 341 ? 19.622 -6.861 -24.990 1.00 95.00 341 PHE A N 1
ATOM 2554 C CA . PHE A 1 341 ? 19.976 -7.124 -23.605 1.00 95.00 341 PHE A CA 1
ATOM 2555 C C . PHE A 1 341 ? 21.321 -6.495 -23.270 1.00 95.00 341 PHE A C 1
ATOM 2557 O O . PHE A 1 341 ? 22.290 -6.669 -24.005 1.00 95.00 341 PHE A O 1
ATOM 2564 N N . GLU A 1 342 ? 21.426 -5.879 -22.100 1.00 93.38 342 GLU A N 1
ATOM 2565 C CA . GLU A 1 342 ? 22.676 -5.299 -21.613 1.00 93.38 342 GLU A CA 1
ATOM 2566 C C . GLU A 1 342 ? 23.830 -6.321 -21.630 1.00 93.38 342 GLU A C 1
ATOM 2568 O O . GLU A 1 342 ? 24.944 -6.014 -22.047 1.00 93.38 342 GLU A O 1
ATOM 2573 N N . ARG A 1 343 ? 23.549 -7.583 -21.273 1.00 92.25 343 ARG A N 1
ATOM 2574 C CA . ARG A 1 343 ? 24.533 -8.684 -21.303 1.00 92.25 343 ARG A CA 1
ATOM 2575 C C . ARG A 1 343 ? 25.098 -9.003 -22.690 1.00 92.25 343 ARG A C 1
ATOM 2577 O O . ARG A 1 343 ? 26.125 -9.668 -22.766 1.00 92.25 343 ARG A O 1
ATOM 2584 N N . ASP A 1 344 ? 24.418 -8.608 -23.764 1.00 94.00 344 ASP A N 1
ATOM 2585 C CA . ASP A 1 344 ? 24.902 -8.777 -25.137 1.00 94.00 344 ASP A CA 1
ATOM 2586 C C . ASP A 1 344 ? 25.743 -7.591 -25.597 1.00 94.00 344 ASP A C 1
ATOM 2588 O O . ASP A 1 344 ? 26.582 -7.742 -26.477 1.00 94.00 344 ASP A O 1
ATOM 2592 N N . VAL A 1 345 ? 25.538 -6.417 -24.995 1.00 93.56 345 VAL A N 1
ATOM 2593 C CA . VAL A 1 345 ? 26.305 -5.214 -25.316 1.00 93.56 345 VAL A CA 1
ATOM 2594 C C . VAL A 1 345 ? 27.781 -5.463 -25.016 1.00 93.56 345 VAL A C 1
ATOM 2596 O O . VAL A 1 345 ? 28.648 -5.182 -25.838 1.00 93.56 345 VAL A O 1
ATOM 2599 N N . THR A 1 346 ? 28.085 -6.077 -23.875 1.00 90.94 346 THR A N 1
ATOM 2600 C CA . THR A 1 346 ? 29.458 -6.287 -23.396 1.00 90.94 346 THR A CA 1
ATOM 2601 C C . THR A 1 346 ? 30.067 -7.626 -23.838 1.00 90.94 346 THR A C 1
ATOM 2603 O O . THR A 1 346 ? 30.715 -8.301 -23.037 1.00 90.94 346 THR A O 1
ATOM 2606 N N . LYS A 1 347 ? 29.834 -8.052 -25.086 1.00 94.81 347 LYS A N 1
ATOM 2607 C CA . LYS A 1 347 ? 30.329 -9.333 -25.633 1.00 94.81 347 LYS A CA 1
ATOM 2608 C C . LYS A 1 347 ? 31.439 -9.208 -26.679 1.00 94.81 347 LYS A C 1
ATOM 2610 O O . LYS A 1 347 ? 31.597 -10.097 -27.521 1.00 94.81 347 LYS A O 1
ATOM 2615 N N . LEU A 1 348 ? 32.253 -8.156 -26.589 1.00 95.31 348 LEU A N 1
ATOM 2616 C CA . LEU A 1 348 ? 33.488 -8.054 -27.368 1.00 95.31 348 LEU A CA 1
ATOM 2617 C C . LEU A 1 348 ? 34.545 -9.024 -26.830 1.00 95.31 348 LEU A C 1
ATOM 2619 O O . LEU A 1 348 ? 34.892 -8.980 -25.654 1.00 95.31 348 LEU A O 1
ATOM 2623 N N . ALA A 1 349 ? 35.070 -9.881 -27.692 1.00 95.62 349 ALA A N 1
ATOM 2624 C CA . ALA A 1 349 ? 36.182 -10.774 -27.404 1.00 95.62 349 ALA A CA 1
ATOM 2625 C C . ALA A 1 349 ? 37.399 -10.359 -28.230 1.00 95.62 349 ALA A C 1
ATOM 2627 O O . ALA A 1 349 ? 37.254 -9.930 -29.378 1.00 95.62 349 ALA A O 1
ATOM 2628 N N . ASP A 1 350 ? 38.599 -10.500 -27.673 1.00 94.00 350 ASP A N 1
ATOM 2629 C CA . ASP A 1 350 ? 39.815 -10.325 -28.451 1.00 94.00 350 ASP A CA 1
ATOM 2630 C C . ASP A 1 350 ? 40.050 -11.526 -29.378 1.00 94.00 350 ASP A C 1
ATOM 2632 O O . ASP A 1 350 ? 39.740 -12.678 -29.068 1.00 94.00 350 ASP A O 1
ATOM 2636 N N . ARG A 1 351 ? 40.581 -11.232 -30.563 1.00 95.06 351 ARG A N 1
ATOM 2637 C CA . ARG A 1 351 ? 41.009 -12.214 -31.567 1.00 95.06 351 ARG A CA 1
ATOM 2638 C C . ARG A 1 351 ? 42.516 -12.141 -31.822 1.00 95.06 351 ARG A C 1
ATOM 2640 O O . ARG A 1 351 ? 43.007 -12.695 -32.801 1.00 95.06 351 ARG A O 1
ATOM 2647 N N . GLY A 1 352 ? 43.242 -11.486 -30.918 1.00 91.25 352 GLY A N 1
ATOM 2648 C CA . GLY A 1 352 ? 44.689 -11.321 -30.965 1.00 91.25 352 GLY A CA 1
ATOM 2649 C C . GLY A 1 352 ? 45.163 -10.101 -31.756 1.00 91.25 352 GLY A C 1
ATOM 2650 O O . GLY A 1 352 ? 44.392 -9.210 -32.135 1.00 91.25 352 GLY A O 1
ATOM 2651 N N . ILE A 1 353 ? 46.477 -10.067 -31.978 1.00 93.25 353 ILE A N 1
ATOM 2652 C CA . ILE A 1 353 ? 47.180 -8.990 -32.680 1.00 93.25 353 ILE A CA 1
ATOM 2653 C C . ILE A 1 353 ? 47.897 -9.512 -33.922 1.00 93.25 353 ILE A C 1
ATOM 2655 O O . ILE A 1 353 ? 48.347 -10.656 -33.966 1.00 93.25 353 ILE A O 1
ATOM 2659 N N . THR A 1 354 ? 48.047 -8.660 -34.937 1.00 91.88 354 THR A N 1
ATOM 2660 C CA . THR A 1 354 ? 48.890 -8.963 -36.106 1.00 91.88 354 THR A CA 1
ATOM 2661 C C . THR A 1 354 ? 49.647 -7.729 -36.586 1.00 91.88 354 THR A C 1
ATOM 2663 O O . THR A 1 354 ? 49.286 -6.598 -36.256 1.00 91.88 354 THR A O 1
ATOM 2666 N N . GLY A 1 355 ? 50.676 -7.947 -37.406 1.00 90.06 355 GLY A N 1
ATOM 2667 C CA . GLY A 1 355 ? 51.511 -6.880 -37.951 1.00 90.06 355 GLY A CA 1
ATOM 2668 C C . GLY A 1 355 ? 52.517 -6.333 -36.938 1.00 90.06 355 GLY A C 1
ATOM 2669 O O . GLY A 1 355 ? 52.630 -6.813 -35.815 1.00 90.06 355 GLY A O 1
ATOM 2670 N N . ASN A 1 356 ? 53.280 -5.330 -37.363 1.00 89.25 356 ASN A N 1
ATOM 2671 C CA . ASN A 1 356 ? 54.288 -4.652 -36.553 1.00 89.25 356 ASN A CA 1
ATOM 2672 C C . ASN A 1 356 ? 54.452 -3.191 -37.005 1.00 89.25 356 ASN A C 1
ATOM 2674 O O . ASN A 1 356 ? 53.932 -2.785 -38.050 1.00 89.25 356 ASN A O 1
ATOM 2678 N N . GLY A 1 357 ? 55.158 -2.384 -36.213 1.00 90.06 357 GLY A N 1
ATOM 2679 C CA . GLY A 1 357 ? 55.370 -0.969 -36.504 1.00 90.06 357 GLY A CA 1
ATOM 2680 C C . GLY A 1 357 ? 54.046 -0.222 -36.683 1.00 90.06 357 GLY A C 1
ATOM 2681 O O . GLY A 1 357 ? 53.087 -0.430 -35.939 1.00 90.06 357 GLY A O 1
ATOM 2682 N N . LYS A 1 358 ? 53.964 0.588 -37.745 1.00 92.31 358 LYS A N 1
ATOM 2683 C CA . LYS A 1 358 ? 52.736 1.296 -38.148 1.00 92.31 358 LYS A CA 1
ATOM 2684 C C . LYS A 1 358 ? 51.599 0.378 -38.627 1.00 92.31 358 LYS A C 1
ATOM 2686 O O . LYS A 1 358 ? 50.461 0.832 -38.705 1.00 92.31 358 LYS A O 1
ATOM 2691 N N . ASN A 1 359 ? 51.880 -0.898 -38.901 1.00 93.06 359 ASN A N 1
ATOM 2692 C CA . ASN A 1 359 ? 50.899 -1.892 -39.346 1.00 93.06 359 ASN A CA 1
ATOM 2693 C C . ASN A 1 359 ? 50.371 -2.782 -38.209 1.00 93.06 359 ASN A C 1
ATOM 2695 O O . ASN A 1 359 ? 49.618 -3.714 -38.485 1.00 93.06 359 ASN A O 1
ATOM 2699 N N . LEU A 1 360 ? 50.764 -2.532 -36.953 1.00 93.75 360 LEU A N 1
ATOM 2700 C CA . LEU A 1 360 ? 50.252 -3.272 -35.800 1.00 93.75 360 LEU A CA 1
ATOM 2701 C C . LEU A 1 360 ? 48.740 -3.045 -35.644 1.00 93.75 360 LEU A C 1
ATOM 2703 O O . LEU A 1 360 ? 48.281 -1.903 -35.547 1.00 93.75 360 LEU A O 1
ATOM 2707 N N . ARG A 1 361 ? 47.978 -4.138 -35.599 1.00 95.62 361 ARG A N 1
ATOM 2708 C CA . ARG A 1 361 ? 46.515 -4.142 -35.495 1.00 95.62 361 ARG A CA 1
ATOM 2709 C C . ARG A 1 361 ? 46.042 -5.072 -34.385 1.00 95.62 361 ARG A C 1
ATOM 2711 O O . ARG A 1 361 ? 46.617 -6.144 -34.199 1.00 95.62 361 ARG A O 1
ATOM 2718 N N . VAL A 1 362 ? 44.969 -4.676 -33.706 1.00 96.50 362 VAL A N 1
ATOM 2719 C CA . VAL A 1 362 ? 44.201 -5.523 -32.780 1.00 96.50 362 VAL A CA 1
ATOM 2720 C C . VAL A 1 362 ? 42.883 -5.894 -33.442 1.00 96.50 362 VAL A C 1
ATOM 2722 O O . VAL A 1 362 ? 42.239 -5.032 -34.043 1.00 96.50 362 VAL A O 1
ATOM 2725 N N . PHE A 1 363 ? 42.473 -7.151 -33.303 1.00 96.81 363 PHE A N 1
ATOM 2726 C CA . PHE A 1 363 ? 41.185 -7.628 -33.795 1.00 96.81 363 PHE A CA 1
ATOM 2727 C C . PHE A 1 363 ? 40.275 -7.950 -32.623 1.00 96.81 363 PHE A C 1
ATOM 2729 O O . PHE A 1 363 ? 40.674 -8.662 -31.701 1.00 96.81 363 PHE A O 1
ATOM 2736 N N . LEU A 1 364 ? 39.049 -7.442 -32.676 1.00 97.38 364 LEU A N 1
ATOM 2737 C CA . LEU A 1 364 ? 37.989 -7.773 -31.733 1.00 97.38 364 LEU A CA 1
ATOM 2738 C C . LEU A 1 364 ? 36.785 -8.320 -32.493 1.00 97.38 364 LEU A C 1
ATOM 2740 O O . LEU A 1 364 ? 36.533 -7.945 -33.638 1.00 97.38 364 LEU A O 1
ATOM 2744 N N . GLU A 1 365 ? 36.010 -9.168 -31.835 1.00 96.69 365 GLU A N 1
ATOM 2745 C CA . GLU A 1 365 ? 34.755 -9.689 -32.361 1.00 96.69 365 GLU A CA 1
ATOM 2746 C C . GLU A 1 365 ? 33.655 -9.583 -31.310 1.00 96.69 365 GLU A C 1
ATOM 2748 O O . GLU A 1 365 ? 33.809 -10.046 -30.182 1.00 96.69 365 GLU A O 1
ATOM 2753 N N . ASP A 1 366 ? 32.523 -8.999 -31.685 1.00 96.25 366 ASP A N 1
ATOM 2754 C CA . ASP A 1 366 ? 31.301 -9.063 -30.901 1.00 96.25 366 ASP A CA 1
ATOM 2755 C C . ASP A 1 366 ? 30.635 -10.425 -31.091 1.00 96.25 366 ASP A C 1
ATOM 2757 O O . ASP A 1 366 ? 30.012 -10.720 -32.114 1.00 96.25 366 ASP A O 1
ATOM 2761 N N . THR A 1 367 ? 30.760 -11.257 -30.065 1.00 94.81 367 THR A N 1
ATOM 2762 C CA . THR A 1 367 ? 30.206 -12.613 -30.051 1.00 94.81 367 THR A CA 1
ATOM 2763 C C . THR A 1 367 ? 28.683 -12.640 -29.903 1.00 94.81 367 THR A C 1
ATOM 2765 O O . THR A 1 367 ? 28.082 -13.698 -30.085 1.00 94.81 367 THR A O 1
ATOM 2768 N N . ALA A 1 368 ? 28.039 -11.508 -29.590 1.00 92.88 368 ALA A N 1
ATOM 2769 C CA . ALA A 1 368 ? 26.583 -11.389 -29.604 1.00 92.88 368 ALA A CA 1
ATOM 2770 C C . ALA A 1 368 ? 26.008 -10.994 -30.975 1.00 92.88 368 ALA A C 1
ATOM 2772 O O . ALA A 1 368 ? 24.785 -11.049 -31.138 1.00 92.88 368 ALA A O 1
ATOM 2773 N N . ASP A 1 369 ? 26.866 -10.595 -31.923 1.00 92.38 369 ASP A N 1
ATOM 2774 C CA . ASP A 1 369 ? 26.494 -10.098 -33.253 1.00 92.38 369 ASP A CA 1
ATOM 2775 C C . ASP A 1 369 ? 25.489 -8.928 -33.195 1.00 92.38 369 ASP A C 1
ATOM 2777 O O . ASP A 1 369 ? 24.426 -8.929 -33.821 1.00 92.38 369 ASP A O 1
ATOM 2781 N N . ARG A 1 370 ? 25.784 -7.927 -32.352 1.00 92.12 370 ARG A N 1
ATOM 2782 C CA . ARG A 1 370 ? 24.929 -6.746 -32.139 1.00 92.12 370 ARG A CA 1
ATOM 2783 C C . ARG A 1 370 ? 25.605 -5.415 -32.435 1.00 92.12 370 ARG A C 1
ATOM 2785 O O . ARG A 1 370 ? 24.921 -4.396 -32.425 1.00 92.12 370 ARG A O 1
ATOM 2792 N N . SER A 1 371 ? 26.891 -5.403 -32.770 1.00 91.44 371 SER A N 1
ATOM 2793 C CA . SER A 1 371 ? 27.660 -4.189 -33.086 1.00 91.44 371 SER A CA 1
ATOM 2794 C C . SER A 1 371 ? 27.042 -3.270 -34.142 1.00 91.44 371 SER A C 1
ATOM 2796 O O . SER A 1 371 ? 27.284 -2.071 -34.092 1.00 91.44 371 SER A O 1
ATOM 2798 N N . ASN A 1 372 ? 26.211 -3.774 -35.059 1.00 89.00 372 ASN A N 1
ATOM 2799 C CA . ASN A 1 372 ? 25.506 -2.932 -36.039 1.00 89.00 372 ASN A CA 1
ATOM 2800 C C . ASN A 1 372 ? 24.475 -1.982 -35.401 1.00 89.00 372 ASN A C 1
ATOM 2802 O O . ASN A 1 372 ? 24.079 -0.998 -36.014 1.00 89.00 372 ASN A O 1
ATOM 2806 N N . LEU A 1 373 ? 24.029 -2.285 -34.180 1.00 89.75 373 LEU A N 1
ATOM 2807 C CA . LEU A 1 373 ? 23.075 -1.482 -33.414 1.00 89.75 373 LEU A CA 1
ATOM 2808 C C . LEU A 1 373 ? 23.772 -0.616 -32.357 1.00 89.75 373 LEU A C 1
ATOM 2810 O O . LEU A 1 373 ? 23.156 0.288 -31.806 1.00 89.75 373 LEU A O 1
ATOM 2814 N N . ILE A 1 374 ? 25.034 -0.913 -32.035 1.00 93.69 374 ILE A N 1
ATOM 2815 C CA . ILE A 1 374 ? 25.728 -0.382 -30.861 1.00 93.69 374 ILE A CA 1
ATOM 2816 C C . ILE A 1 374 ? 26.836 0.569 -31.305 1.00 93.69 374 ILE A C 1
ATOM 2818 O O . ILE A 1 374 ? 27.828 0.150 -31.904 1.00 93.69 374 ILE A O 1
ATOM 2822 N N . GLY A 1 375 ? 26.738 1.836 -30.907 1.00 94.25 375 GLY A N 1
ATOM 2823 C CA . GLY A 1 375 ? 27.856 2.767 -31.018 1.00 94.25 375 GLY A CA 1
ATOM 2824 C C . GLY A 1 375 ? 29.009 2.302 -30.131 1.00 94.25 375 GLY A C 1
ATOM 2825 O O . GLY A 1 375 ? 28.804 2.015 -28.956 1.00 94.25 375 GLY A O 1
ATOM 2826 N N . THR A 1 376 ? 30.223 2.190 -30.670 1.00 96.25 376 THR A N 1
ATOM 2827 C CA . THR A 1 376 ? 31.385 1.710 -29.905 1.00 96.25 376 THR A CA 1
ATOM 2828 C C . THR A 1 376 ? 32.543 2.690 -30.031 1.00 96.25 376 THR A C 1
ATOM 2830 O O . THR A 1 376 ? 32.965 3.018 -31.137 1.00 96.25 376 THR A O 1
ATOM 2833 N N . LYS A 1 377 ? 33.070 3.139 -28.891 1.00 96.88 377 LYS A N 1
ATOM 2834 C CA . LYS A 1 377 ? 34.304 3.926 -28.793 1.00 96.88 377 LYS A CA 1
ATOM 2835 C C . LYS A 1 377 ? 35.340 3.160 -27.994 1.00 96.88 377 LYS A C 1
ATOM 2837 O O . LYS A 1 377 ? 34.983 2.446 -27.062 1.00 96.88 377 LYS A O 1
ATOM 2842 N N . PHE A 1 378 ? 36.612 3.328 -28.332 1.00 98.00 378 PHE A N 1
ATOM 2843 C CA . PHE A 1 378 ? 37.697 2.618 -27.669 1.00 98.00 378 PHE A CA 1
ATOM 2844 C C . PHE A 1 378 ? 38.654 3.592 -27.000 1.00 98.00 378 PHE A C 1
ATOM 2846 O O . PHE A 1 378 ? 39.166 4.510 -27.630 1.00 98.00 378 PHE A O 1
ATOM 2853 N N . PHE A 1 379 ? 38.945 3.334 -25.736 1.00 98.06 379 PHE A N 1
ATOM 2854 C CA . PHE A 1 379 ? 40.077 3.893 -25.020 1.00 98.06 379 PHE A CA 1
ATOM 2855 C C . PHE A 1 379 ? 41.137 2.807 -24.867 1.00 98.06 379 PHE A C 1
ATOM 2857 O O . PHE A 1 379 ? 40.802 1.658 -24.573 1.00 98.06 379 PHE A O 1
ATOM 2864 N N . VAL A 1 380 ? 42.408 3.145 -25.062 1.00 97.75 380 VAL A N 1
ATOM 2865 C CA . VAL A 1 380 ? 43.511 2.189 -24.981 1.00 97.75 380 VAL A CA 1
ATOM 2866 C C . VAL A 1 380 ? 44.568 2.652 -24.000 1.00 97.75 380 VAL A C 1
ATOM 2868 O O . VAL A 1 380 ? 45.003 3.798 -24.024 1.00 97.75 380 VAL A O 1
ATOM 2871 N N . ARG A 1 381 ? 45.042 1.713 -23.185 1.00 97.56 381 ARG A N 1
ATOM 2872 C CA . ARG A 1 381 ? 46.282 1.816 -22.427 1.00 97.56 381 ARG A CA 1
ATOM 2873 C C . ARG A 1 381 ? 47.251 0.761 -22.946 1.00 97.56 381 ARG A C 1
ATOM 2875 O O . ARG A 1 381 ? 47.108 -0.433 -22.680 1.00 97.56 381 ARG A O 1
ATOM 2882 N N . TYR A 1 382 ? 48.238 1.223 -23.704 1.00 95.75 382 TYR A N 1
ATOM 2883 C CA . TYR A 1 382 ? 49.235 0.398 -24.372 1.00 95.75 382 TYR A CA 1
ATOM 2884 C C . TYR A 1 382 ? 50.523 0.349 -23.553 1.00 95.75 382 TYR A C 1
ATOM 2886 O O . TYR A 1 382 ? 51.152 1.382 -23.282 1.00 95.75 382 TYR A O 1
ATOM 2894 N N . ARG A 1 383 ? 50.935 -0.857 -23.168 1.00 93.50 383 ARG A N 1
ATOM 2895 C CA . ARG A 1 383 ? 52.147 -1.100 -22.391 1.00 93.50 383 ARG A CA 1
ATOM 2896 C C . ARG A 1 383 ? 53.048 -2.112 -23.085 1.00 93.50 383 ARG A C 1
ATOM 2898 O O . ARG A 1 383 ? 52.574 -3.007 -23.779 1.00 93.50 383 ARG A O 1
ATOM 2905 N N . VAL A 1 384 ? 54.351 -1.983 -22.860 1.00 90.81 384 VAL A N 1
ATOM 2906 C CA . VAL A 1 384 ? 55.368 -2.890 -23.414 1.00 90.81 384 VAL A CA 1
ATOM 2907 C C . VAL A 1 384 ? 56.232 -3.481 -22.310 1.00 90.81 384 VAL A C 1
ATOM 2909 O O . VAL A 1 384 ? 56.455 -2.821 -21.289 1.00 90.81 384 VAL A O 1
ATOM 2912 N N . SER A 1 385 ? 56.721 -4.703 -22.515 1.00 85.81 385 SER A N 1
ATOM 2913 C CA . SER A 1 385 ? 57.694 -5.340 -21.629 1.00 85.81 385 SER A CA 1
ATOM 2914 C C . SER A 1 385 ? 58.975 -4.507 -21.569 1.00 85.81 385 SER A C 1
ATOM 2916 O O . SER A 1 385 ? 59.422 -3.948 -22.574 1.00 85.81 385 SER A O 1
ATOM 2918 N N . ARG A 1 386 ? 59.601 -4.419 -20.390 1.00 71.81 386 ARG A N 1
ATOM 2919 C CA . ARG A 1 386 ? 60.913 -3.753 -20.259 1.00 71.81 386 ARG A CA 1
ATOM 2920 C C . ARG A 1 386 ? 62.044 -4.490 -20.986 1.00 71.81 386 ARG A C 1
ATOM 2922 O O . ARG A 1 386 ? 63.080 -3.887 -21.242 1.00 71.81 386 ARG A O 1
ATOM 2929 N N . TRP A 1 387 ? 61.845 -5.764 -21.324 1.00 59.28 387 TRP A N 1
ATOM 2930 C CA . TRP A 1 387 ? 62.844 -6.634 -21.943 1.00 59.28 387 TRP A CA 1
ATOM 2931 C C . TRP A 1 387 ? 62.415 -7.062 -23.354 1.00 59.28 387 TRP A C 1
ATOM 2933 O O . TRP A 1 387 ? 61.256 -7.437 -23.552 1.00 59.28 387 TRP A O 1
ATOM 2943 N N . SER A 1 388 ? 63.333 -7.013 -24.329 1.00 51.88 388 SER A N 1
ATOM 2944 C CA . SER A 1 388 ? 63.091 -7.437 -25.717 1.00 51.88 388 SER A CA 1
ATOM 2945 C C . SER A 1 388 ? 63.828 -8.739 -26.061 1.00 51.88 388 SER A C 1
ATOM 2947 O O . SER A 1 388 ? 65.056 -8.782 -26.051 1.00 51.88 388 SER A O 1
ATOM 2949 N N . GLY A 1 389 ? 63.070 -9.770 -26.433 1.00 49.34 389 GLY A N 1
ATOM 2950 C CA . GLY A 1 389 ? 63.346 -10.682 -27.552 1.00 49.34 389 GLY A CA 1
ATOM 2951 C C . GLY A 1 389 ? 64.535 -11.656 -27.582 1.00 49.34 389 GLY A C 1
ATOM 2952 O O . GLY A 1 389 ? 64.447 -12.576 -28.385 1.00 49.34 389 GLY A O 1
ATOM 2953 N N . ASN A 1 390 ? 65.597 -11.536 -26.777 1.00 47.78 390 ASN A N 1
ATOM 2954 C CA . ASN A 1 390 ? 66.794 -12.391 -26.958 1.00 47.78 390 ASN A CA 1
ATOM 2955 C C . ASN A 1 390 ? 67.153 -13.316 -25.782 1.00 47.78 390 ASN A C 1
ATOM 2957 O O . ASN A 1 390 ? 68.210 -13.940 -25.824 1.00 47.78 390 ASN A O 1
ATOM 2961 N N . ASP A 1 391 ? 66.302 -13.445 -24.763 1.00 45.75 391 ASP A N 1
ATOM 2962 C CA . ASP A 1 391 ? 66.565 -14.352 -23.639 1.00 45.75 391 ASP A CA 1
ATOM 2963 C C . ASP A 1 391 ? 65.524 -15.490 -23.596 1.00 45.75 391 ASP A C 1
ATOM 2965 O O . ASP A 1 391 ? 64.356 -15.236 -23.288 1.00 45.75 391 ASP A O 1
ATOM 2969 N N . PRO A 1 392 ? 65.899 -16.735 -23.950 1.00 44.09 392 PRO A N 1
ATOM 2970 C CA . PRO A 1 392 ? 64.972 -17.860 -24.056 1.00 44.09 392 PRO A CA 1
ATOM 2971 C C . PRO A 1 392 ? 64.553 -18.456 -22.700 1.00 44.09 392 PRO A C 1
ATOM 2973 O O . PRO A 1 392 ? 63.857 -19.471 -22.691 1.00 44.09 392 PRO A O 1
ATOM 2976 N N . GLN A 1 393 ? 64.953 -17.869 -21.562 1.00 47.53 393 GLN A N 1
ATOM 2977 C CA . GLN A 1 393 ? 64.821 -18.515 -20.249 1.00 47.53 393 GLN A CA 1
ATOM 2978 C C . GLN A 1 393 ? 63.936 -17.803 -19.211 1.00 47.53 393 GLN A C 1
ATOM 2980 O O . GLN A 1 393 ? 63.939 -18.208 -18.048 1.00 47.53 393 GLN A O 1
ATOM 2985 N N . ILE A 1 394 ? 63.136 -16.794 -19.585 1.00 44.41 394 ILE A N 1
ATOM 2986 C CA . ILE A 1 394 ? 62.295 -16.066 -18.617 1.00 44.41 394 ILE A CA 1
ATOM 2987 C C . ILE A 1 394 ? 60.820 -16.052 -19.046 1.00 44.41 394 ILE A C 1
ATOM 2989 O O . ILE A 1 394 ? 60.465 -15.598 -20.132 1.00 44.41 394 ILE A O 1
ATOM 2993 N N . SER A 1 395 ? 59.970 -16.562 -18.146 1.00 45.50 395 SER A N 1
ATOM 2994 C CA . SER A 1 395 ? 58.499 -16.461 -18.136 1.00 45.50 395 SER A CA 1
ATOM 2995 C C . SER A 1 395 ? 58.001 -15.069 -18.564 1.00 45.50 395 SER A C 1
ATOM 2997 O O . SER A 1 395 ? 58.708 -14.093 -18.313 1.00 45.50 395 SER A O 1
ATOM 2999 N N . PRO A 1 396 ? 56.787 -14.932 -19.143 1.00 50.66 396 PRO A N 1
ATOM 3000 C CA . PRO A 1 396 ? 56.281 -13.654 -19.650 1.00 50.66 396 PRO A CA 1
ATOM 3001 C C . PRO A 1 396 ? 56.431 -12.565 -18.585 1.00 50.66 396 PRO A C 1
ATOM 3003 O O . PRO A 1 396 ? 55.790 -12.618 -17.535 1.00 50.66 396 PRO A O 1
ATOM 3006 N N . SER A 1 397 ? 57.342 -11.618 -18.829 1.00 54.28 397 SER A N 1
ATOM 3007 C CA . SER A 1 397 ? 57.727 -10.615 -17.841 1.00 54.28 397 SER A CA 1
ATOM 3008 C C . SER A 1 397 ? 56.491 -9.828 -17.410 1.00 54.28 397 SER A C 1
ATOM 3010 O O . SER A 1 397 ? 55.839 -9.203 -18.243 1.00 54.28 397 SER A O 1
ATOM 3012 N N . THR A 1 398 ? 56.171 -9.830 -16.118 1.00 57.69 398 THR A N 1
ATOM 3013 C CA . THR A 1 398 ? 55.022 -9.103 -15.553 1.00 57.69 398 THR A CA 1
ATOM 3014 C C . THR A 1 398 ? 55.264 -7.596 -15.414 1.00 57.69 398 THR A C 1
ATOM 3016 O O . THR A 1 398 ? 54.382 -6.877 -14.951 1.00 57.69 398 THR A O 1
ATOM 3019 N N . ASP A 1 399 ? 56.452 -7.111 -15.783 1.00 76.00 399 ASP A N 1
ATOM 3020 C CA . ASP A 1 399 ? 56.859 -5.711 -15.669 1.00 76.00 399 ASP A CA 1
ATOM 3021 C C . ASP A 1 399 ? 56.658 -4.970 -17.001 1.00 76.00 399 ASP A C 1
ATOM 3023 O O . ASP A 1 399 ? 57.458 -5.065 -17.941 1.00 76.00 399 ASP A O 1
ATOM 3027 N N . PHE A 1 400 ? 55.543 -4.248 -17.071 1.00 84.50 400 PHE A N 1
ATOM 3028 C CA . PHE A 1 400 ? 55.085 -3.502 -18.235 1.00 84.50 400 PHE A CA 1
ATOM 3029 C C . PHE A 1 400 ? 55.175 -1.992 -17.983 1.00 84.50 400 PHE A C 1
ATOM 3031 O O . PHE A 1 400 ? 54.805 -1.503 -16.916 1.00 84.50 400 PHE A O 1
ATOM 3038 N N . VAL A 1 401 ? 55.604 -1.223 -18.988 1.00 89.19 401 VAL A N 1
ATOM 3039 C CA . VAL A 1 401 ? 55.634 0.250 -18.928 1.00 89.19 401 VAL A CA 1
ATOM 3040 C C . VAL A 1 401 ? 54.648 0.833 -19.929 1.00 89.19 401 VAL A C 1
ATOM 3042 O O . VAL A 1 401 ? 54.685 0.479 -21.109 1.00 89.19 401 VAL A O 1
ATOM 3045 N N . THR A 1 402 ? 53.783 1.745 -19.473 1.00 93.19 402 THR A N 1
ATOM 3046 C CA . THR A 1 402 ? 52.850 2.481 -20.339 1.00 93.19 402 THR A CA 1
ATOM 3047 C C . THR A 1 402 ? 53.623 3.324 -21.347 1.00 93.19 402 THR A C 1
ATOM 3049 O O . THR A 1 402 ? 54.499 4.108 -20.981 1.00 93.19 402 THR A O 1
ATOM 3052 N N . ARG A 1 403 ? 53.299 3.151 -22.629 1.00 93.62 403 ARG A N 1
ATOM 3053 C CA . ARG A 1 403 ? 53.846 3.949 -23.736 1.00 93.62 403 ARG A CA 1
ATOM 3054 C C . ARG A 1 403 ? 52.807 4.853 -24.373 1.00 93.62 403 ARG A C 1
ATOM 3056 O O . ARG A 1 403 ? 53.191 5.834 -24.995 1.00 93.62 403 ARG A O 1
ATOM 3063 N N . TYR A 1 404 ? 51.526 4.538 -24.204 1.00 95.19 404 TYR A N 1
ATOM 3064 C CA . TYR A 1 404 ? 50.425 5.378 -24.653 1.00 95.19 404 TYR A CA 1
ATOM 3065 C C . TYR A 1 404 ? 49.163 5.100 -23.841 1.00 95.19 404 TYR A C 1
ATOM 3067 O O . TYR A 1 404 ? 48.916 3.960 -23.439 1.00 95.19 404 TYR A O 1
ATOM 3075 N N . GLU A 1 405 ? 48.374 6.145 -23.622 1.00 97.00 405 GLU A N 1
ATOM 3076 C CA . GLU A 1 405 ? 47.081 6.092 -22.952 1.00 97.00 405 GLU A CA 1
ATOM 3077 C C . GLU A 1 405 ? 46.172 7.186 -23.532 1.00 97.00 405 GLU A C 1
ATOM 3079 O O . GLU A 1 405 ? 46.558 8.355 -23.545 1.00 97.00 405 GLU A O 1
ATOM 3084 N N . GLY A 1 406 ? 45.005 6.815 -24.068 1.00 96.75 406 GLY A N 1
ATOM 3085 C CA . GLY A 1 406 ? 44.098 7.761 -24.728 1.00 96.75 406 GLY A CA 1
ATOM 3086 C C . GLY A 1 406 ? 42.948 7.112 -25.507 1.00 96.75 406 GLY A C 1
ATOM 3087 O O . GLY A 1 406 ? 42.902 5.892 -25.673 1.00 96.75 406 GLY A O 1
ATOM 3088 N N . GLU A 1 407 ? 42.011 7.936 -25.992 1.00 96.69 407 GLU A N 1
ATOM 3089 C CA . GLU A 1 407 ? 40.958 7.514 -26.934 1.00 96.69 407 GLU A CA 1
ATOM 3090 C C . GLU A 1 407 ? 41.587 7.152 -28.287 1.00 96.69 407 GLU A C 1
ATOM 3092 O O . GLU A 1 407 ? 42.454 7.867 -28.790 1.00 96.69 407 GLU A O 1
ATOM 3097 N N . ILE A 1 408 ? 41.157 6.036 -28.877 1.00 97.19 408 ILE A N 1
ATOM 3098 C CA . ILE A 1 408 ? 41.532 5.655 -30.237 1.00 97.19 408 ILE A CA 1
ATOM 3099 C C . ILE A 1 408 ? 40.702 6.512 -31.201 1.00 97.19 408 ILE A C 1
ATOM 3101 O O . ILE A 1 408 ? 39.472 6.404 -31.179 1.00 97.19 408 ILE A O 1
ATOM 3105 N N . PRO A 1 409 ? 41.337 7.322 -32.068 1.00 96.75 409 PRO A N 1
ATOM 3106 C CA . PRO A 1 409 ? 40.620 8.112 -33.060 1.00 96.75 409 PRO A CA 1
ATOM 3107 C C . PRO A 1 409 ? 39.720 7.241 -33.959 1.00 96.75 409 PRO A C 1
ATOM 3109 O O . PRO A 1 409 ? 40.151 6.150 -34.351 1.00 96.75 409 PRO A O 1
ATOM 3112 N N . PRO A 1 410 ? 38.494 7.684 -34.310 1.00 94.25 410 PRO A N 1
ATOM 3113 C CA . PRO A 1 410 ? 37.551 6.889 -35.101 1.00 94.25 410 PRO A CA 1
ATOM 3114 C C . PRO A 1 410 ? 38.108 6.402 -36.444 1.00 94.25 410 PRO A C 1
ATOM 3116 O O . PRO A 1 410 ? 37.783 5.304 -36.879 1.00 94.25 410 PRO A O 1
ATOM 3119 N N . GLU A 1 411 ? 38.991 7.171 -37.082 1.00 96.25 411 GLU A N 1
ATOM 3120 C CA . GLU A 1 411 ? 39.656 6.807 -38.337 1.00 96.25 411 GLU A CA 1
ATOM 3121 C C . GLU A 1 411 ? 40.603 5.601 -38.210 1.00 96.25 411 GLU A C 1
ATOM 3123 O O . GLU A 1 411 ? 40.929 4.962 -39.211 1.00 96.25 411 GLU A O 1
ATOM 3128 N N . LEU A 1 412 ? 41.029 5.260 -36.988 1.00 97.50 412 LEU A N 1
ATOM 3129 C CA . LEU A 1 412 ? 41.847 4.079 -36.697 1.00 97.50 412 LEU A CA 1
ATOM 3130 C C . LEU A 1 412 ? 41.006 2.850 -36.327 1.00 97.50 412 LEU A C 1
ATOM 3132 O O . LEU A 1 412 ? 41.570 1.801 -36.002 1.00 97.50 412 LEU A O 1
ATOM 3136 N N . VAL A 1 413 ? 39.677 2.968 -36.367 1.00 97.38 413 VAL A N 1
ATOM 3137 C CA . VAL A 1 413 ? 38.728 1.903 -36.047 1.00 97.38 413 VAL A CA 1
ATOM 3138 C C . VAL A 1 413 ? 37.955 1.541 -37.308 1.00 97.38 413 VAL A C 1
ATOM 3140 O O . VAL A 1 413 ? 37.175 2.327 -37.833 1.00 97.38 413 VAL A O 1
ATOM 3143 N N . THR A 1 414 ? 38.143 0.320 -37.797 1.00 96.69 414 THR A N 1
ATOM 3144 C CA . THR A 1 414 ? 37.329 -0.227 -38.889 1.00 96.69 414 THR A CA 1
ATOM 3145 C C . THR A 1 414 ? 36.362 -1.256 -38.327 1.00 96.69 414 THR A C 1
ATOM 3147 O O . THR A 1 414 ? 36.797 -2.194 -37.658 1.00 96.69 414 THR A O 1
ATOM 3150 N N . GLN A 1 415 ? 35.070 -1.094 -38.609 1.00 95.44 415 GLN A N 1
ATOM 3151 C CA . GLN A 1 415 ? 34.030 -2.062 -38.269 1.00 95.44 415 GLN A CA 1
ATOM 3152 C C . GLN A 1 415 ? 33.515 -2.741 -39.540 1.00 95.44 415 GLN A C 1
ATOM 3154 O O . GLN A 1 415 ? 33.130 -2.064 -40.490 1.00 95.44 415 GLN A O 1
ATOM 3159 N N . ASP A 1 416 ? 33.483 -4.070 -39.526 1.00 93.75 416 ASP A N 1
ATOM 3160 C CA . ASP A 1 416 ? 32.859 -4.904 -40.553 1.00 93.75 416 ASP A CA 1
ATOM 3161 C C . ASP A 1 416 ? 31.917 -5.899 -39.863 1.00 93.75 416 ASP A C 1
ATOM 3163 O O . ASP A 1 416 ? 32.356 -6.857 -39.219 1.00 93.75 416 ASP A O 1
ATOM 3167 N N . GLY A 1 417 ? 30.615 -5.603 -39.897 1.00 91.81 417 GLY A N 1
ATOM 3168 C CA . GLY A 1 417 ? 29.600 -6.332 -39.139 1.00 91.81 417 GLY A CA 1
ATOM 3169 C C . GLY A 1 417 ? 29.904 -6.359 -37.636 1.00 91.81 417 GLY A C 1
ATOM 3170 O O . GLY A 1 417 ? 29.904 -5.328 -36.957 1.00 91.81 417 GLY A O 1
ATOM 3171 N N . ASN A 1 418 ? 30.176 -7.557 -37.112 1.00 93.94 418 ASN A N 1
ATOM 3172 C CA . ASN A 1 418 ? 30.509 -7.790 -35.709 1.00 93.94 418 ASN A CA 1
ATOM 3173 C C . ASN A 1 418 ? 32.013 -7.707 -35.395 1.00 93.94 418 ASN A C 1
ATOM 3175 O O . ASN A 1 418 ? 32.395 -7.889 -34.238 1.00 93.94 418 ASN A O 1
ATOM 3179 N N . ARG A 1 419 ? 32.875 -7.440 -36.381 1.00 96.44 419 ARG A N 1
ATOM 3180 C CA . ARG A 1 419 ? 34.333 -7.413 -36.210 1.00 96.44 419 ARG A CA 1
ATOM 3181 C C . ARG A 1 419 ? 34.865 -5.990 -36.187 1.00 96.44 419 ARG A C 1
ATOM 3183 O O . ARG A 1 419 ? 34.465 -5.155 -36.992 1.00 96.44 419 ARG A O 1
ATOM 3190 N N . PHE A 1 420 ? 35.829 -5.747 -35.305 1.00 97.62 420 PHE A N 1
ATOM 3191 C CA . PHE A 1 420 ? 36.569 -4.493 -35.228 1.00 97.62 420 PHE A CA 1
ATOM 3192 C C . PHE A 1 420 ? 38.047 -4.739 -35.495 1.00 97.62 420 PHE A C 1
ATOM 3194 O O . PHE A 1 420 ? 38.649 -5.653 -34.933 1.00 97.62 420 PHE A O 1
ATOM 3201 N N . THR A 1 421 ? 38.640 -3.880 -36.316 1.00 97.62 421 THR A N 1
ATOM 3202 C CA . THR A 1 421 ? 40.087 -3.788 -36.504 1.00 97.62 421 THR A CA 1
ATOM 3203 C C . THR A 1 421 ? 40.556 -2.441 -35.980 1.00 97.62 421 THR A C 1
ATOM 3205 O O . THR A 1 421 ? 40.132 -1.401 -36.480 1.00 97.62 421 THR A O 1
ATOM 3208 N N . LEU A 1 422 ? 41.436 -2.460 -34.980 1.00 97.81 422 LEU A N 1
ATOM 3209 C CA . LEU A 1 422 ? 42.009 -1.261 -34.371 1.00 97.81 422 LEU A CA 1
ATOM 3210 C C . LEU A 1 422 ? 43.451 -1.096 -34.854 1.00 97.81 422 LEU A C 1
ATOM 3212 O O . LEU A 1 422 ? 44.302 -1.942 -34.567 1.00 97.81 422 LEU A O 1
ATOM 3216 N N . ALA A 1 423 ? 43.752 -0.015 -35.568 1.00 97.06 423 ALA A N 1
ATOM 3217 C CA . ALA A 1 423 ? 45.084 0.282 -36.099 1.00 97.06 423 ALA A CA 1
ATOM 3218 C C . ALA A 1 423 ? 46.017 0.891 -35.030 1.00 97.06 423 ALA A C 1
ATOM 3220 O O . ALA A 1 423 ? 46.522 2.003 -35.178 1.00 97.06 423 ALA A O 1
ATOM 3221 N N . ILE A 1 424 ? 46.267 0.146 -33.947 1.00 95.12 424 ILE A N 1
ATOM 3222 C CA . ILE A 1 424 ? 47.051 0.588 -32.775 1.00 95.12 424 ILE A CA 1
ATOM 3223 C C . ILE A 1 424 ? 48.453 1.089 -33.149 1.00 95.12 424 ILE A C 1
ATOM 3225 O O . ILE A 1 424 ? 48.944 2.039 -32.548 1.00 95.12 424 ILE A O 1
ATOM 3229 N N . GLY A 1 425 ? 49.093 0.510 -34.169 1.00 92.75 425 GLY A N 1
ATOM 3230 C CA . GLY A 1 425 ? 50.411 0.945 -34.641 1.00 92.75 425 GLY A CA 1
ATOM 3231 C C . GLY A 1 425 ? 50.456 2.386 -35.158 1.00 92.75 425 GLY A C 1
ATOM 3232 O O . GLY A 1 425 ? 51.526 2.993 -35.200 1.00 92.75 425 GLY A O 1
ATOM 3233 N N . GLN A 1 426 ? 49.314 2.957 -35.546 1.00 95.19 426 GLN A N 1
ATOM 3234 C CA . GLN A 1 426 ? 49.234 4.324 -36.061 1.00 95.19 426 GLN A CA 1
ATOM 3235 C C . GLN A 1 426 ? 49.130 5.384 -34.960 1.00 95.19 426 GLN A C 1
ATOM 3237 O O . GLN A 1 426 ? 49.399 6.553 -35.240 1.00 95.19 426 GLN A O 1
ATOM 3242 N N . LEU A 1 427 ? 48.863 4.981 -33.713 1.00 95.75 427 LEU A N 1
ATOM 3243 C CA . LEU A 1 427 ? 48.926 5.857 -32.543 1.00 95.75 427 LEU A CA 1
ATOM 3244 C C . LEU A 1 427 ? 50.341 6.457 -32.378 1.00 95.75 427 LEU A C 1
ATOM 3246 O O . LEU A 1 427 ? 51.316 5.922 -32.933 1.00 95.75 427 LEU A O 1
ATOM 3250 N N . PRO A 1 428 ? 50.495 7.572 -31.635 1.00 93.38 428 PRO A N 1
ATOM 3251 C CA . PRO A 1 428 ? 51.791 8.205 -31.381 1.00 93.38 428 PRO A CA 1
ATOM 3252 C C . PRO A 1 428 ? 52.637 7.374 -30.397 1.00 93.38 428 PRO A C 1
ATOM 3254 O O . PRO A 1 428 ? 52.872 7.757 -29.255 1.00 93.38 428 PRO A O 1
ATOM 3257 N N . LEU A 1 429 ? 53.079 6.202 -30.857 1.00 89.38 429 LEU A N 1
ATOM 3258 C CA . LEU A 1 429 ? 53.917 5.251 -30.134 1.00 89.38 429 LEU A CA 1
ATOM 3259 C C . LEU A 1 429 ? 55.403 5.468 -30.468 1.00 89.38 429 LEU A C 1
ATOM 3261 O O . LEU A 1 429 ? 55.732 5.703 -31.636 1.00 89.38 429 LEU A O 1
ATOM 3265 N N . PRO A 1 430 ? 56.320 5.300 -29.497 1.00 86.94 430 PRO A N 1
ATOM 3266 C CA . PRO A 1 430 ? 57.751 5.202 -29.778 1.00 86.94 430 PRO A CA 1
ATOM 3267 C C . PRO A 1 430 ? 58.058 4.030 -30.725 1.00 86.94 430 PRO A C 1
ATOM 3269 O O . PRO A 1 430 ? 57.414 2.979 -30.656 1.00 86.94 430 PRO A O 1
ATOM 3272 N N . ALA A 1 431 ? 59.051 4.177 -31.607 1.00 82.62 431 ALA A N 1
ATOM 3273 C CA . ALA A 1 431 ? 59.329 3.195 -32.661 1.00 82.62 431 ALA A CA 1
ATOM 3274 C C . ALA A 1 431 ? 59.670 1.803 -32.099 1.00 82.62 431 ALA A C 1
ATOM 3276 O O . ALA A 1 431 ? 59.252 0.787 -32.644 1.00 82.62 431 ALA A O 1
ATOM 3277 N N . GLU A 1 432 ? 60.403 1.750 -30.990 1.00 82.25 432 GLU A N 1
ATOM 3278 C CA . GLU A 1 432 ? 60.755 0.551 -30.226 1.00 82.25 432 GLU A CA 1
ATOM 3279 C C . GLU A 1 432 ? 59.545 -0.172 -29.619 1.00 82.25 432 GLU A C 1
ATOM 3281 O O . GLU A 1 432 ? 59.563 -1.395 -29.477 1.00 82.25 432 GLU A O 1
ATOM 3286 N N . ALA A 1 433 ? 58.465 0.556 -29.331 1.00 85.75 433 ALA A N 1
ATOM 3287 C CA . ALA A 1 433 ? 57.287 0.021 -28.663 1.00 85.75 433 ALA A CA 1
ATOM 3288 C C . ALA A 1 433 ? 56.405 -0.840 -29.583 1.00 85.75 433 ALA A C 1
ATOM 3290 O O . ALA A 1 433 ? 55.516 -1.523 -29.088 1.00 85.75 433 ALA A O 1
ATOM 3291 N N . SER A 1 434 ? 56.642 -0.825 -30.899 1.00 85.25 434 SER A N 1
ATOM 3292 C CA . SER A 1 434 ? 55.883 -1.588 -31.905 1.00 85.25 434 SER A CA 1
ATOM 3293 C C . SER A 1 434 ? 56.756 -2.551 -32.730 1.00 85.25 434 SER A C 1
ATOM 3295 O O . SER A 1 434 ? 56.304 -3.094 -33.741 1.00 85.25 434 SER A O 1
ATOM 3297 N N . ARG A 1 435 ? 58.017 -2.775 -32.325 1.00 84.94 435 ARG A N 1
ATOM 3298 C CA . ARG A 1 435 ? 58.945 -3.686 -33.019 1.00 84.94 435 ARG A CA 1
ATOM 3299 C C . ARG A 1 435 ? 58.562 -5.153 -32.826 1.00 84.94 435 ARG A C 1
ATOM 3301 O O . ARG A 1 435 ? 57.999 -5.544 -31.811 1.00 84.94 435 ARG A O 1
ATOM 3308 N N . SER A 1 436 ? 58.934 -5.972 -33.807 1.00 85.44 436 SER A N 1
ATOM 3309 C CA . SER A 1 436 ? 58.877 -7.431 -33.691 1.00 85.44 436 SER A CA 1
ATOM 3310 C C . SER A 1 436 ? 59.693 -7.917 -32.488 1.00 85.44 436 SER A C 1
ATOM 3312 O O . SER A 1 436 ? 60.803 -7.439 -32.271 1.00 85.44 436 SER A O 1
ATOM 3314 N N . GLY A 1 437 ? 59.164 -8.890 -31.747 1.00 82.25 437 GLY A N 1
ATOM 3315 C CA . GLY A 1 437 ? 59.778 -9.460 -30.543 1.00 82.25 437 GLY A CA 1
ATOM 3316 C C . GLY A 1 437 ? 59.491 -8.689 -29.249 1.00 82.25 437 GLY A C 1
ATOM 3317 O O . GLY A 1 437 ? 59.898 -9.140 -28.179 1.00 82.25 437 GLY A O 1
ATOM 3318 N N . THR A 1 438 ? 58.784 -7.557 -29.317 1.00 85.06 438 THR A N 1
ATOM 3319 C CA . THR A 1 438 ? 58.348 -6.799 -28.136 1.00 85.06 438 THR A CA 1
ATOM 3320 C C . THR A 1 438 ? 57.108 -7.449 -27.518 1.00 85.06 438 THR A C 1
ATOM 3322 O O . THR A 1 438 ? 56.115 -7.672 -28.215 1.00 85.06 438 THR A O 1
ATOM 3325 N N . GLY A 1 439 ? 57.151 -7.735 -26.213 1.00 87.56 439 GLY A N 1
ATOM 3326 C CA . GLY A 1 439 ? 55.981 -8.164 -25.448 1.00 87.56 439 GLY A CA 1
ATOM 3327 C C . GLY A 1 439 ? 55.064 -6.977 -25.168 1.00 87.56 439 GLY A C 1
ATOM 3328 O O . GLY A 1 439 ? 55.535 -5.901 -24.793 1.00 87.56 439 GLY A O 1
ATOM 3329 N N . VAL A 1 440 ? 53.760 -7.151 -25.354 1.00 90.88 440 VAL A N 1
ATOM 3330 C CA . VAL A 1 440 ? 52.766 -6.083 -25.209 1.00 90.88 440 VAL A CA 1
ATOM 3331 C C . VAL A 1 440 ? 51.642 -6.484 -24.269 1.00 90.88 440 VAL A C 1
ATOM 3333 O O . VAL A 1 440 ? 51.222 -7.637 -24.226 1.00 90.88 440 VAL A O 1
ATOM 3336 N N . GLU A 1 441 ? 51.137 -5.498 -23.537 1.00 93.25 441 GLU A N 1
ATOM 3337 C CA . GLU A 1 441 ? 49.885 -5.566 -22.793 1.00 93.25 441 GLU A CA 1
ATOM 3338 C C . GLU A 1 441 ? 49.010 -4.402 -23.257 1.00 93.25 441 GLU A C 1
ATOM 3340 O O . GLU A 1 441 ? 49.346 -3.231 -23.053 1.00 93.25 441 GLU A O 1
ATOM 3345 N N . ILE A 1 442 ? 47.896 -4.728 -23.907 1.00 94.88 442 ILE A N 1
ATOM 3346 C CA . ILE A 1 442 ? 46.943 -3.745 -24.418 1.00 94.88 442 ILE A CA 1
ATOM 3347 C C . ILE A 1 442 ? 45.666 -3.888 -23.601 1.00 94.88 442 ILE A C 1
ATOM 3349 O O . ILE A 1 442 ? 44.968 -4.897 -23.682 1.00 94.88 442 ILE A O 1
ATOM 3353 N N . GLU A 1 443 ? 45.383 -2.876 -22.789 1.00 97.31 443 GLU A N 1
ATOM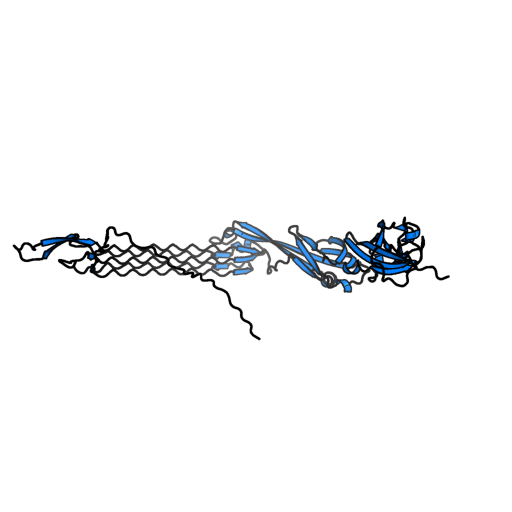 3354 C CA . GLU A 1 443 ? 44.112 -2.757 -22.083 1.00 97.31 443 GLU A CA 1
ATOM 3355 C C . GLU A 1 443 ? 43.207 -1.828 -22.886 1.00 97.31 443 GLU A C 1
ATOM 3357 O O . GLU A 1 443 ? 43.545 -0.670 -23.130 1.00 97.31 443 GLU A O 1
ATOM 3362 N N . LEU A 1 444 ? 42.070 -2.353 -23.317 1.00 97.69 444 LEU A N 1
ATOM 3363 C CA . LEU A 1 444 ? 41.043 -1.636 -24.049 1.00 97.69 444 LEU A CA 1
ATOM 3364 C C . LEU A 1 444 ? 39.839 -1.445 -23.138 1.00 97.69 444 LEU A C 1
ATOM 3366 O O . LEU A 1 444 ? 39.362 -2.397 -22.526 1.00 97.69 444 LEU A O 1
ATOM 3370 N N . THR A 1 445 ? 39.324 -0.224 -23.079 1.00 98.06 445 THR A N 1
ATOM 3371 C CA . THR A 1 445 ? 37.999 0.063 -22.530 1.00 98.06 445 THR A CA 1
ATOM 3372 C C . THR A 1 445 ? 37.100 0.463 -23.690 1.00 98.06 445 THR A C 1
ATOM 3374 O O . THR A 1 445 ? 37.301 1.507 -24.305 1.00 98.06 445 THR A O 1
ATOM 3377 N N . ALA A 1 446 ? 36.147 -0.400 -24.027 1.00 97.38 446 ALA A N 1
ATOM 3378 C CA . ALA A 1 446 ? 35.148 -0.146 -25.049 1.00 97.38 446 ALA A CA 1
ATOM 3379 C C . ALA A 1 446 ? 33.902 0.464 -24.398 1.00 97.38 446 ALA A C 1
ATOM 3381 O O . ALA A 1 446 ? 33.199 -0.229 -23.663 1.00 97.38 446 ALA A O 1
ATOM 3382 N N . THR A 1 447 ? 33.620 1.734 -24.676 1.00 97.56 447 THR A N 1
ATOM 3383 C CA . THR A 1 447 ? 32.366 2.387 -24.282 1.00 97.56 447 THR A CA 1
ATOM 3384 C C . THR A 1 447 ? 31.322 2.106 -25.348 1.00 97.56 447 THR A C 1
ATOM 3386 O O . THR A 1 447 ? 31.480 2.502 -26.507 1.00 97.56 447 THR A O 1
ATOM 3389 N N . ARG A 1 448 ? 30.266 1.391 -24.962 1.00 95.69 448 ARG A N 1
ATOM 3390 C CA . ARG A 1 448 ? 29.233 0.892 -25.868 1.00 95.69 448 ARG A CA 1
ATOM 3391 C C . ARG A 1 448 ? 27.897 1.561 -25.580 1.00 95.69 448 ARG A C 1
ATOM 3393 O O . ARG A 1 448 ? 27.404 1.478 -24.458 1.00 95.69 448 ARG A O 1
ATOM 3400 N N . THR A 1 449 ? 27.318 2.212 -26.583 1.00 96.00 449 THR A N 1
ATOM 3401 C CA . THR A 1 449 ? 26.115 3.039 -26.454 1.00 96.00 449 THR A CA 1
ATOM 3402 C C . THR A 1 449 ? 24.990 2.572 -27.369 1.00 96.00 449 THR A C 1
ATOM 3404 O O . THR A 1 449 ? 25.216 2.126 -28.493 1.00 96.00 449 THR A O 1
ATOM 3407 N N . PHE A 1 450 ? 23.756 2.681 -26.887 1.00 95.12 450 PHE A N 1
ATOM 3408 C CA . PHE A 1 450 ? 22.549 2.338 -27.640 1.00 95.12 450 PHE A CA 1
ATOM 3409 C C . PHE A 1 450 ? 21.363 3.103 -27.052 1.00 95.12 450 PHE A C 1
ATOM 3411 O O . PHE A 1 450 ? 21.148 3.034 -25.850 1.00 95.12 450 PHE A O 1
ATOM 3418 N N . ALA A 1 451 ? 20.603 3.838 -27.870 1.00 90.88 451 ALA A N 1
ATOM 3419 C CA . ALA A 1 451 ? 19.365 4.524 -27.462 1.00 90.88 451 ALA A CA 1
ATOM 3420 C C . ALA A 1 451 ? 19.456 5.356 -26.156 1.00 90.88 451 ALA A C 1
ATOM 3422 O O . ALA A 1 451 ? 18.526 5.381 -25.354 1.00 90.88 451 ALA A O 1
ATOM 3423 N N . GLY A 1 452 ? 20.595 6.019 -25.917 1.00 91.19 452 GLY A N 1
ATOM 3424 C CA . GLY A 1 452 ? 20.857 6.803 -24.699 1.00 91.19 452 GLY A CA 1
ATOM 3425 C C . GLY A 1 452 ? 21.418 6.004 -23.513 1.00 91.19 452 GLY A C 1
ATOM 3426 O O . GLY A 1 452 ? 21.909 6.606 -22.560 1.00 91.19 452 GLY A O 1
ATOM 3427 N N . TYR A 1 453 ? 21.422 4.673 -23.585 1.00 94.56 453 TYR A N 1
ATOM 3428 C CA . TYR A 1 453 ? 22.127 3.797 -22.650 1.00 94.56 453 TYR A CA 1
ATOM 3429 C C . TYR A 1 453 ? 23.623 3.723 -22.989 1.00 94.56 453 TYR A C 1
ATOM 3431 O O . TYR A 1 453 ? 24.021 3.889 -24.146 1.00 94.56 453 TYR A O 1
ATOM 3439 N N . SER A 1 454 ? 24.457 3.459 -21.979 1.00 95.31 454 SER A N 1
ATOM 3440 C CA . SER A 1 454 ? 25.908 3.316 -22.127 1.00 95.31 454 SER A CA 1
ATOM 3441 C C . SER A 1 454 ? 26.468 2.302 -21.134 1.00 95.31 454 SER A C 1
ATOM 3443 O O . SER A 1 454 ? 26.031 2.255 -19.981 1.00 95.31 454 SER A O 1
ATOM 3445 N N . LYS A 1 455 ? 27.448 1.504 -21.565 1.00 96.25 455 LYS A N 1
ATOM 3446 C CA . LYS A 1 455 ? 28.201 0.603 -20.693 1.00 96.25 455 LYS A CA 1
ATOM 3447 C C . LYS A 1 455 ? 29.624 0.396 -21.191 1.00 96.25 455 LYS A C 1
ATOM 3449 O O . LYS A 1 455 ? 29.854 0.213 -22.384 1.00 96.25 455 LYS A O 1
ATOM 3454 N N . ASP A 1 456 ? 30.560 0.367 -20.251 1.00 96.75 456 ASP A N 1
ATOM 3455 C CA . ASP A 1 456 ? 31.963 0.095 -20.530 1.00 96.75 456 ASP A CA 1
ATOM 3456 C C . ASP A 1 456 ? 32.277 -1.396 -20.399 1.00 96.75 456 ASP A C 1
ATOM 3458 O O . ASP A 1 456 ? 31.854 -2.066 -19.453 1.00 96.75 456 ASP A O 1
ATOM 3462 N N . GLN A 1 457 ? 33.080 -1.901 -21.330 1.00 96.44 457 GLN A N 1
ATOM 3463 C CA . GLN A 1 457 ? 33.675 -3.227 -21.271 1.00 96.44 457 GLN A CA 1
ATOM 3464 C C . GLN A 1 457 ? 35.197 -3.110 -21.304 1.00 96.44 457 GLN A C 1
ATOM 3466 O O . GLN A 1 457 ? 35.758 -2.513 -22.221 1.00 96.44 457 GLN A O 1
ATOM 3471 N N . LYS A 1 458 ? 35.873 -3.728 -20.334 1.00 97.12 458 LYS A N 1
ATOM 3472 C CA . LYS A 1 458 ? 37.335 -3.830 -20.323 1.00 97.12 458 LYS A CA 1
ATOM 3473 C C . LYS A 1 458 ? 37.797 -5.144 -20.940 1.00 97.12 458 LYS A C 1
ATOM 3475 O O . LYS A 1 458 ? 37.249 -6.198 -20.625 1.00 97.12 458 LYS A O 1
ATOM 3480 N N . ILE A 1 459 ? 38.813 -5.071 -21.790 1.00 96.44 459 ILE A N 1
ATOM 3481 C CA . ILE A 1 459 ? 39.446 -6.207 -22.461 1.00 96.44 459 ILE A CA 1
ATOM 3482 C C . ILE A 1 459 ? 40.950 -6.034 -22.297 1.00 96.44 459 ILE A C 1
ATOM 3484 O O . ILE A 1 459 ? 41.491 -4.991 -22.659 1.00 96.44 459 ILE A O 1
ATOM 3488 N N . THR A 1 460 ? 41.630 -7.046 -21.771 1.00 94.56 460 THR A N 1
ATOM 3489 C CA . THR A 1 460 ? 43.086 -7.022 -21.620 1.00 94.56 460 THR A CA 1
ATOM 3490 C C . THR A 1 460 ? 43.674 -8.166 -22.410 1.00 94.56 460 THR A C 1
ATOM 3492 O O . THR A 1 460 ? 43.373 -9.324 -22.136 1.00 94.56 460 THR A O 1
ATOM 3495 N N . LEU A 1 461 ? 44.545 -7.833 -23.354 1.00 92.12 461 LEU A N 1
ATOM 3496 C CA . LEU A 1 461 ? 45.270 -8.808 -24.153 1.00 92.12 461 LEU A CA 1
ATOM 3497 C C . LEU A 1 461 ? 46.770 -8.684 -23.890 1.00 92.12 461 LEU A C 1
ATOM 3499 O O . LEU A 1 461 ? 47.303 -7.586 -23.704 1.00 92.12 461 LEU A O 1
ATOM 3503 N N . ARG A 1 462 ? 47.445 -9.831 -23.867 1.00 90.69 462 ARG A N 1
ATOM 3504 C CA . ARG A 1 462 ? 48.895 -9.939 -23.718 1.00 90.69 462 ARG A CA 1
ATOM 3505 C C . ARG A 1 462 ? 49.422 -10.855 -24.804 1.00 90.69 462 ARG A C 1
ATOM 3507 O O . ARG A 1 462 ? 48.960 -11.986 -24.916 1.00 90.69 462 ARG A O 1
ATOM 3514 N N . ASP A 1 463 ? 50.369 -10.367 -25.588 1.00 88.12 463 ASP A N 1
ATOM 3515 C CA . ASP A 1 463 ? 50.960 -11.125 -26.692 1.00 88.12 463 ASP A CA 1
ATOM 3516 C C . ASP A 1 463 ? 52.364 -10.578 -27.003 1.00 88.12 463 ASP A C 1
ATOM 3518 O O . ASP A 1 463 ? 52.797 -9.573 -26.436 1.00 88.12 463 ASP A O 1
ATOM 3522 N N . THR A 1 464 ? 53.082 -11.228 -27.910 1.00 87.50 464 THR A N 1
ATOM 3523 C CA . THR A 1 464 ? 54.362 -10.764 -28.445 1.00 87.50 464 THR A CA 1
ATOM 3524 C C . THR A 1 464 ? 54.170 -10.357 -29.899 1.00 87.50 464 THR A C 1
ATOM 3526 O O . THR A 1 464 ? 53.650 -11.130 -30.704 1.00 87.50 464 THR A O 1
ATOM 3529 N N . ILE A 1 465 ? 54.630 -9.159 -30.273 1.00 86.56 465 ILE A N 1
ATOM 3530 C CA . ILE A 1 465 ? 54.532 -8.680 -31.657 1.00 86.56 465 ILE A CA 1
ATOM 3531 C C . ILE A 1 465 ? 55.347 -9.604 -32.562 1.00 86.56 465 ILE A C 1
ATOM 3533 O O . ILE A 1 465 ? 56.574 -9.674 -32.461 1.00 86.56 465 ILE A O 1
ATOM 3537 N N . LYS A 1 466 ? 54.673 -10.310 -33.470 1.00 81.19 466 LYS A N 1
ATOM 3538 C CA . LYS A 1 466 ? 55.325 -11.228 -34.406 1.00 81.19 466 LYS A CA 1
ATOM 3539 C C . LYS A 1 466 ? 55.934 -10.463 -35.582 1.00 81.19 466 LYS A C 1
ATOM 3541 O O . LYS A 1 466 ? 55.383 -9.477 -36.074 1.00 81.19 466 LYS A O 1
ATOM 3546 N N . GLY A 1 467 ? 57.088 -10.931 -36.041 1.00 63.62 467 GLY A N 1
ATOM 3547 C CA . GLY A 1 467 ? 57.690 -10.467 -37.286 1.00 63.62 467 GLY A CA 1
ATOM 3548 C C . GLY A 1 467 ? 56.884 -10.964 -38.479 1.00 63.62 467 GLY A C 1
ATOM 3549 O O . GLY A 1 467 ? 56.229 -12.001 -38.396 1.00 63.62 467 GLY A O 1
ATOM 3550 N N . VAL A 1 468 ? 56.940 -10.242 -39.597 1.00 51.84 468 VAL A N 1
ATOM 3551 C CA . VAL A 1 468 ? 56.467 -10.790 -40.873 1.00 51.84 468 VAL A CA 1
ATOM 3552 C C . VAL A 1 468 ? 57.378 -11.975 -41.191 1.00 51.84 468 VAL A C 1
ATOM 3554 O O . VAL A 1 468 ? 58.568 -11.776 -41.440 1.00 51.84 468 VAL A O 1
ATOM 3557 N N . SER A 1 469 ? 56.852 -13.199 -41.118 1.00 42.03 469 SER A N 1
ATOM 3558 C CA . SER A 1 469 ? 57.515 -14.362 -41.704 1.00 42.03 469 SER A CA 1
ATOM 3559 C C . SER A 1 469 ? 57.643 -14.082 -43.199 1.00 42.03 469 SER A C 1
ATOM 3561 O O . SER A 1 469 ? 56.622 -13.943 -43.874 1.00 42.03 469 SER A O 1
ATOM 3563 N N . ARG A 1 470 ? 58.880 -13.871 -43.659 1.00 34.19 470 ARG A N 1
ATOM 3564 C CA . ARG A 1 470 ? 59.197 -13.688 -45.077 1.00 34.19 470 ARG A CA 1
ATOM 3565 C C . ARG A 1 470 ? 58.877 -14.935 -45.878 1.00 34.19 470 ARG A C 1
ATOM 3567 O O . ARG A 1 470 ? 59.103 -16.036 -45.328 1.00 34.19 470 ARG A O 1
#

Radius of gyration: 49.31 Å; chains: 1; bounding box: 105×51×149 Å